Protein AF-A0A662FQF4-F1 (afdb_monomer_lite)

Secondary structure (DSSP, 8-state):
-HHHHHHHHHT--HHHHHHHHHHHHHHHHHHHHHHHHHHHHS-HHHHHHHHHHHHH---SHHHHHHHS--SS-TTSHHHHHHHHHHHHHHH-TTSTTTS-HHHHHHHHTTSTHHHHHHHHHHHHHHHIIIII--HHHHHHHHHHHHHHHTT-GGGHHHHHHHHHHHHHHHTTS--HHHHHHHHHHHHHHHHHHHHTT--HHHHHHHHHHHHHHHHHHHHTTSTTTTTHHHHHHHHHHHHHHHHHHHHHHHHHHGGG---SS--TTSTTHHHHHTHHHHHHHHHHHHHHHTSS---HHHHHHHHHHHHHHHHHHHHHHHIIIII------S--GGGGHHHHHHHHGGGGGS---TT-HHHHHHHHHHHHHHHHHHTHHHHHHHHHHHH-BSSSTT-B----HHHHHHHHHHHHS--SS-EEE-SS--HHHHHTTPEEPPHHHHHHHHH---HHHHHHHHHHS-EEEEEEETT----S-----SEE-SSEEEEEPPTTTSSPPS---S-S--EEESEEEEEEEEEEEE-SS-EEEEEEEEEEEEE-STTEEEEEEEETTEEEEEEEES-EEEEEEEEEEEEEEESS-SSSS--SEEEEEEEEEEEEEEEEEEETTEEEEEEEEEEEEEEESS--HHHHHHHHHHHH---HHHHHHSHHHHHHHHHHHHHHHHHHHHHHHHHHHHHHHHS--

Sequence (689 aa):
LYWLAIANACSIPLINMATLIATFNQVFSIISMYAFVKLLTGSRLAGTISVILWTTLSGFGWISSIESPPEESLTSPSAYLEYLSHIAGRFSYASPPVHPPTYIGGHTLVRFWGLCVYLVALVAIVQYYMNYRSPSYLFILSLSILHLTFGHPTELTLVALALASAQLLFGHRVNRDVLLPVSLSTLVGTIYHCLLGYPLSWCVLTLMPLLSLVISKLFRYGPLLRNLALNLKGLCVVYLFFCGLMYIAFALKYNTIYLKYPLYTLWYFPAIEWGFLGVISNLSICLLTLSDSVDLRRGFALLLMFLQLFLLFILNLINYHLSFIIIPFPFQPVLFYYILATIGSFVVLINRPRHSRLLRILSSMVIALLIIVGSMDYLLSVNFWRLSTGRYTGSRMVISEEDIQIINFLHRLDIDKPYIITPYSSLTVHLSGMATLPPLFQTAFLTTRDCNELNFILTLHPSKYILMRKPHEYTLFSTSPIFENKKYKLIPIPSWILAQSSIVPSTRDLIAISKVFFNNSRVILKTSNKFLEYNVCNGTIESIGGNYVLIYLESLNKKENITLYLPNIYIEGETILMNLITERRITELKSLVLPALSIEGVVSFKVVSTFENRIYIENFTYRGGLCPKEFSLKELMDEYVKNHDISILSVLLHPLGLLWSFTIVLIIVLMFSKRVRRLISITLKVYKL

Structure (mmCIF, N/CA/C/O backbone):
data_AF-A0A662FQF4-F1
#
_entry.id   AF-A0A662FQF4-F1
#
loop_
_atom_site.group_PDB
_atom_site.id
_atom_site.type_symbol
_atom_site.label_atom_id
_atom_site.label_alt_id
_atom_site.label_comp_id
_atom_site.label_asym_id
_atom_site.label_entity_id
_atom_site.label_seq_id
_atom_site.pdbx_PDB_ins_code
_atom_site.Cartn_x
_atom_site.Cartn_y
_atom_site.Cartn_z
_atom_site.occupancy
_atom_site.B_iso_or_equiv
_atom_site.auth_seq_id
_atom_site.auth_comp_id
_atom_site.auth_asym_id
_atom_site.auth_atom_id
_atom_site.pdbx_PDB_model_num
ATOM 1 N N . LEU A 1 1 ? 12.222 18.330 -2.848 1.00 37.09 1 LEU A N 1
ATOM 2 C CA . LEU A 1 1 ? 12.624 19.739 -3.054 1.00 37.09 1 LEU A CA 1
ATOM 3 C C . LEU A 1 1 ? 13.010 20.405 -1.734 1.00 37.09 1 LEU A C 1
ATOM 5 O O . LEU A 1 1 ? 14.198 20.590 -1.550 1.00 37.09 1 LEU A O 1
ATOM 9 N N . TYR A 1 2 ? 12.099 20.629 -0.775 1.00 39.34 2 TYR A N 1
ATOM 10 C CA . TYR A 1 2 ? 12.432 21.243 0.533 1.00 39.34 2 TYR A CA 1
ATOM 11 C C . TYR A 1 2 ? 13.593 20.557 1.289 1.00 39.34 2 TYR A C 1
ATOM 13 O O . TYR A 1 2 ? 14.586 21.186 1.631 1.00 39.34 2 TYR A O 1
ATOM 21 N N . TRP A 1 3 ? 13.537 19.234 1.458 1.00 46.69 3 TRP A N 1
ATOM 22 C CA . TRP A 1 3 ? 14.599 18.482 2.144 1.00 46.69 3 TRP A CA 1
ATOM 23 C C . TRP A 1 3 ? 15.888 18.323 1.337 1.00 46.69 3 TRP A C 1
ATOM 25 O O . TRP A 1 3 ? 16.957 18.175 1.917 1.00 46.69 3 TRP A O 1
ATOM 35 N N . LEU A 1 4 ? 15.786 18.387 0.007 1.00 42.62 4 LEU A N 1
ATOM 36 C CA . LEU A 1 4 ? 16.948 18.393 -0.880 1.00 42.62 4 LEU A CA 1
ATOM 37 C C . LEU A 1 4 ? 17.695 19.730 -0.751 1.00 42.62 4 LEU A C 1
ATOM 39 O O . LEU A 1 4 ? 18.914 19.746 -0.700 1.00 42.62 4 LEU A O 1
ATOM 43 N N . ALA A 1 5 ? 16.956 20.838 -0.616 1.00 47.47 5 ALA A N 1
ATOM 44 C CA . ALA A 1 5 ? 17.521 22.158 -0.361 1.00 47.47 5 ALA A CA 1
ATOM 45 C C . ALA A 1 5 ? 18.215 22.231 1.009 1.00 47.47 5 ALA A C 1
ATOM 47 O O . ALA A 1 5 ? 19.308 22.775 1.097 1.00 47.47 5 ALA A O 1
ATOM 48 N N . ILE A 1 6 ? 17.641 21.619 2.055 1.00 47.44 6 ILE A N 1
ATOM 49 C CA . ILE A 1 6 ? 18.291 21.528 3.376 1.00 47.44 6 ILE A CA 1
ATOM 50 C C . ILE A 1 6 ? 19.536 20.632 3.323 1.00 47.44 6 ILE A C 1
ATOM 52 O O . ILE A 1 6 ? 20.576 21.014 3.846 1.00 47.44 6 ILE A O 1
ATOM 56 N N . ALA A 1 7 ? 19.466 19.469 2.666 1.00 47.47 7 ALA A N 1
ATOM 57 C CA . ALA A 1 7 ? 20.630 18.595 2.498 1.00 47.47 7 ALA A CA 1
ATOM 58 C C . ALA A 1 7 ? 21.773 19.307 1.750 1.00 47.47 7 ALA A C 1
ATOM 60 O O . ALA A 1 7 ? 22.922 19.236 2.180 1.00 47.47 7 ALA A O 1
ATOM 61 N N . ASN A 1 8 ? 21.441 20.062 0.697 1.00 49.66 8 ASN A N 1
ATOM 62 C CA . ASN A 1 8 ? 22.400 20.872 -0.054 1.00 49.66 8 ASN A CA 1
ATOM 63 C C . ASN A 1 8 ? 22.961 22.045 0.769 1.00 49.66 8 ASN A C 1
ATOM 65 O O . ASN A 1 8 ? 24.119 22.404 0.591 1.00 49.66 8 ASN A O 1
ATOM 69 N N . ALA A 1 9 ? 22.171 22.630 1.675 1.00 53.56 9 ALA A N 1
ATOM 70 C CA . ALA A 1 9 ? 22.594 23.752 2.515 1.00 53.56 9 ALA A CA 1
ATOM 71 C C . ALA A 1 9 ? 23.433 23.331 3.735 1.00 53.56 9 ALA A C 1
ATOM 73 O O . ALA A 1 9 ? 24.256 24.110 4.206 1.00 53.56 9 ALA A O 1
ATOM 74 N N . CYS A 1 10 ? 23.230 22.120 4.263 1.00 51.19 10 CYS A N 1
ATOM 75 C CA . CYS A 1 10 ? 23.862 21.669 5.507 1.00 51.19 10 CYS A CA 1
ATOM 76 C C . CYS A 1 10 ? 25.100 20.779 5.311 1.00 51.19 10 CYS A C 1
ATOM 78 O O . CYS A 1 10 ? 25.626 20.306 6.313 1.00 51.19 10 CYS A O 1
ATOM 80 N N . SER A 1 11 ? 25.520 20.495 4.067 1.00 55.25 11 SER A N 1
ATOM 81 C CA . SER A 1 11 ? 26.638 19.582 3.733 1.00 55.25 11 SER A CA 1
ATOM 82 C C . SER A 1 11 ? 26.581 18.206 4.431 1.00 55.25 11 SER A C 1
ATOM 84 O O . SER A 1 11 ? 27.584 17.506 4.568 1.00 55.25 11 SER A O 1
ATOM 86 N N . ILE A 1 12 ? 25.381 17.775 4.835 1.00 51.97 12 ILE A N 1
ATOM 87 C CA . ILE A 1 12 ? 25.119 16.455 5.416 1.00 51.97 12 ILE A CA 1
ATOM 88 C C . ILE A 1 12 ? 24.843 15.478 4.264 1.00 51.97 12 ILE A C 1
ATOM 90 O O . ILE A 1 12 ? 24.002 15.780 3.412 1.00 51.97 12 ILE A O 1
ATOM 94 N N . PRO A 1 13 ? 25.462 14.281 4.244 1.00 54.91 13 PRO A N 1
ATOM 95 C CA . PRO A 1 13 ? 25.151 13.258 3.251 1.00 54.91 13 PRO A CA 1
ATOM 96 C C . PRO A 1 13 ? 23.641 12.992 3.165 1.00 54.91 13 PRO A C 1
ATOM 98 O O . PRO A 1 13 ? 22.984 12.777 4.187 1.00 54.91 13 PRO A O 1
ATOM 101 N N . LEU A 1 14 ? 23.091 12.957 1.946 1.00 52.38 14 LEU A N 1
ATOM 102 C CA . LEU A 1 14 ? 21.650 12.815 1.676 1.00 52.38 14 LEU A CA 1
ATOM 103 C C . LEU A 1 14 ? 21.003 11.648 2.448 1.00 52.38 14 LEU A C 1
ATOM 105 O O . LEU A 1 14 ? 19.865 11.750 2.907 1.00 52.38 14 LEU A O 1
ATOM 109 N N . ILE A 1 15 ? 21.750 10.557 2.639 1.00 53.91 15 ILE A N 1
ATOM 110 C CA . ILE A 1 15 ? 21.303 9.360 3.360 1.00 53.91 15 ILE A CA 1
ATOM 111 C C . ILE A 1 15 ? 21.109 9.602 4.867 1.00 53.91 15 ILE A C 1
ATOM 113 O O . ILE A 1 15 ? 20.137 9.120 5.454 1.00 53.91 15 ILE A O 1
ATOM 117 N N . ASN A 1 16 ? 21.970 10.414 5.485 1.00 55.41 16 ASN A N 1
ATOM 118 C CA . ASN A 1 16 ? 21.866 10.779 6.897 1.00 55.41 16 ASN A CA 1
ATOM 119 C C . ASN A 1 16 ? 20.662 11.701 7.111 1.00 55.41 16 ASN A C 1
ATOM 121 O O . ASN A 1 16 ? 19.893 11.506 8.052 1.00 55.41 16 ASN A O 1
ATOM 125 N N . MET A 1 17 ? 20.436 12.639 6.186 1.00 60.19 17 MET A N 1
ATOM 126 C CA . MET A 1 17 ? 19.274 13.525 6.231 1.00 60.19 17 MET A CA 1
ATOM 127 C C . MET A 1 17 ? 17.958 12.754 6.053 1.00 60.19 17 MET A C 1
ATOM 129 O O . MET A 1 17 ? 17.016 12.946 6.821 1.00 60.19 17 MET A O 1
ATOM 133 N N . ALA A 1 18 ? 17.894 11.826 5.093 1.00 57.50 18 ALA A N 1
ATOM 134 C CA . ALA A 1 18 ? 16.721 10.977 4.886 1.00 57.50 18 ALA A CA 1
ATOM 135 C C . ALA A 1 18 ? 16.393 10.120 6.124 1.00 57.50 18 ALA A C 1
ATOM 137 O O . ALA A 1 18 ? 15.228 10.015 6.515 1.00 57.50 18 ALA A O 1
ATOM 138 N N . THR A 1 19 ? 17.419 9.562 6.772 1.00 61.84 19 THR A N 1
ATOM 139 C CA . THR A 1 19 ? 17.272 8.758 7.997 1.00 61.84 19 THR A CA 1
ATOM 140 C C . THR A 1 19 ? 16.764 9.600 9.169 1.00 61.84 19 THR A C 1
ATOM 142 O O . THR A 1 19 ? 15.857 9.189 9.898 1.00 61.84 19 THR A O 1
ATOM 145 N N . LEU A 1 20 ? 17.295 10.813 9.325 1.00 64.06 20 LEU A N 1
ATOM 146 C CA . LEU A 1 20 ? 16.887 11.750 10.367 1.00 64.06 20 LEU A CA 1
ATOM 147 C C . LEU A 1 20 ? 15.424 12.187 10.184 1.00 64.06 20 LEU A C 1
ATOM 149 O O . LEU A 1 20 ? 14.641 12.123 11.130 1.00 64.06 20 LEU A O 1
ATOM 153 N N . ILE A 1 21 ? 15.017 12.518 8.956 1.00 66.81 21 ILE A N 1
ATOM 154 C CA . ILE A 1 21 ? 13.624 12.856 8.619 1.00 66.81 21 ILE A CA 1
ATOM 155 C C . ILE A 1 21 ? 12.679 11.693 8.940 1.00 66.81 21 ILE A C 1
ATOM 157 O O . ILE A 1 21 ? 11.636 11.898 9.562 1.00 66.81 21 ILE A O 1
ATOM 161 N N . ALA A 1 22 ? 13.031 10.469 8.535 1.00 66.56 22 ALA A N 1
ATOM 162 C CA . ALA A 1 22 ? 12.218 9.290 8.823 1.00 66.56 22 ALA A CA 1
ATOM 163 C C . ALA A 1 22 ? 12.038 9.086 10.337 1.00 66.56 22 ALA A C 1
ATOM 165 O O . ALA A 1 22 ? 10.921 8.855 10.803 1.00 66.56 22 ALA A O 1
ATOM 166 N N . THR A 1 23 ? 13.119 9.258 11.104 1.00 70.31 23 THR A N 1
ATOM 167 C CA . THR A 1 23 ? 13.113 9.146 12.569 1.00 70.31 23 THR A CA 1
ATOM 168 C C . THR A 1 23 ? 12.195 10.187 13.209 1.00 70.31 23 THR A C 1
ATOM 170 O O . THR A 1 23 ? 11.324 9.833 14.005 1.00 70.31 23 THR A O 1
ATOM 173 N N . PHE A 1 24 ? 12.325 11.463 12.832 1.00 74.62 24 PHE A N 1
ATOM 174 C CA . PHE A 1 24 ? 11.469 12.522 13.371 1.00 74.62 24 PHE A CA 1
ATOM 175 C C . PHE A 1 24 ? 9.998 12.290 13.044 1.00 74.62 24 PHE A C 1
ATOM 177 O O . PHE A 1 24 ? 9.149 12.397 13.929 1.00 74.62 24 PHE A O 1
ATOM 184 N N . ASN A 1 25 ? 9.681 11.906 11.809 1.00 74.88 25 ASN A N 1
ATOM 185 C CA . ASN A 1 25 ? 8.292 11.669 11.445 1.00 74.88 25 ASN A CA 1
ATOM 186 C C . ASN A 1 25 ? 7.673 10.487 12.209 1.00 74.88 25 ASN A C 1
ATOM 188 O O . ASN A 1 25 ? 6.499 10.553 12.581 1.00 74.88 25 ASN A O 1
ATOM 192 N N . GLN A 1 26 ? 8.446 9.428 12.473 1.00 75.81 26 GLN A N 1
ATOM 193 C CA . GLN A 1 26 ? 8.003 8.308 13.306 1.00 75.81 26 GLN A CA 1
ATOM 194 C C . GLN A 1 26 ? 7.685 8.784 14.730 1.00 75.81 26 GLN A C 1
ATOM 196 O O . GLN A 1 26 ? 6.608 8.494 15.254 1.00 75.81 26 GLN A O 1
ATOM 201 N N . VAL A 1 27 ? 8.584 9.563 15.342 1.00 80.94 27 VAL A N 1
ATOM 202 C CA . VAL A 1 27 ? 8.390 10.117 16.692 1.00 80.94 27 VAL A CA 1
ATOM 203 C C . VAL A 1 27 ? 7.150 11.011 16.747 1.00 80.94 27 VAL A C 1
ATOM 205 O O . VAL A 1 27 ? 6.301 10.830 17.621 1.00 80.94 27 VAL A O 1
ATOM 208 N N . PHE A 1 28 ? 6.984 11.928 15.790 1.00 82.38 28 PHE A N 1
ATOM 209 C CA . PHE A 1 28 ? 5.810 12.803 15.744 1.00 82.38 28 PHE A CA 1
ATOM 210 C C . PHE A 1 28 ? 4.504 12.035 15.531 1.00 82.38 28 PHE A C 1
ATOM 212 O O . PHE A 1 28 ? 3.491 12.373 16.150 1.00 82.38 28 PHE A O 1
ATOM 219 N N . SER A 1 29 ? 4.518 10.975 14.721 1.00 82.19 29 SER A N 1
ATOM 220 C CA . SER A 1 29 ? 3.343 10.122 14.515 1.00 82.19 29 SER A CA 1
ATOM 221 C C . SER A 1 29 ? 2.952 9.390 15.801 1.00 82.19 29 SER A C 1
ATOM 223 O O . SER A 1 29 ? 1.778 9.383 16.167 1.00 82.19 29 SER A O 1
ATOM 225 N N . ILE A 1 30 ? 3.930 8.853 16.543 1.00 86.50 30 ILE A N 1
ATOM 226 C CA . ILE A 1 30 ? 3.707 8.213 17.850 1.00 86.50 30 ILE A CA 1
ATOM 227 C C . ILE A 1 30 ? 3.100 9.205 18.849 1.00 86.50 30 ILE A C 1
ATOM 229 O O . ILE A 1 30 ? 2.104 8.891 19.506 1.00 86.50 30 ILE A O 1
ATOM 233 N N . ILE A 1 31 ? 3.666 10.412 18.946 1.00 89.69 31 ILE A N 1
ATOM 234 C CA . ILE A 1 31 ? 3.178 11.456 19.858 1.00 89.69 31 ILE A CA 1
ATOM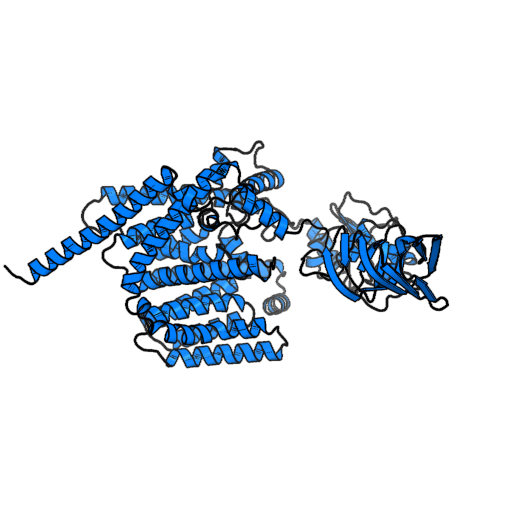 235 C C . ILE A 1 31 ? 1.749 11.869 19.490 1.00 89.69 31 ILE A C 1
ATOM 237 O O . ILE A 1 31 ? 0.888 11.963 20.368 1.00 89.69 31 ILE A O 1
ATOM 241 N N . SER A 1 32 ? 1.481 12.082 18.201 1.00 89.06 32 SER A N 1
ATOM 242 C CA . SER A 1 32 ? 0.168 12.509 17.706 1.00 89.06 32 SER A CA 1
ATOM 243 C C . SER A 1 32 ? -0.893 11.433 17.926 1.00 89.06 32 SER A C 1
ATOM 245 O O . SER A 1 32 ? -1.985 11.739 18.404 1.00 89.06 32 SER A O 1
ATOM 247 N N . MET A 1 33 ? -0.555 10.167 17.670 1.00 90.44 33 MET A N 1
ATOM 248 C CA . MET A 1 33 ? -1.425 9.019 17.930 1.00 90.44 33 MET A CA 1
ATOM 249 C C . MET A 1 33 ? -1.750 8.887 19.424 1.00 90.44 33 MET A C 1
ATOM 251 O O . MET A 1 33 ? -2.918 8.812 19.810 1.00 90.44 33 MET A O 1
ATOM 255 N N . TYR A 1 34 ? -0.732 8.950 20.288 1.00 93.19 34 TYR A N 1
ATOM 256 C CA . TYR A 1 34 ? -0.926 8.944 21.738 1.00 93.19 34 TYR A CA 1
ATOM 257 C C . TYR A 1 34 ? -1.844 10.087 22.195 1.00 93.19 34 TYR A C 1
ATOM 259 O O . TYR A 1 34 ? -2.777 9.865 22.973 1.00 93.19 34 TYR A O 1
ATOM 267 N N . ALA A 1 35 ? -1.602 11.309 21.707 1.00 91.81 35 ALA A N 1
ATOM 268 C CA . ALA A 1 35 ? -2.401 12.480 22.046 1.00 91.81 35 ALA 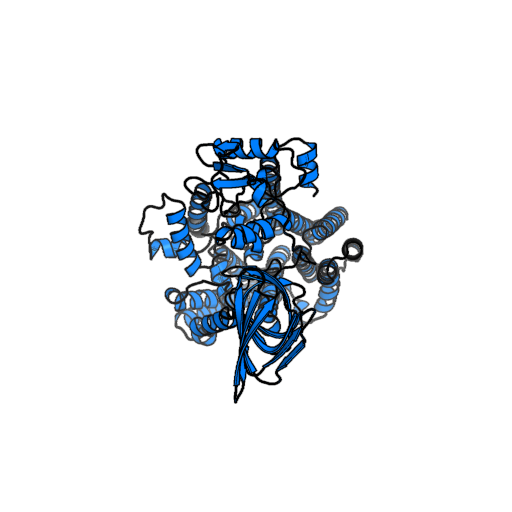A CA 1
ATOM 269 C C . ALA A 1 35 ? -3.858 12.315 21.595 1.00 91.81 35 ALA A C 1
ATOM 271 O O . ALA A 1 35 ? -4.769 12.545 22.392 1.00 91.81 35 ALA A O 1
ATOM 272 N N . PHE A 1 36 ? -4.081 11.858 20.362 1.00 92.69 36 PHE A N 1
ATOM 273 C CA . PHE A 1 36 ? -5.406 11.596 19.806 1.00 92.69 36 PHE A CA 1
ATOM 274 C C . PHE A 1 36 ? -6.209 10.620 20.676 1.00 92.69 36 PHE A C 1
ATOM 276 O O . PHE A 1 36 ? -7.297 10.957 21.151 1.00 92.69 36 PHE A O 1
ATOM 283 N N . VAL A 1 37 ? -5.652 9.446 20.982 1.00 92.50 37 VAL A N 1
ATOM 284 C CA . VAL A 1 37 ? -6.355 8.429 21.781 1.00 92.50 37 VAL A CA 1
ATOM 285 C C . VAL A 1 37 ? -6.556 8.883 23.225 1.00 92.50 37 VAL A C 1
ATOM 287 O O . VAL A 1 37 ? -7.633 8.683 23.798 1.00 92.50 37 VAL A O 1
ATOM 290 N N . LYS A 1 38 ? -5.568 9.555 23.826 1.00 92.19 38 LYS A N 1
ATOM 291 C CA . LYS A 1 38 ? -5.709 10.134 25.168 1.00 92.19 38 LYS A CA 1
ATOM 292 C C . LYS A 1 38 ? -6.858 11.145 25.225 1.00 92.19 38 LYS A C 1
ATOM 294 O O . LYS A 1 38 ? -7.582 11.163 26.217 1.00 92.19 38 LYS A O 1
ATOM 299 N N . LEU A 1 39 ? -7.059 11.956 24.186 1.00 89.44 39 LEU A N 1
ATOM 300 C CA . LEU A 1 39 ? -8.155 12.931 24.127 1.00 89.44 39 LEU A CA 1
ATOM 301 C C . LEU A 1 39 ? -9.530 12.268 24.006 1.00 89.44 39 LEU A C 1
ATOM 303 O O . LEU A 1 39 ? -10.478 12.691 24.675 1.00 89.44 39 LEU A O 1
ATOM 307 N N . LEU A 1 40 ? -9.632 11.213 23.195 1.00 88.38 40 LEU A N 1
ATOM 308 C CA . LEU A 1 40 ? -10.876 10.460 23.033 1.00 88.38 40 LEU A CA 1
ATOM 309 C C . LEU A 1 40 ? -11.273 9.699 24.302 1.00 88.38 40 LEU A C 1
ATOM 311 O O . LEU A 1 40 ? -12.457 9.577 24.606 1.00 88.38 40 LEU A O 1
ATOM 315 N N . THR A 1 41 ? -10.294 9.178 25.042 1.00 86.75 41 THR A N 1
ATOM 316 C CA . THR A 1 41 ? -10.533 8.240 26.153 1.00 86.75 41 THR A CA 1
ATOM 317 C C . THR A 1 41 ? -10.374 8.845 27.544 1.00 86.75 41 THR A C 1
ATOM 319 O O . THR A 1 41 ? -10.850 8.260 28.516 1.00 86.75 41 THR A O 1
ATOM 322 N N . GLY A 1 42 ? -9.662 9.967 27.666 1.00 86.62 42 GLY A N 1
ATOM 323 C CA . GLY A 1 42 ? -9.220 10.530 28.943 1.00 86.62 42 GLY A CA 1
ATOM 324 C C . GLY A 1 42 ? -8.130 9.711 29.653 1.00 86.62 42 GLY A C 1
ATOM 325 O O . GLY A 1 42 ? -7.760 10.040 30.778 1.00 86.62 42 GLY A O 1
ATOM 326 N N . SER A 1 43 ? -7.604 8.646 29.035 1.00 87.44 43 SER A N 1
ATOM 327 C CA . SER A 1 43 ? -6.701 7.686 29.679 1.00 87.44 43 SER A CA 1
ATOM 328 C C . SER A 1 43 ? -5.312 7.692 29.048 1.00 87.44 43 SER A C 1
ATOM 330 O O . SER A 1 43 ? -5.156 7.432 27.855 1.00 87.44 43 SER A O 1
ATOM 332 N N . ARG A 1 44 ? -4.278 7.916 29.875 1.00 90.25 44 ARG A N 1
ATOM 333 C CA . ARG A 1 44 ? -2.871 7.756 29.458 1.00 90.25 44 ARG A CA 1
ATOM 334 C C . ARG A 1 44 ? -2.584 6.311 29.046 1.00 90.25 44 ARG A C 1
ATOM 336 O O . ARG A 1 44 ? -1.939 6.087 28.032 1.00 90.25 44 ARG A O 1
ATOM 343 N N . LEU A 1 45 ? -3.131 5.349 29.793 1.00 88.06 45 LEU A N 1
ATOM 344 C CA . LEU A 1 45 ? -2.938 3.923 29.538 1.00 88.06 45 LEU A CA 1
ATOM 345 C C . LEU A 1 45 ? -3.534 3.494 28.191 1.00 88.06 45 LEU A C 1
ATOM 347 O O . LEU A 1 45 ? -2.896 2.743 27.464 1.00 88.06 45 LEU A O 1
ATOM 351 N N . ALA A 1 46 ? -4.721 3.998 27.831 1.00 88.38 46 ALA A N 1
ATOM 352 C CA . ALA A 1 46 ? -5.311 3.716 26.520 1.00 88.38 46 ALA A CA 1
ATOM 353 C C . ALA A 1 46 ? -4.466 4.321 25.388 1.00 88.38 46 ALA A C 1
ATOM 355 O O . ALA A 1 46 ? -4.227 3.656 24.385 1.00 88.38 46 ALA A O 1
ATOM 356 N N . GLY A 1 47 ? -3.936 5.535 25.584 1.00 91.94 47 GLY A N 1
ATOM 357 C CA . GLY A 1 47 ? -2.975 6.139 24.660 1.00 91.94 47 GLY A CA 1
ATOM 358 C C . GLY A 1 47 ? -1.743 5.257 24.442 1.00 91.94 47 GLY A C 1
ATOM 359 O O . GLY A 1 47 ? -1.420 4.932 23.303 1.00 91.94 47 GLY A O 1
ATOM 360 N N . THR A 1 48 ? -1.088 4.807 25.515 1.00 90.56 48 THR A N 1
ATOM 361 C CA . THR A 1 48 ? 0.090 3.928 25.422 1.00 90.56 48 THR A CA 1
ATOM 362 C C . THR A 1 48 ? -0.240 2.600 24.746 1.00 90.56 48 THR A C 1
ATOM 364 O O . THR A 1 48 ? 0.482 2.180 23.846 1.00 90.56 48 THR A O 1
ATOM 367 N N . ILE A 1 49 ? -1.353 1.964 25.126 1.00 89.81 49 ILE A N 1
ATOM 368 C CA . ILE A 1 49 ? -1.769 0.696 24.524 1.00 89.81 49 ILE A CA 1
ATOM 369 C C . ILE A 1 49 ? -2.065 0.875 23.038 1.00 89.81 49 ILE A C 1
ATOM 371 O O . ILE A 1 49 ? -1.619 0.056 22.252 1.00 89.81 49 ILE A O 1
ATOM 375 N N . SER A 1 50 ? -2.709 1.963 22.617 1.00 91.38 50 SER A N 1
ATOM 376 C CA . SER A 1 50 ? -2.950 2.203 21.189 1.00 91.38 50 SER A CA 1
ATOM 377 C C . SER A 1 50 ? -1.662 2.297 20.366 1.00 91.38 50 SER A C 1
ATOM 379 O O . SER A 1 50 ? -1.611 1.764 19.262 1.00 91.38 50 SER A O 1
ATOM 381 N N . VAL A 1 51 ? -0.602 2.903 20.915 1.00 89.19 51 VAL A N 1
ATOM 382 C CA . VAL A 1 51 ? 0.709 2.953 20.255 1.00 89.19 51 VAL A CA 1
ATOM 383 C C . VAL A 1 51 ? 1.301 1.552 20.159 1.00 89.19 51 VAL A C 1
ATOM 385 O O . VAL A 1 51 ? 1.720 1.171 19.075 1.00 89.19 51 VAL A O 1
ATOM 388 N N . ILE A 1 52 ? 1.278 0.771 21.247 1.00 87.19 52 ILE A N 1
ATOM 389 C CA . ILE A 1 52 ? 1.775 -0.615 21.250 1.00 87.19 52 ILE A CA 1
ATOM 390 C C . ILE A 1 52 ? 1.024 -1.452 20.212 1.00 87.19 52 ILE A C 1
ATOM 392 O O . ILE A 1 52 ? 1.655 -2.094 19.379 1.00 87.19 52 ILE A O 1
ATOM 396 N N . LEU A 1 53 ? -0.312 -1.416 20.221 1.00 88.00 53 LEU A N 1
ATOM 397 C CA . LEU A 1 53 ? -1.136 -2.157 19.264 1.00 88.00 53 LEU A CA 1
ATOM 398 C C . LEU A 1 53 ? -0.793 -1.753 17.823 1.00 88.00 53 LEU A C 1
ATOM 400 O O . LEU A 1 53 ? -0.621 -2.619 16.977 1.00 88.00 53 LEU A O 1
ATOM 404 N N . TRP A 1 54 ? -0.643 -0.455 17.548 1.00 85.38 54 TRP A N 1
ATOM 405 C CA . TRP A 1 54 ? -0.323 0.032 16.207 1.00 85.38 54 TRP A CA 1
ATOM 406 C C . TRP A 1 54 ? 1.081 -0.368 15.733 1.00 85.38 54 TRP A C 1
ATOM 408 O O . TRP A 1 54 ? 1.256 -0.672 14.556 1.00 85.38 54 TRP A O 1
ATOM 418 N N . THR A 1 55 ? 2.086 -0.360 16.614 1.00 79.19 55 THR A N 1
ATOM 419 C CA . THR A 1 55 ? 3.480 -0.595 16.212 1.00 79.19 55 THR A CA 1
ATOM 420 C C . THR A 1 55 ? 3.903 -2.057 16.250 1.00 79.19 55 THR A C 1
ATOM 422 O O . THR A 1 55 ? 4.860 -2.402 15.561 1.00 79.19 55 THR A O 1
ATOM 425 N N . THR A 1 56 ? 3.229 -2.900 17.040 1.00 76.25 56 THR A N 1
ATOM 426 C CA . THR A 1 56 ? 3.694 -4.271 17.322 1.00 76.25 56 THR A CA 1
ATOM 427 C C . THR A 1 56 ? 2.778 -5.373 16.807 1.00 76.25 56 THR A C 1
ATOM 429 O O . THR A 1 56 ? 3.278 -6.454 16.511 1.00 76.25 56 THR A O 1
ATOM 432 N N . LEU A 1 57 ? 1.465 -5.141 16.692 1.00 79.12 57 LEU A N 1
ATOM 433 C CA . LEU A 1 57 ? 0.548 -6.209 16.301 1.00 79.12 57 LEU A CA 1
ATOM 434 C C . LEU A 1 57 ? 0.517 -6.425 14.802 1.00 79.12 57 LEU A C 1
ATOM 436 O O . LEU A 1 57 ? 0.339 -5.496 14.020 1.00 79.12 57 LEU A O 1
ATOM 440 N N . SER A 1 58 ? 0.636 -7.690 14.436 1.00 70.88 58 SER A N 1
ATOM 441 C CA . SER A 1 58 ? 0.820 -8.145 13.069 1.00 70.88 58 SER A CA 1
ATOM 442 C C . SER A 1 58 ? -0.260 -9.153 12.642 1.00 70.88 58 SER A C 1
ATOM 444 O O . SER A 1 58 ? -1.320 -9.243 13.273 1.00 70.88 58 SER A O 1
ATOM 446 N N . GLY A 1 59 ? -0.038 -9.805 11.497 1.00 74.69 59 GLY A N 1
ATOM 447 C CA . GLY A 1 59 ? -0.984 -10.693 10.825 1.00 74.69 59 GLY A CA 1
ATOM 448 C C . GLY A 1 59 ? -1.143 -12.051 11.511 1.00 74.69 59 GLY A C 1
ATOM 449 O O . GLY A 1 59 ? -0.940 -12.199 12.713 1.00 74.69 59 GLY A O 1
ATOM 450 N N . PHE A 1 60 ? -1.542 -13.055 10.733 1.00 76.44 60 PHE A N 1
ATOM 451 C CA . PHE A 1 60 ? -1.663 -14.441 11.193 1.00 76.44 60 PHE A CA 1
ATOM 452 C C . PHE A 1 60 ? -0.530 -15.338 10.664 1.00 76.44 60 PHE A C 1
ATOM 454 O O . PHE A 1 60 ? -0.704 -16.547 10.542 1.00 76.44 60 PHE A O 1
ATOM 461 N N . GLY A 1 61 ? 0.639 -14.768 10.352 1.00 74.44 61 GLY A N 1
ATOM 462 C CA . GLY A 1 61 ? 1.767 -15.495 9.765 1.00 74.44 61 GLY A CA 1
ATOM 463 C C . GLY A 1 61 ? 2.286 -16.640 10.633 1.00 74.44 61 GLY A C 1
ATOM 464 O O . GLY A 1 61 ? 2.689 -17.676 10.112 1.00 74.44 61 GLY A O 1
ATOM 465 N N . TRP A 1 62 ? 2.187 -16.508 11.954 1.00 74.62 62 TRP A N 1
ATOM 466 C CA . TRP A 1 62 ? 2.468 -17.578 12.912 1.00 74.62 62 TRP A CA 1
ATOM 467 C C . TRP A 1 62 ? 1.675 -18.875 12.669 1.00 74.62 62 TRP A C 1
ATOM 469 O O . TRP A 1 62 ? 2.194 -19.937 12.995 1.00 74.62 62 TRP A O 1
ATOM 479 N N . ILE A 1 63 ? 0.464 -18.821 12.090 1.00 77.94 63 ILE A N 1
ATOM 480 C CA . ILE A 1 63 ? -0.316 -20.029 11.758 1.00 77.94 63 ILE A CA 1
ATOM 481 C C . ILE A 1 63 ? 0.462 -20.862 10.736 1.00 77.94 63 ILE A C 1
ATOM 483 O O . ILE A 1 63 ? 0.672 -22.054 10.943 1.00 77.94 63 ILE A O 1
ATOM 487 N N . SER A 1 64 ? 1.005 -20.210 9.703 1.00 76.25 64 SER A N 1
ATOM 488 C CA . SER A 1 64 ? 1.897 -20.864 8.741 1.00 76.25 64 SER A CA 1
ATOM 489 C C . SER A 1 64 ? 3.178 -21.369 9.408 1.00 76.25 64 SER A C 1
ATOM 491 O O . SER A 1 64 ? 3.653 -22.431 9.039 1.00 76.25 64 SER A O 1
ATOM 493 N N . SER A 1 65 ? 3.701 -20.698 10.437 1.00 76.50 65 SER A N 1
ATOM 494 C CA . SER A 1 65 ? 4.857 -21.212 11.191 1.00 76.50 65 SER A CA 1
ATOM 495 C C . SER A 1 65 ? 4.582 -22.486 11.987 1.00 76.50 65 SER A C 1
ATOM 497 O O . SER A 1 65 ? 5.523 -23.220 12.278 1.00 76.50 65 SER A O 1
ATOM 499 N N . ILE A 1 66 ? 3.325 -22.752 12.347 1.00 81.38 66 ILE A N 1
ATOM 500 C CA . ILE A 1 66 ? 2.923 -23.997 13.012 1.00 81.38 66 ILE A CA 1
ATOM 501 C C . ILE A 1 66 ? 2.641 -25.093 11.986 1.00 81.38 66 ILE A C 1
ATOM 503 O O . ILE A 1 66 ? 3.066 -26.228 12.173 1.00 81.38 66 ILE A O 1
ATOM 507 N N . GLU A 1 67 ? 1.912 -24.767 10.922 1.00 81.62 67 GLU A N 1
ATOM 508 C CA . GLU A 1 67 ? 1.474 -25.747 9.922 1.00 81.62 67 GLU A CA 1
ATOM 509 C C . GLU A 1 67 ? 2.581 -26.144 8.941 1.00 81.62 67 GLU A C 1
ATOM 511 O O . GLU A 1 67 ? 2.644 -27.290 8.503 1.00 81.62 67 GLU A O 1
ATOM 516 N N . SER A 1 68 ? 3.445 -25.193 8.592 1.00 80.69 68 SER A N 1
ATOM 517 C CA . SER A 1 68 ? 4.512 -25.321 7.601 1.00 80.69 68 SER A CA 1
ATOM 518 C C . SER A 1 68 ? 5.779 -24.629 8.127 1.00 80.69 68 SER A C 1
ATOM 520 O O . SER A 1 68 ? 6.101 -23.521 7.679 1.00 80.69 68 SER A O 1
ATOM 522 N N . PRO A 1 69 ? 6.475 -25.212 9.122 1.00 82.44 69 PRO A N 1
ATOM 523 C CA . PRO A 1 69 ? 7.710 -24.633 9.640 1.00 82.44 69 PRO A CA 1
ATOM 524 C C . PRO A 1 69 ? 8.762 -24.502 8.521 1.00 82.44 69 PRO A C 1
ATOM 526 O O . PRO A 1 69 ? 8.733 -25.280 7.566 1.00 82.44 69 PRO A O 1
ATOM 529 N N . PRO A 1 70 ? 9.694 -23.534 8.613 1.00 78.81 70 PRO A N 1
ATOM 530 C CA . PRO A 1 70 ? 10.704 -23.332 7.580 1.00 78.81 70 PRO A CA 1
ATOM 531 C C . PRO A 1 70 ? 11.591 -24.578 7.440 1.00 78.81 70 PRO A C 1
ATOM 533 O O . PRO A 1 70 ? 12.142 -25.061 8.430 1.00 78.81 70 PRO A O 1
ATOM 536 N N . GLU A 1 71 ? 11.729 -25.078 6.210 1.00 74.75 71 GLU A N 1
ATOM 537 C CA . GLU A 1 71 ? 12.524 -26.276 5.894 1.00 74.75 71 GLU A CA 1
ATOM 538 C C . GLU A 1 71 ? 14.025 -26.052 6.132 1.00 74.75 71 GLU A C 1
ATOM 540 O O . GLU A 1 71 ? 14.737 -26.952 6.575 1.00 74.75 71 GLU A O 1
ATOM 545 N N . GLU A 1 72 ? 14.497 -24.825 5.902 1.00 74.31 72 GLU A N 1
ATOM 546 C CA . GLU A 1 72 ? 15.873 -24.411 6.158 1.00 74.31 72 GLU A CA 1
ATOM 547 C C . GLU A 1 72 ? 15.964 -23.435 7.333 1.00 74.31 72 GLU A C 1
ATOM 549 O O . GLU A 1 72 ? 15.067 -22.630 7.601 1.00 74.31 72 GLU A O 1
ATOM 554 N N . SER A 1 73 ? 17.110 -23.445 8.020 1.00 79.00 73 SER A N 1
ATOM 555 C CA . SER A 1 73 ? 17.396 -22.432 9.035 1.00 79.00 73 SER A CA 1
ATOM 556 C C . SER A 1 73 ? 17.326 -21.028 8.420 1.00 79.00 73 SER A C 1
ATOM 558 O O . SER A 1 73 ? 18.043 -20.721 7.464 1.00 79.00 73 SER A O 1
ATOM 560 N N . LEU A 1 74 ? 16.490 -20.154 8.988 1.00 77.44 74 LEU A N 1
ATOM 561 C CA . LEU A 1 74 ? 16.327 -18.764 8.554 1.00 77.44 74 LEU A CA 1
ATOM 562 C C . LEU A 1 74 ? 17.575 -17.935 8.914 1.00 77.44 74 LEU A C 1
ATOM 564 O O . LEU A 1 74 ? 17.584 -17.149 9.864 1.00 77.44 74 LEU A O 1
ATOM 568 N N . THR A 1 75 ? 18.659 -18.150 8.173 1.00 74.75 75 THR A N 1
ATOM 569 C CA . THR A 1 75 ? 19.978 -17.526 8.374 1.00 74.75 75 THR A CA 1
ATOM 570 C C . THR A 1 75 ? 20.367 -16.606 7.219 1.00 74.75 75 THR A C 1
ATOM 572 O O . THR A 1 75 ? 21.156 -15.681 7.414 1.00 74.75 75 THR A O 1
ATOM 575 N N . SER A 1 76 ? 19.772 -16.793 6.036 1.00 69.81 76 SER A N 1
ATOM 576 C CA . SER A 1 76 ? 20.016 -15.983 4.840 1.00 69.81 76 SER A CA 1
ATOM 577 C C . SER A 1 76 ? 18.799 -15.114 4.470 1.00 69.81 76 SER A C 1
ATOM 579 O O . SER A 1 76 ? 17.654 -15.510 4.707 1.00 69.81 76 SER A O 1
ATOM 581 N N . PRO A 1 77 ? 18.995 -13.929 3.855 1.00 66.25 77 PRO A N 1
ATOM 582 C CA . PRO A 1 77 ? 17.888 -13.096 3.379 1.00 66.25 77 PRO A CA 1
ATOM 583 C C . PRO A 1 77 ? 16.986 -13.797 2.356 1.00 66.25 77 PRO A C 1
ATOM 585 O O . PRO A 1 77 ? 15.802 -13.484 2.292 1.00 66.25 77 PRO A O 1
ATOM 588 N N . SER A 1 78 ? 17.534 -14.717 1.554 1.00 67.75 78 SER A N 1
ATOM 589 C CA . SER A 1 78 ? 16.777 -15.499 0.572 1.00 67.75 78 SER A CA 1
ATOM 590 C C . SER A 1 78 ? 15.846 -16.500 1.246 1.00 67.75 78 SER A C 1
ATOM 592 O O . SER A 1 78 ? 14.669 -16.505 0.908 1.00 67.75 78 SER A O 1
ATOM 594 N N . ALA A 1 79 ? 16.326 -17.242 2.251 1.00 69.88 79 ALA A N 1
ATOM 595 C CA . ALA A 1 79 ? 15.494 -18.169 3.021 1.00 69.88 79 ALA A CA 1
ATOM 596 C C . ALA A 1 79 ? 14.361 -17.429 3.754 1.00 69.88 79 ALA A C 1
ATOM 598 O O . ALA A 1 79 ? 13.209 -17.855 3.726 1.00 69.88 79 ALA A O 1
ATOM 599 N N . TYR A 1 80 ? 14.651 -16.256 4.339 1.00 74.94 80 TYR A N 1
ATOM 600 C CA . TYR A 1 80 ? 13.596 -15.402 4.899 1.00 74.94 80 TYR A CA 1
ATOM 601 C C . TYR A 1 80 ? 12.610 -14.916 3.841 1.00 74.94 80 TYR A C 1
ATOM 603 O O . TYR A 1 80 ? 11.417 -14.883 4.113 1.00 74.94 80 TYR A O 1
ATOM 611 N N . LEU A 1 81 ? 13.081 -14.489 2.668 1.00 71.62 81 LEU A N 1
ATOM 612 C CA . LEU A 1 81 ? 12.205 -13.976 1.619 1.00 71.62 81 LEU A CA 1
ATOM 613 C C . LEU A 1 81 ? 11.277 -15.070 1.090 1.00 71.62 81 LEU A C 1
ATOM 615 O O . LEU A 1 81 ? 10.094 -14.811 0.910 1.00 71.62 81 LEU A O 1
ATOM 619 N N . GLU A 1 82 ? 11.797 -16.273 0.871 1.00 72.94 82 GLU A N 1
ATOM 620 C CA . GLU A 1 82 ? 11.014 -17.424 0.431 1.00 72.94 82 GLU A CA 1
ATOM 621 C C . GLU A 1 82 ? 9.947 -17.779 1.467 1.00 72.94 82 GLU A C 1
ATOM 623 O O . GLU A 1 82 ? 8.756 -17.806 1.148 1.00 72.94 82 GLU A O 1
ATOM 628 N N . TYR A 1 83 ? 10.344 -17.886 2.734 1.00 77.25 83 TYR A N 1
ATOM 629 C CA . TYR A 1 83 ? 9.424 -18.159 3.829 1.00 77.25 83 TYR A CA 1
ATOM 630 C C . TYR A 1 83 ? 8.369 -17.055 4.017 1.00 77.25 83 TYR A C 1
ATOM 632 O O . TYR A 1 83 ? 7.172 -17.326 4.104 1.00 77.25 83 TYR A O 1
ATOM 640 N N . LEU A 1 84 ? 8.772 -15.782 3.994 1.00 76.06 84 LEU A N 1
ATOM 641 C CA . LEU A 1 84 ? 7.841 -14.653 4.049 1.00 76.06 84 LEU A CA 1
ATOM 642 C C . LEU A 1 84 ? 6.929 -14.599 2.824 1.00 76.06 84 LEU A C 1
ATOM 644 O O . LEU A 1 84 ? 5.776 -14.209 2.966 1.00 76.06 84 LEU A O 1
ATOM 648 N N . SER A 1 85 ? 7.405 -14.992 1.641 1.00 73.06 85 SER A N 1
ATOM 649 C CA . SER A 1 85 ? 6.589 -15.050 0.425 1.00 73.06 85 SER A CA 1
ATOM 650 C C . SER A 1 85 ? 5.552 -16.170 0.480 1.00 73.06 85 SER A C 1
ATOM 652 O O . SER A 1 85 ? 4.424 -15.964 0.037 1.00 73.06 85 SER A O 1
ATOM 654 N N . HIS A 1 86 ? 5.884 -17.305 1.102 1.00 75.31 86 HIS A N 1
ATOM 655 C CA . HIS A 1 86 ? 4.926 -18.365 1.399 1.00 75.31 86 HIS A CA 1
ATOM 656 C C . HIS A 1 86 ? 3.815 -17.847 2.324 1.00 75.31 86 HIS A C 1
ATOM 658 O O . HIS A 1 86 ? 2.630 -17.982 2.013 1.00 75.31 86 HIS A O 1
ATOM 664 N N . ILE A 1 87 ? 4.188 -17.155 3.406 1.00 76.19 87 ILE A N 1
ATOM 665 C CA . ILE A 1 87 ? 3.223 -16.537 4.324 1.00 76.19 87 ILE A CA 1
ATOM 666 C C . ILE A 1 87 ? 2.391 -15.453 3.613 1.00 76.19 87 ILE A C 1
ATOM 668 O O . ILE A 1 87 ? 1.171 -15.394 3.783 1.00 76.19 87 ILE A O 1
ATOM 672 N N . ALA A 1 88 ? 3.020 -14.616 2.783 1.00 70.69 88 ALA A N 1
ATOM 673 C CA . ALA A 1 88 ? 2.353 -13.587 1.981 1.00 70.69 88 ALA A CA 1
ATOM 674 C C . ALA A 1 88 ? 1.296 -14.190 1.053 1.00 70.69 88 ALA A C 1
ATOM 676 O O . ALA A 1 88 ? 0.184 -13.673 0.949 1.00 70.69 88 ALA A O 1
ATOM 677 N N . GLY A 1 89 ? 1.638 -15.322 0.434 1.00 69.00 89 GLY A N 1
ATOM 678 C CA . GLY A 1 89 ? 0.739 -16.120 -0.383 1.00 69.00 89 GLY A CA 1
ATOM 679 C C . GLY A 1 89 ? -0.460 -16.662 0.397 1.00 69.00 89 GLY A C 1
ATOM 680 O O . GLY A 1 89 ? -1.469 -16.972 -0.209 1.00 69.00 89 GLY A O 1
ATOM 681 N N . ARG A 1 90 ? -0.435 -16.742 1.728 1.00 72.00 90 ARG A N 1
ATOM 682 C CA . ARG A 1 90 ? -1.596 -17.193 2.518 1.00 72.00 90 ARG A CA 1
ATOM 683 C C . ARG A 1 90 ? -2.413 -16.048 3.108 1.00 72.00 90 ARG A C 1
ATOM 685 O O . ARG A 1 90 ? -3.637 -16.138 3.156 1.00 72.00 90 ARG A O 1
ATOM 692 N N . PHE A 1 91 ? -1.758 -14.962 3.521 1.00 71.94 91 PHE A N 1
ATOM 693 C CA . PHE A 1 91 ? -2.393 -13.903 4.318 1.00 71.94 91 PHE A CA 1
ATOM 694 C C . PHE A 1 91 ? -2.397 -12.501 3.685 1.00 71.94 91 PHE A C 1
ATOM 696 O O . PHE A 1 91 ? -2.944 -11.595 4.308 1.00 71.94 91 PHE A O 1
ATOM 703 N N . SER A 1 92 ? -1.863 -12.336 2.463 1.00 66.56 92 SER A N 1
ATOM 704 C CA . SER A 1 92 ? -1.684 -11.106 1.657 1.00 66.56 92 SER A CA 1
ATOM 705 C C . SER A 1 92 ? -0.261 -10.551 1.747 1.00 66.56 92 SER A C 1
ATOM 707 O O . SER A 1 92 ? 0.375 -10.600 2.797 1.00 66.56 92 SER A O 1
ATOM 709 N N . TYR A 1 93 ? 0.239 -9.938 0.669 1.00 60.78 93 TYR A N 1
ATOM 710 C CA . TYR A 1 93 ? 1.473 -9.137 0.714 1.00 60.78 93 TYR A CA 1
ATOM 711 C C . TYR A 1 93 ? 1.319 -7.883 1.586 1.00 60.78 93 TYR A C 1
ATOM 713 O O . TYR A 1 93 ? 2.308 -7.363 2.092 1.00 60.78 93 TYR A O 1
ATOM 721 N N . ALA A 1 94 ? 0.084 -7.411 1.793 1.00 57.31 94 ALA A N 1
ATOM 722 C CA . ALA A 1 94 ? -0.229 -6.378 2.780 1.00 57.31 94 ALA A CA 1
ATOM 723 C C . ALA A 1 94 ? -0.330 -6.942 4.213 1.00 57.31 94 ALA A C 1
ATOM 725 O O . ALA A 1 94 ? -0.548 -6.187 5.163 1.00 57.31 94 ALA A O 1
ATOM 726 N N . SER A 1 95 ? -0.168 -8.258 4.387 1.00 57.97 95 SER A N 1
ATOM 727 C CA . SER A 1 95 ? -0.096 -8.874 5.704 1.00 57.97 95 SER A CA 1
ATOM 728 C C . SER A 1 95 ? 1.244 -8.559 6.368 1.00 57.97 95 SER A C 1
ATOM 730 O O . SER A 1 95 ? 2.297 -8.656 5.721 1.00 57.97 95 SER A O 1
ATOM 732 N N . PRO A 1 96 ? 1.260 -8.257 7.676 1.00 52.84 96 PRO A N 1
ATOM 733 C CA . PRO A 1 96 ? 2.478 -7.786 8.308 1.00 52.84 96 PRO A CA 1
ATOM 734 C C . PRO A 1 96 ? 3.681 -8.713 8.579 1.00 52.84 96 PRO A C 1
ATOM 736 O O . PRO A 1 96 ? 4.683 -8.166 9.043 1.00 52.84 96 PRO A O 1
ATOM 739 N N . PRO A 1 97 ? 3.720 -10.029 8.287 1.00 54.56 97 PRO A N 1
ATOM 740 C CA . PRO A 1 97 ? 5.011 -10.725 8.280 1.00 54.56 97 PRO A CA 1
ATOM 741 C C . PRO A 1 97 ? 5.953 -10.166 7.200 1.00 54.56 97 PRO A C 1
ATOM 743 O O . PRO A 1 97 ? 7.149 -10.001 7.442 1.00 54.56 97 PRO A O 1
ATOM 746 N N . VAL A 1 98 ? 5.425 -9.794 6.028 1.00 59.06 98 VAL A N 1
ATOM 747 C CA . VAL A 1 98 ? 6.226 -9.258 4.908 1.00 59.06 98 VAL A CA 1
ATOM 748 C C . VAL A 1 98 ? 6.651 -7.816 5.177 1.00 59.06 98 VAL A C 1
ATOM 750 O O . VAL A 1 98 ? 7.795 -7.417 4.949 1.00 59.06 98 VAL A O 1
ATOM 753 N N . HIS A 1 99 ? 5.722 -7.029 5.709 1.00 62.16 99 HIS A N 1
ATOM 754 C CA . HIS A 1 99 ? 5.886 -5.602 5.913 1.00 62.16 99 HIS A CA 1
ATOM 755 C C . HIS A 1 99 ? 5.284 -5.207 7.266 1.00 62.16 99 HIS A C 1
ATOM 757 O O . HIS A 1 99 ? 4.070 -5.277 7.413 1.00 62.16 99 HIS A O 1
ATOM 763 N N . PRO A 1 100 ? 6.048 -4.744 8.269 1.00 60.44 100 PRO A N 1
ATOM 764 C CA . PRO A 1 100 ? 5.448 -4.433 9.564 1.00 60.44 100 PRO A CA 1
ATOM 765 C C . PRO A 1 100 ? 4.398 -3.311 9.428 1.00 60.44 100 PRO A C 1
ATOM 767 O O . PRO A 1 100 ? 4.481 -2.502 8.499 1.00 60.44 100 PRO A O 1
ATOM 770 N N . PRO A 1 101 ? 3.432 -3.177 10.355 1.00 59.97 101 PRO A N 1
ATOM 771 C CA . PRO A 1 101 ? 2.379 -2.157 10.265 1.00 59.97 101 PRO A CA 1
ATOM 772 C C . PRO A 1 101 ? 2.921 -0.728 10.119 1.00 59.97 101 PRO A C 1
ATOM 774 O O . PRO A 1 101 ? 2.307 0.113 9.467 1.00 59.97 101 PRO A O 1
ATOM 777 N N . THR A 1 102 ? 4.098 -0.458 10.688 1.00 58.75 102 THR A N 1
ATOM 778 C CA . THR A 1 102 ? 4.842 0.801 10.544 1.00 58.75 102 THR A CA 1
ATOM 779 C C . THR A 1 102 ? 5.421 0.992 9.143 1.00 58.75 102 THR A C 1
ATOM 781 O O . THR A 1 102 ? 5.390 2.103 8.617 1.00 58.75 102 THR A O 1
ATOM 784 N N . TYR A 1 103 ? 5.902 -0.078 8.511 1.00 57.81 103 TYR A N 1
ATOM 785 C CA . TYR A 1 103 ? 6.369 -0.062 7.128 1.00 57.81 103 TYR A CA 1
ATOM 786 C C . TYR A 1 103 ? 5.210 0.128 6.160 1.00 57.81 103 TYR A C 1
ATOM 788 O O . TYR A 1 103 ? 5.278 1.017 5.322 1.00 57.81 103 TYR A O 1
ATOM 796 N N . ILE A 1 104 ? 4.136 -0.661 6.282 1.00 58.09 104 ILE A N 1
ATOM 797 C CA . ILE A 1 104 ? 2.970 -0.532 5.397 1.00 58.09 104 ILE A CA 1
ATOM 798 C C . ILE A 1 104 ? 2.322 0.832 5.638 1.00 58.09 104 ILE A C 1
ATOM 800 O O . ILE A 1 104 ? 2.062 1.572 4.701 1.00 58.09 104 ILE A O 1
ATOM 804 N N . GLY A 1 105 ? 2.159 1.247 6.896 1.00 52.59 105 GLY A N 1
ATOM 805 C CA . GLY A 1 105 ? 1.669 2.583 7.231 1.00 52.59 105 GLY A CA 1
ATOM 806 C C . GLY A 1 105 ? 2.522 3.697 6.613 1.00 52.59 105 GLY A C 1
ATOM 807 O O . GLY A 1 105 ? 1.972 4.641 6.058 1.00 52.59 105 GLY A O 1
ATOM 808 N N . GLY A 1 106 ? 3.853 3.578 6.645 1.00 50.72 106 GLY A N 1
ATOM 809 C CA . GLY A 1 106 ? 4.773 4.568 6.078 1.00 50.72 106 GLY A CA 1
ATOM 810 C C . GLY A 1 106 ? 4.888 4.545 4.548 1.00 50.72 106 GLY A C 1
ATOM 811 O O . GLY A 1 106 ? 5.074 5.600 3.934 1.00 50.72 106 GLY A O 1
ATOM 812 N N . HIS A 1 107 ? 4.777 3.365 3.933 1.00 53.72 107 HIS A N 1
ATOM 813 C CA . HIS A 1 107 ? 4.892 3.159 2.490 1.00 53.72 107 HIS A CA 1
ATOM 814 C C . HIS A 1 107 ? 3.581 3.462 1.772 1.00 53.72 107 HIS A C 1
ATOM 816 O O . HIS A 1 107 ? 3.606 4.013 0.677 1.00 53.72 107 HIS A O 1
ATOM 822 N N . THR A 1 108 ? 2.441 3.130 2.375 1.00 50.56 108 THR A N 1
ATOM 823 C CA . THR A 1 108 ? 1.151 3.257 1.708 1.00 50.56 108 THR A CA 1
ATOM 824 C C . THR A 1 108 ? 0.513 4.622 1.920 1.00 50.56 108 THR A C 1
ATOM 826 O O . THR A 1 108 ? 0.011 5.177 0.959 1.00 50.56 108 THR A O 1
ATOM 829 N N . LEU A 1 109 ? 0.637 5.263 3.089 1.00 48.53 109 LEU A N 1
ATOM 830 C CA . LEU A 1 109 ? 0.308 6.699 3.260 1.00 48.53 109 LEU A CA 1
ATOM 831 C C . LEU A 1 109 ? 1.445 7.605 2.756 1.00 48.53 109 LEU A C 1
ATOM 833 O O . LEU A 1 109 ? 1.821 8.572 3.414 1.00 48.53 109 LEU A O 1
ATOM 837 N N . VAL A 1 110 ? 2.067 7.161 1.658 1.00 42.75 110 VAL A N 1
ATOM 838 C CA . VAL A 1 110 ? 3.398 7.475 1.130 1.00 42.75 110 VAL A CA 1
ATOM 839 C C . VAL A 1 110 ? 4.053 8.662 1.837 1.00 42.75 110 VAL A C 1
ATOM 841 O O . VAL A 1 110 ? 3.826 9.809 1.477 1.00 42.75 110 VAL A O 1
ATOM 844 N N . ARG A 1 111 ? 4.961 8.340 2.771 1.00 52.69 111 ARG A N 1
ATOM 845 C CA . ARG A 1 111 ? 5.820 9.229 3.578 1.00 52.69 111 ARG A CA 1
ATOM 846 C C . ARG A 1 111 ? 5.101 9.795 4.791 1.00 52.69 111 ARG A C 1
ATOM 848 O O . ARG A 1 111 ? 4.665 10.934 4.756 1.00 52.69 111 ARG A O 1
ATOM 855 N N . PHE A 1 112 ? 5.107 9.014 5.875 1.00 60.88 112 PHE A N 1
ATOM 856 C CA . PHE A 1 112 ? 5.206 9.385 7.300 1.00 60.88 112 PHE A CA 1
ATOM 857 C C . PHE A 1 112 ? 4.748 10.795 7.740 1.00 60.88 112 PHE A C 1
ATOM 859 O O . PHE A 1 112 ? 3.943 10.925 8.656 1.00 60.88 112 PHE A O 1
ATOM 866 N N . TRP A 1 113 ? 5.250 11.845 7.096 1.00 73.06 113 TRP A N 1
ATOM 867 C CA . TRP A 1 113 ? 4.736 13.203 7.178 1.00 73.06 113 TRP A CA 1
ATOM 868 C C . TRP A 1 113 ? 3.235 13.337 6.860 1.00 73.06 113 TRP A C 1
ATOM 870 O O . TRP A 1 113 ? 2.531 13.955 7.649 1.00 73.06 113 TRP A O 1
ATOM 880 N N . GLY A 1 114 ? 2.715 12.740 5.780 1.00 77.38 114 GLY A N 1
ATOM 881 C CA . GLY A 1 114 ? 1.283 12.798 5.437 1.00 77.38 114 GLY A CA 1
ATOM 882 C C . GLY A 1 114 ? 0.397 12.222 6.547 1.00 77.38 114 GLY A C 1
ATOM 883 O O . GLY A 1 114 ? -0.522 12.887 7.030 1.00 77.38 114 GLY A O 1
ATOM 884 N N . LEU A 1 115 ? 0.753 11.033 7.049 1.00 78.50 115 LEU A N 1
ATOM 885 C CA . LEU A 1 115 ? 0.120 10.424 8.225 1.00 78.50 115 LEU A CA 1
ATOM 886 C C . LEU A 1 115 ? 0.248 11.313 9.471 1.00 78.50 115 LEU A C 1
ATOM 888 O O . LEU A 1 115 ? -0.732 11.500 10.188 1.00 78.50 115 LEU A O 1
ATOM 892 N N . CYS A 1 116 ? 1.430 11.878 9.728 1.00 81.56 116 CYS A N 1
ATOM 893 C CA . CYS A 1 116 ? 1.661 12.769 10.861 1.00 81.56 116 CYS A CA 1
ATOM 894 C C . CYS A 1 116 ? 0.738 13.994 10.810 1.00 81.56 116 CYS A C 1
ATOM 896 O O . CYS A 1 116 ? 0.037 14.277 11.780 1.00 81.56 116 CYS A O 1
ATOM 898 N N . VAL A 1 117 ? 0.689 14.695 9.675 1.00 88.00 117 VAL A N 1
ATOM 899 C CA . VAL A 1 117 ? -0.165 15.876 9.487 1.00 88.00 117 VAL A CA 1
ATOM 900 C C . VAL A 1 117 ? -1.644 15.501 9.609 1.00 88.00 117 VAL A C 1
ATOM 902 O O . VAL A 1 117 ? -2.411 16.225 10.242 1.00 88.00 117 VAL A O 1
ATOM 905 N N . TYR A 1 118 ? -2.050 14.342 9.088 1.00 89.31 118 TYR A N 1
ATOM 906 C CA . TYR A 1 118 ? -3.408 13.838 9.269 1.00 89.31 118 TYR A CA 1
ATOM 907 C C . TYR A 1 118 ? -3.745 13.538 10.744 1.00 89.31 118 TYR A C 1
ATOM 909 O O . TYR A 1 118 ? -4.799 13.955 11.225 1.00 89.31 118 TYR A O 1
ATOM 917 N N . LEU A 1 119 ? -2.858 12.883 11.503 1.00 89.00 119 LEU A N 1
ATOM 918 C CA . LEU A 1 119 ? -3.062 12.640 12.939 1.00 89.00 119 LEU A CA 1
ATOM 919 C C . LEU A 1 119 ? -3.133 13.956 13.731 1.00 89.00 119 LEU A C 1
ATOM 921 O O . LEU A 1 119 ? -3.958 14.085 14.637 1.00 89.00 119 LEU A O 1
ATOM 925 N N . VAL A 1 120 ? -2.327 14.959 13.367 1.00 91.62 120 VAL A N 1
ATOM 926 C CA . VAL A 1 120 ? -2.417 16.317 13.931 1.00 91.62 120 VAL A CA 1
ATOM 927 C C . VAL A 1 120 ? -3.770 16.958 13.605 1.00 91.62 120 VAL A C 1
ATOM 929 O O . VAL A 1 120 ? -4.400 17.537 14.495 1.00 91.62 120 VAL A O 1
ATOM 932 N N . ALA A 1 121 ? -4.273 16.796 12.378 1.00 93.38 121 ALA A N 1
ATOM 933 C CA . ALA A 1 121 ? -5.607 17.257 12.000 1.00 93.38 121 ALA A CA 1
ATOM 934 C C . ALA A 1 121 ? -6.705 16.574 12.836 1.00 93.38 121 ALA A C 1
ATOM 936 O O . ALA A 1 121 ? -7.612 17.254 13.317 1.00 93.38 121 ALA A O 1
ATOM 937 N N . LEU A 1 122 ? -6.607 15.262 13.094 1.00 92.69 122 LEU A N 1
ATOM 938 C CA . LEU A 1 122 ? -7.534 14.554 13.989 1.00 92.69 122 LEU A CA 1
ATOM 939 C C . LEU A 1 122 ? -7.515 15.130 15.408 1.00 92.69 122 LEU A C 1
ATOM 941 O O . LEU A 1 122 ? -8.576 15.371 15.986 1.00 92.69 122 LEU A O 1
ATOM 945 N N . VAL A 1 123 ? -6.327 15.388 15.965 1.00 92.62 123 VAL A N 1
ATOM 946 C CA . VAL A 1 123 ? -6.179 16.027 17.282 1.00 92.62 123 VAL A CA 1
ATOM 947 C C . VAL A 1 123 ? -6.851 17.401 17.294 1.00 92.62 123 VAL A C 1
ATOM 949 O O . VAL A 1 123 ? -7.602 17.698 18.225 1.00 92.62 123 VAL A O 1
ATOM 952 N N . ALA A 1 124 ? -6.639 18.218 16.260 1.00 92.94 124 ALA A N 1
ATOM 953 C CA . ALA A 1 124 ? -7.251 19.539 16.141 1.00 92.94 124 ALA A CA 1
ATOM 954 C C . ALA A 1 124 ? -8.787 19.464 16.061 1.00 92.94 124 ALA A C 1
ATOM 956 O O . ALA A 1 124 ? -9.475 20.184 16.787 1.00 92.94 124 ALA A O 1
ATOM 957 N N . ILE A 1 125 ? -9.329 18.546 15.253 1.00 91.88 125 ILE A N 1
ATOM 958 C CA . ILE A 1 125 ? -10.776 18.307 15.127 1.00 91.88 125 ILE A CA 1
ATOM 959 C C . ILE A 1 125 ? -11.370 17.894 16.478 1.00 91.88 125 ILE A C 1
ATOM 961 O O . ILE A 1 125 ? -12.360 18.479 16.919 1.00 91.88 125 ILE A O 1
ATOM 965 N N . VAL A 1 126 ? -10.755 16.925 17.162 1.00 89.44 126 VAL A N 1
ATOM 966 C CA . VAL A 1 126 ? -11.213 16.450 18.476 1.00 89.44 126 VAL A CA 1
ATOM 967 C C . VAL A 1 126 ? -11.167 17.574 19.509 1.00 89.44 126 VAL A C 1
ATOM 969 O O . VAL A 1 126 ? -12.152 17.799 20.208 1.00 89.44 126 VAL A O 1
ATOM 972 N N . GLN A 1 127 ? -10.065 18.320 19.598 1.00 89.75 127 GLN A N 1
ATOM 973 C CA . GLN A 1 127 ? -9.937 19.422 20.555 1.00 89.75 127 GLN A CA 1
ATOM 974 C C . GLN A 1 127 ? -10.966 20.524 20.315 1.00 89.75 127 GLN A C 1
ATOM 976 O O . GLN A 1 127 ? -11.562 21.043 21.264 1.00 89.75 127 GLN A O 1
ATOM 981 N N . TYR A 1 128 ? -11.203 20.858 19.049 1.00 89.88 128 TYR A N 1
ATOM 982 C CA . TYR A 1 128 ? -12.161 21.879 18.676 1.00 89.88 128 TYR A CA 1
ATOM 983 C C . TYR A 1 128 ? -13.600 21.453 18.988 1.00 89.88 128 TYR A C 1
ATOM 985 O O . TYR A 1 128 ? -14.297 22.144 19.729 1.00 89.88 128 TYR A O 1
ATOM 993 N N . TYR A 1 129 ? -14.042 20.302 18.471 1.00 84.62 129 TYR A N 1
ATOM 994 C CA . TYR A 1 129 ? -15.436 19.868 18.595 1.00 84.62 129 TYR A CA 1
ATOM 995 C C . TYR A 1 129 ? -15.783 19.289 19.972 1.00 84.62 129 TYR A C 1
ATOM 997 O O . TYR A 1 129 ? -16.939 19.395 20.383 1.00 84.62 129 TYR A O 1
ATOM 1005 N N . MET A 1 130 ? -14.821 18.687 20.686 1.00 80.25 130 MET A N 1
ATOM 1006 C CA . MET A 1 130 ? -15.097 17.912 21.905 1.00 80.25 130 MET A CA 1
ATOM 1007 C C . MET A 1 130 ? -14.626 18.558 23.214 1.00 80.25 130 MET A C 1
ATOM 1009 O O . MET A 1 130 ? -15.111 18.140 24.266 1.00 80.25 130 MET A O 1
ATOM 1013 N N . ASN A 1 131 ? -13.701 19.528 23.184 1.00 75.88 131 ASN A N 1
ATOM 1014 C CA . ASN A 1 131 ? -13.135 20.110 24.410 1.00 75.88 131 ASN A CA 1
ATOM 1015 C C . ASN A 1 131 ? -13.276 21.637 24.496 1.00 75.88 131 ASN A C 1
ATOM 1017 O O . ASN A 1 131 ? -13.952 22.119 25.398 1.00 75.88 131 ASN A O 1
ATOM 1021 N N . TYR A 1 132 ? -12.638 22.396 23.596 1.00 74.75 132 TYR A N 1
ATOM 1022 C CA . TYR A 1 132 ? -12.339 23.815 23.852 1.00 74.75 132 TYR A CA 1
ATOM 1023 C C . TYR A 1 132 ? -12.929 24.809 22.844 1.00 74.75 132 TYR A C 1
ATOM 1025 O O . TYR A 1 132 ? -12.958 25.997 23.147 1.00 74.75 132 TYR A O 1
ATOM 1033 N N . ARG A 1 133 ? -13.356 24.375 21.645 1.00 80.94 133 ARG A N 1
ATOM 1034 C CA . ARG A 1 133 ? -13.792 25.261 20.535 1.00 80.94 133 ARG A CA 1
ATOM 1035 C C . ARG A 1 133 ? -12.854 26.453 20.254 1.00 80.94 133 ARG A C 1
ATOM 1037 O O . ARG A 1 133 ? -13.287 27.476 19.734 1.00 80.94 133 ARG A O 1
ATOM 1044 N N . SER A 1 134 ? -11.567 26.326 20.582 1.00 85.25 134 SER A N 1
ATOM 1045 C CA . SER A 1 134 ? -10.603 27.420 20.436 1.00 85.25 134 SER A CA 1
ATOM 1046 C C . SER A 1 134 ? -10.238 27.657 18.961 1.00 85.25 134 SER A C 1
ATOM 1048 O O . SER A 1 134 ? -9.981 26.682 18.241 1.00 85.25 134 SER A O 1
ATOM 1050 N N . PRO A 1 135 ? -10.146 28.926 18.508 1.00 85.25 135 PRO A N 1
ATOM 1051 C CA . PRO A 1 135 ? -9.732 29.265 17.146 1.00 85.25 135 PRO A CA 1
ATOM 1052 C C . PRO A 1 135 ? -8.313 28.782 16.820 1.00 85.25 135 PRO A C 1
ATOM 1054 O O . PRO A 1 135 ? -8.024 28.483 15.664 1.00 85.25 135 PRO A O 1
ATOM 1057 N N . SER A 1 136 ? -7.443 28.601 17.821 1.00 89.38 136 SER A N 1
ATOM 1058 C CA . SER A 1 136 ? -6.099 28.045 17.621 1.00 89.38 136 SER A CA 1
ATOM 1059 C C . SER A 1 136 ? -6.140 26.648 16.991 1.00 89.38 136 SER A C 1
ATOM 1061 O O . SER A 1 136 ? -5.303 26.322 16.154 1.00 89.38 136 SER A O 1
ATOM 1063 N N . TYR A 1 137 ? -7.140 25.825 17.327 1.00 90.56 137 TYR A N 1
ATOM 1064 C CA . TYR A 1 137 ? -7.289 24.497 16.722 1.00 90.56 137 TYR A CA 1
ATOM 1065 C C . TYR A 1 137 ? -7.834 24.558 15.292 1.00 90.56 137 TYR A C 1
ATOM 1067 O O . TYR A 1 137 ? -7.490 23.702 14.480 1.00 90.56 137 TYR A O 1
ATOM 1075 N N . LEU A 1 138 ? -8.617 25.584 14.945 1.00 90.50 138 LEU A N 1
ATOM 1076 C CA . LEU A 1 138 ? -9.012 25.831 13.554 1.00 90.50 138 LEU A CA 1
ATOM 1077 C C . LEU A 1 138 ? -7.832 26.286 12.705 1.00 90.50 138 LEU A C 1
ATOM 1079 O O . LEU A 1 138 ? -7.706 25.860 11.559 1.00 90.50 138 LEU A O 1
ATOM 1083 N N . PHE A 1 139 ? -6.944 27.100 13.275 1.00 91.88 139 PHE A N 1
ATOM 1084 C CA . PHE A 1 139 ? -5.696 27.474 12.623 1.00 91.88 139 PHE A CA 1
ATOM 1085 C C . PHE A 1 139 ? -4.817 26.242 12.359 1.00 91.88 139 PHE A C 1
ATOM 1087 O O . PHE A 1 139 ? -4.387 26.033 11.228 1.00 91.88 139 PHE A O 1
ATOM 1094 N N . ILE A 1 140 ? -4.634 25.367 13.358 1.00 93.12 140 ILE A N 1
ATOM 1095 C CA . ILE A 1 140 ? -3.883 24.108 13.192 1.00 93.12 140 ILE A CA 1
ATOM 1096 C C . ILE A 1 140 ? -4.528 23.207 12.127 1.00 93.12 140 ILE A C 1
ATOM 1098 O O . ILE A 1 140 ? -3.822 22.637 11.294 1.00 93.12 140 ILE A O 1
ATOM 1102 N N . LEU A 1 141 ? -5.861 23.093 12.111 1.00 94.19 141 LEU A N 1
ATOM 1103 C CA . LEU A 1 141 ? -6.586 22.343 11.082 1.00 94.19 141 LEU A CA 1
ATOM 1104 C C . LEU A 1 141 ? -6.357 22.932 9.679 1.00 94.19 141 LEU A C 1
ATOM 1106 O O . LEU A 1 141 ? -6.075 22.186 8.746 1.00 94.19 141 LEU A O 1
ATOM 1110 N N . SER A 1 142 ? -6.426 24.256 9.541 1.00 93.44 142 SER A N 1
ATOM 1111 C CA . SER A 1 142 ? -6.194 24.976 8.277 1.00 93.44 142 SER A CA 1
ATOM 1112 C C . SER A 1 142 ? -4.774 24.754 7.758 1.00 93.44 142 SER A C 1
ATOM 1114 O O . SER A 1 142 ? -4.574 24.418 6.591 1.00 93.44 142 SER A O 1
ATOM 1116 N N . LEU A 1 143 ? -3.785 24.865 8.651 1.00 92.75 143 LEU A N 1
ATOM 1117 C CA . LEU A 1 143 ? -2.385 24.592 8.341 1.00 92.75 143 LEU A CA 1
ATOM 1118 C C . LEU A 1 143 ? -2.188 23.138 7.899 1.00 92.75 143 LEU A C 1
ATOM 1120 O O . LEU A 1 143 ? -1.473 22.882 6.936 1.00 92.75 143 LEU A O 1
ATOM 1124 N N . SER A 1 144 ? -2.868 22.195 8.559 1.00 93.56 144 SER A N 1
ATOM 1125 C CA . SER A 1 144 ? -2.816 20.775 8.202 1.00 93.56 144 SER A CA 1
ATOM 1126 C C . SER A 1 144 ? -3.409 20.517 6.811 1.00 93.56 144 SER A C 1
ATOM 1128 O O . SER A 1 144 ? -2.808 19.795 6.022 1.00 93.56 144 SER A O 1
ATOM 1130 N N . ILE A 1 145 ? -4.542 21.146 6.472 1.00 93.62 145 ILE A N 1
ATOM 1131 C CA . ILE A 1 145 ? -5.155 21.054 5.134 1.00 93.62 145 ILE A CA 1
ATOM 1132 C C . ILE A 1 145 ? -4.212 21.617 4.064 1.00 93.62 145 ILE A C 1
ATOM 1134 O O . ILE A 1 145 ? -3.990 20.962 3.047 1.00 93.62 145 ILE A O 1
ATOM 1138 N N . LEU A 1 146 ? -3.616 22.790 4.291 1.00 91.56 146 LEU A N 1
ATOM 1139 C CA . LEU A 1 146 ? -2.656 23.385 3.353 1.00 91.56 146 LEU A CA 1
ATOM 1140 C C . LEU A 1 146 ? -1.410 22.506 3.180 1.00 91.56 146 LEU A C 1
ATOM 1142 O O . LEU A 1 146 ? -1.005 22.228 2.055 1.00 91.56 146 LEU A O 1
ATOM 1146 N N . HIS A 1 147 ? -0.845 21.997 4.278 1.00 88.75 147 HIS A N 1
ATOM 1147 C CA . HIS A 1 147 ? 0.306 21.091 4.236 1.00 88.75 147 HIS A CA 1
ATOM 1148 C C . HIS A 1 147 ? 0.016 19.809 3.452 1.00 88.75 147 HIS A C 1
ATOM 1150 O O . HIS A 1 147 ? 0.844 19.392 2.643 1.00 88.75 147 HIS A O 1
ATOM 1156 N N . LEU A 1 148 ? -1.150 19.193 3.664 1.00 88.06 148 LEU A N 1
ATOM 1157 C CA . LEU A 1 148 ? -1.559 18.024 2.887 1.00 88.06 148 LEU A CA 1
ATOM 1158 C C . LEU A 1 148 ? -1.789 18.392 1.417 1.00 88.06 148 LEU A C 1
ATOM 1160 O O . LEU A 1 148 ? -1.383 17.651 0.533 1.00 88.06 148 LEU A O 1
ATOM 1164 N N . THR A 1 149 ? -2.333 19.571 1.124 1.00 86.44 149 THR A N 1
ATOM 1165 C CA . THR A 1 149 ? -2.535 20.027 -0.260 1.00 86.44 149 THR A CA 1
ATOM 1166 C C . THR A 1 149 ? -1.221 20.113 -1.051 1.00 86.44 149 THR A C 1
ATOM 1168 O O . THR A 1 149 ? -1.184 19.760 -2.229 1.00 86.44 149 THR A O 1
ATOM 1171 N N . PHE A 1 150 ? -0.116 20.511 -0.417 1.00 81.38 150 PHE A N 1
ATOM 1172 C CA . PHE A 1 150 ? 1.169 20.693 -1.103 1.00 81.38 150 PHE A CA 1
ATOM 1173 C C . PHE A 1 150 ? 1.946 19.404 -1.415 1.00 81.38 150 PHE A C 1
ATOM 1175 O O . PHE A 1 150 ? 2.947 19.466 -2.128 1.00 81.38 150 PHE A O 1
ATOM 1182 N N . GLY A 1 151 ? 1.518 18.236 -0.930 1.00 72.19 151 GLY A N 1
ATOM 1183 C CA . GLY A 1 151 ? 2.246 16.991 -1.226 1.00 72.19 151 GLY A CA 1
ATOM 1184 C C . GLY A 1 151 ? 1.516 15.675 -0.969 1.00 72.19 151 GLY A C 1
ATOM 1185 O O . GLY A 1 151 ? 2.015 14.633 -1.382 1.00 72.19 151 GLY A O 1
ATOM 1186 N N . HIS A 1 152 ? 0.355 15.718 -0.319 1.00 78.06 152 HIS A N 1
ATOM 1187 C CA . HIS A 1 152 ? -0.433 14.575 0.151 1.00 78.06 152 HIS A CA 1
ATOM 1188 C C . HIS A 1 152 ? -1.952 14.826 -0.032 1.00 78.06 152 HIS A C 1
ATOM 1190 O O . HIS A 1 152 ? -2.718 14.797 0.937 1.00 78.06 152 HIS A O 1
ATOM 1196 N N . PRO A 1 153 ? -2.426 15.152 -1.257 1.00 79.88 153 PRO A N 1
ATOM 1197 C CA . PRO A 1 153 ? -3.827 15.522 -1.484 1.00 79.88 153 PRO A CA 1
ATOM 1198 C C . PRO A 1 153 ? -4.795 14.353 -1.267 1.00 79.88 153 PRO A C 1
ATOM 1200 O O . PRO A 1 153 ? -5.968 14.567 -0.980 1.00 79.88 153 PRO A O 1
ATOM 1203 N N . THR A 1 154 ? -4.328 13.107 -1.356 1.00 79.25 154 THR A N 1
ATOM 1204 C CA . THR A 1 154 ? -5.144 11.911 -1.108 1.00 79.25 154 THR A CA 1
ATOM 1205 C C . THR A 1 154 ? -5.626 11.818 0.341 1.00 79.25 154 THR A C 1
ATOM 1207 O O . THR A 1 154 ? -6.779 11.465 0.599 1.00 79.25 154 THR A O 1
ATOM 1210 N N . GLU A 1 155 ? -4.783 12.218 1.290 1.00 82.56 155 GLU A N 1
ATOM 1211 C CA . GLU A 1 155 ? -5.024 12.208 2.730 1.00 82.56 155 GLU A CA 1
ATOM 1212 C C . GLU A 1 155 ? -6.069 13.254 3.144 1.00 82.56 155 GLU A C 1
ATOM 1214 O O . GLU A 1 155 ? -6.699 13.115 4.196 1.00 82.56 155 GLU A O 1
ATOM 1219 N N . LEU A 1 156 ? -6.346 14.252 2.295 1.00 88.50 156 LEU A N 1
ATOM 1220 C CA . LEU A 1 156 ? -7.463 15.182 2.496 1.00 88.50 156 LEU A CA 1
ATOM 1221 C C . LEU A 1 156 ? -8.811 14.463 2.513 1.00 88.50 156 LEU A C 1
ATOM 1223 O O . LEU A 1 156 ? -9.721 14.903 3.213 1.00 88.50 156 LEU A O 1
ATOM 1227 N N . THR A 1 157 ? -8.927 13.319 1.834 1.00 88.12 157 THR A N 1
ATOM 1228 C CA . THR A 1 157 ? -10.113 12.457 1.921 1.00 88.12 157 THR A CA 1
ATOM 1229 C C . THR A 1 157 ? -10.303 11.933 3.346 1.00 88.12 157 THR A C 1
ATOM 1231 O O . THR A 1 157 ? -11.415 11.941 3.869 1.00 88.12 157 THR A O 1
ATOM 1234 N N . LEU A 1 158 ? -9.221 11.546 4.031 1.00 88.00 158 LEU A N 1
ATOM 1235 C CA . LEU A 1 158 ? -9.284 11.090 5.424 1.00 88.00 158 LEU A CA 1
ATOM 1236 C C . LEU A 1 158 ? -9.673 12.233 6.368 1.00 88.00 158 LEU A C 1
ATOM 1238 O O . LEU A 1 158 ? -10.522 12.050 7.244 1.00 88.00 158 LEU A O 1
ATOM 1242 N N . VAL A 1 159 ? -9.111 13.431 6.159 1.00 91.81 159 VAL A N 1
ATOM 1243 C CA . VAL A 1 159 ? -9.506 14.643 6.900 1.00 91.81 159 VAL A CA 1
ATOM 1244 C C . VAL A 1 159 ? -10.990 14.948 6.681 1.00 91.81 159 VAL A C 1
ATOM 1246 O O . VAL A 1 159 ? -11.710 15.245 7.635 1.00 91.81 159 VAL A O 1
ATOM 1249 N N . ALA A 1 160 ? -11.470 14.823 5.445 1.00 92.19 160 ALA A N 1
ATOM 1250 C CA . ALA A 1 160 ? -12.861 15.049 5.085 1.00 92.19 160 ALA A CA 1
ATOM 1251 C C . ALA A 1 160 ? -13.811 14.092 5.828 1.00 92.19 160 ALA A C 1
ATOM 1253 O O . ALA A 1 160 ? -14.819 14.548 6.374 1.00 92.19 160 ALA A O 1
ATOM 1254 N N . LEU A 1 161 ? -13.467 12.801 5.926 1.00 92.19 161 LEU A N 1
ATOM 1255 C CA . LEU A 1 161 ? -14.232 11.810 6.696 1.00 92.19 161 LEU A CA 1
ATOM 1256 C C . LEU A 1 161 ? -14.215 12.092 8.206 1.00 92.19 161 LEU A C 1
ATOM 1258 O O . LEU A 1 161 ? -15.231 11.915 8.884 1.00 92.19 161 LEU A O 1
ATOM 1262 N N . ALA A 1 162 ? -13.090 12.566 8.744 1.00 92.38 162 ALA A N 1
ATOM 1263 C CA . ALA A 1 162 ? -12.993 12.971 10.144 1.00 92.38 162 ALA A CA 1
ATOM 1264 C C . ALA A 1 162 ? -13.869 14.194 10.450 1.00 92.38 162 ALA A C 1
ATOM 1266 O O . ALA A 1 162 ? -14.597 14.200 11.445 1.00 92.38 162 ALA A O 1
ATOM 1267 N N . LEU A 1 163 ? -13.866 15.200 9.571 1.00 91.88 163 LEU A N 1
ATOM 1268 C CA . LEU A 1 163 ? -14.754 16.360 9.675 1.00 91.88 163 LEU A CA 1
ATOM 1269 C C . LEU A 1 163 ? -16.225 15.954 9.585 1.00 91.88 163 LEU A C 1
ATOM 1271 O O . LEU A 1 163 ? -17.026 16.404 10.405 1.00 91.88 163 LEU A O 1
ATOM 1275 N N . ALA A 1 164 ? -16.571 15.057 8.658 1.00 90.31 164 ALA A N 1
ATOM 1276 C CA . ALA A 1 164 ? -17.924 14.523 8.543 1.00 90.31 164 ALA A CA 1
ATOM 1277 C C . ALA A 1 164 ? -18.363 13.798 9.823 1.00 90.31 164 ALA A C 1
ATOM 1279 O O . ALA A 1 164 ? -19.437 14.069 10.360 1.00 90.31 164 ALA A O 1
ATOM 1280 N N . SER A 1 165 ? -17.495 12.942 10.370 1.00 90.25 165 SER A N 1
ATOM 1281 C CA . SER A 1 165 ? -17.746 12.211 11.618 1.00 90.25 165 SER A CA 1
ATOM 1282 C C . SER A 1 165 ? -17.998 13.157 12.794 1.00 90.25 165 SER A C 1
ATOM 1284 O O . SER A 1 165 ? -18.962 12.990 13.545 1.00 90.25 165 SER A O 1
ATOM 1286 N N . ALA A 1 166 ? -17.148 14.178 12.947 1.00 89.25 166 ALA A N 1
ATOM 1287 C CA . ALA A 1 166 ? -17.287 15.177 14.001 1.00 89.25 166 ALA A CA 1
ATOM 1288 C C . ALA A 1 166 ? -18.579 15.989 13.836 1.00 89.25 166 ALA A C 1
ATOM 1290 O O . ALA A 1 166 ? -19.325 16.179 14.797 1.00 89.25 166 ALA A O 1
ATOM 1291 N N . GLN A 1 167 ? -18.886 16.420 12.614 1.00 85.31 167 GLN A N 1
ATOM 1292 C CA . GLN A 1 167 ? -20.065 17.230 12.333 1.00 85.31 167 GLN A CA 1
ATOM 1293 C C . GLN A 1 167 ? -21.372 16.455 12.550 1.00 85.31 167 GLN A C 1
ATOM 1295 O O . GLN A 1 167 ? -22.319 16.998 13.122 1.00 85.31 167 GLN A O 1
ATOM 1300 N N . LEU A 1 168 ? -21.431 15.183 12.149 1.00 85.06 168 LEU A N 1
ATOM 1301 C CA . LEU A 1 168 ? -22.614 14.341 12.342 1.00 85.06 168 LEU A CA 1
ATOM 1302 C C . LEU A 1 168 ? -22.894 14.064 13.828 1.00 85.06 168 LEU A C 1
ATOM 1304 O O . LEU A 1 168 ? -24.051 14.122 14.249 1.00 85.06 168 LEU A O 1
ATOM 1308 N N . LEU A 1 169 ? -21.855 13.821 14.635 1.00 83.31 169 LEU A N 1
ATOM 1309 C CA . LEU A 1 169 ? -22.007 13.503 16.061 1.00 83.31 169 LEU A CA 1
ATOM 1310 C C . LEU A 1 169 ? -22.169 14.737 16.958 1.00 83.31 169 LEU A C 1
ATOM 1312 O O . LEU A 1 169 ? -22.964 14.706 17.895 1.00 83.31 169 LEU A O 1
ATOM 1316 N N . PHE A 1 170 ? -21.440 15.823 16.689 1.00 79.44 170 PHE A N 1
ATOM 1317 C CA . PHE A 1 170 ? -21.339 16.980 17.593 1.00 79.44 170 PHE A CA 1
ATOM 1318 C C . PHE A 1 170 ? -21.955 18.268 17.031 1.00 79.44 170 PHE A C 1
ATOM 1320 O O . PHE A 1 170 ? -22.112 19.253 17.756 1.00 79.44 170 PHE A O 1
ATOM 1327 N N . GLY A 1 171 ? -22.348 18.293 15.756 1.00 65.19 171 GLY A N 1
ATOM 1328 C CA . GLY A 1 171 ? -22.669 19.520 15.023 1.00 65.19 171 GLY A CA 1
ATOM 1329 C C . GLY A 1 171 ? -23.988 20.207 15.382 1.00 65.19 171 GLY A C 1
ATOM 1330 O O . GLY A 1 171 ? -24.490 20.973 14.565 1.00 65.19 171 GLY A O 1
ATOM 1331 N N . HIS A 1 172 ? -24.630 19.952 16.541 1.00 61.38 172 HIS A N 1
ATOM 1332 C CA . HIS A 1 172 ? -25.930 20.571 16.925 1.00 61.38 172 HIS A CA 1
ATOM 1333 C C . HIS A 1 172 ? -25.907 22.103 16.870 1.00 61.38 172 HIS A C 1
ATOM 1335 O O . HIS A 1 172 ? -26.945 22.736 16.720 1.00 61.38 172 HIS A O 1
ATOM 1341 N N . ARG A 1 173 ? -24.706 22.677 16.896 1.00 52.69 173 ARG A N 1
ATOM 1342 C CA . ARG A 1 173 ? -24.414 24.042 16.489 1.00 52.69 173 ARG A CA 1
ATOM 1343 C C . ARG A 1 173 ? -23.509 23.928 15.269 1.00 52.69 173 ARG A C 1
ATOM 1345 O O . ARG A 1 173 ? -22.363 23.511 15.423 1.00 52.69 173 ARG A O 1
ATOM 1352 N N . VAL A 1 174 ? -24.017 24.221 14.072 1.00 51.78 174 VAL A N 1
ATOM 1353 C CA . VAL A 1 174 ? -23.153 24.380 12.895 1.00 51.78 174 VAL A CA 1
ATOM 1354 C C . VAL A 1 174 ? -22.219 25.535 13.225 1.00 51.78 174 VAL A C 1
ATOM 1356 O O . VAL A 1 174 ? -22.663 26.681 13.225 1.00 51.78 174 VAL A O 1
ATOM 1359 N N . ASN A 1 175 ? -20.957 25.253 13.550 1.00 61.97 175 ASN A N 1
ATOM 1360 C CA . ASN A 1 175 ? -20.000 26.335 13.710 1.00 61.97 175 ASN A CA 1
ATOM 1361 C C . ASN A 1 175 ? -19.661 26.834 12.309 1.00 61.97 175 ASN A C 1
ATOM 1363 O O . ASN A 1 175 ? -18.830 26.250 11.616 1.00 61.97 175 ASN A O 1
ATOM 1367 N N . ARG A 1 176 ? -20.340 27.914 11.889 1.00 66.81 176 ARG A N 1
ATOM 1368 C CA . ARG A 1 176 ? -19.934 28.741 10.737 1.00 66.81 176 ARG A CA 1
ATOM 1369 C C . ARG A 1 176 ? -18.431 29.040 10.802 1.00 66.81 176 ARG A C 1
ATOM 1371 O O . ARG A 1 176 ? -17.764 29.043 9.775 1.00 66.81 176 ARG A O 1
ATOM 1378 N N . ASP A 1 177 ? -17.915 29.145 12.021 1.00 78.25 177 ASP A N 1
ATOM 1379 C CA . ASP A 1 177 ? -16.511 29.292 12.383 1.00 78.25 177 ASP A CA 1
ATOM 1380 C C . ASP A 1 177 ? -15.576 28.234 11.773 1.00 78.25 177 ASP A C 1
ATOM 1382 O O . ASP A 1 177 ? -14.405 28.532 11.601 1.00 78.25 177 ASP A O 1
ATOM 1386 N N . VAL A 1 178 ? -16.039 27.017 11.438 1.00 85.94 178 VAL A N 1
ATOM 1387 C CA . VAL A 1 178 ? -15.204 25.994 10.763 1.00 85.94 178 VAL A CA 1
ATOM 1388 C C . VAL A 1 178 ? -15.255 26.127 9.245 1.00 85.94 178 VAL A C 1
ATOM 1390 O O . VAL A 1 178 ? -14.283 25.818 8.560 1.00 85.94 178 VAL A O 1
ATOM 1393 N N . LEU A 1 179 ? -16.381 26.596 8.705 1.00 86.12 179 LEU A N 1
ATOM 1394 C CA . LEU A 1 179 ? -16.589 26.677 7.262 1.00 86.12 179 LEU A CA 1
ATOM 1395 C C . LEU A 1 179 ? -15.620 27.672 6.623 1.00 86.12 179 LEU A C 1
ATOM 1397 O O . LEU A 1 179 ? -15.008 27.358 5.608 1.00 86.12 179 LEU A O 1
ATOM 1401 N N . LEU A 1 180 ? -15.453 28.847 7.236 1.00 86.38 180 LEU A N 1
ATOM 1402 C CA . LEU A 1 180 ? -14.549 29.887 6.747 1.00 86.38 180 LEU A CA 1
ATOM 1403 C C . LEU A 1 180 ? -13.082 29.406 6.653 1.00 86.38 180 LEU A C 1
ATOM 1405 O O . LEU A 1 180 ? -12.542 29.437 5.551 1.00 86.38 180 LEU A O 1
ATOM 1409 N N . PRO A 1 181 ? -12.431 28.914 7.727 1.00 89.62 181 PRO A N 1
ATOM 1410 C CA . PRO A 1 181 ? -11.040 28.469 7.654 1.00 89.62 181 PRO A CA 1
ATOM 1411 C C . PRO A 1 181 ? -10.845 27.302 6.683 1.00 89.62 181 PRO A C 1
ATOM 1413 O O . PRO A 1 181 ? -9.928 27.337 5.868 1.00 89.62 181 PRO A O 1
ATOM 1416 N N . VAL A 1 182 ? -11.737 26.302 6.705 1.00 92.06 182 VAL A N 1
ATOM 1417 C CA . VAL A 1 182 ? -11.643 25.160 5.782 1.00 92.06 182 VAL A CA 1
ATOM 1418 C C . VAL A 1 182 ? -11.817 25.620 4.335 1.00 92.06 182 VAL A C 1
ATOM 1420 O O . VAL A 1 182 ? -10.992 25.271 3.497 1.00 92.06 182 VAL A O 1
ATOM 1423 N N . SER A 1 183 ? -12.830 26.442 4.035 1.00 90.38 183 SER A N 1
ATOM 1424 C CA . SER A 1 183 ? -13.058 26.952 2.675 1.00 90.38 183 SER A CA 1
ATOM 1425 C C . SER A 1 183 ? -11.869 27.762 2.162 1.00 90.38 183 SER A C 1
ATOM 1427 O O . SER A 1 183 ? -11.400 27.490 1.058 1.00 90.38 183 SER A O 1
ATOM 1429 N N . LEU A 1 184 ? -11.316 28.666 2.977 1.00 91.94 184 LEU A N 1
ATOM 1430 C CA . LEU A 1 184 ? -10.145 29.460 2.615 1.00 91.94 184 LEU A CA 1
ATOM 1431 C C . LEU A 1 184 ? -8.932 28.570 2.316 1.00 91.94 184 LEU A C 1
ATOM 1433 O O . LEU A 1 184 ? -8.295 28.738 1.279 1.00 91.94 184 LEU A O 1
ATOM 1437 N N . SER A 1 185 ? -8.639 27.583 3.171 1.00 93.31 185 SER A N 1
ATOM 1438 C CA . SER A 1 185 ? -7.539 26.640 2.935 1.00 93.31 185 SER A CA 1
ATOM 1439 C C . SER A 1 185 ? -7.732 25.829 1.656 1.00 93.31 185 SER A C 1
ATOM 1441 O O . SER A 1 185 ? -6.798 25.709 0.865 1.00 93.31 185 SER A O 1
ATOM 1443 N N . THR A 1 186 ? -8.940 25.307 1.417 1.00 92.62 186 THR A N 1
ATOM 1444 C CA . THR A 1 186 ? -9.235 24.545 0.193 1.00 92.62 186 THR A CA 1
ATOM 1445 C C . THR A 1 186 ? -9.185 25.420 -1.060 1.00 92.62 186 THR A C 1
ATOM 1447 O O . THR A 1 186 ? -8.718 24.958 -2.098 1.00 92.62 186 THR A O 1
ATOM 1450 N N . LEU A 1 187 ? -9.589 26.692 -0.973 1.00 92.88 187 LEU A N 1
ATOM 1451 C CA . LEU A 1 187 ? -9.529 27.647 -2.079 1.00 92.88 187 LEU A CA 1
ATOM 1452 C C . LEU A 1 187 ? -8.080 27.965 -2.453 1.00 92.88 187 LEU A C 1
ATOM 1454 O O . LEU A 1 187 ? -7.708 27.822 -3.614 1.00 92.88 187 LEU A O 1
ATOM 1458 N N . VAL A 1 188 ? -7.253 28.328 -1.467 1.00 92.81 188 VAL A N 1
ATOM 1459 C CA . VAL A 1 188 ? -5.815 28.579 -1.666 1.00 92.81 188 VAL A CA 1
ATOM 1460 C C . VAL A 1 188 ? -5.136 27.349 -2.268 1.00 92.81 188 VAL A C 1
ATOM 1462 O O . VAL A 1 188 ? -4.391 27.465 -3.238 1.00 92.81 188 VAL A O 1
ATOM 1465 N N . GLY A 1 189 ? -5.443 26.164 -1.737 1.00 89.56 189 GLY A N 1
ATOM 1466 C CA . GLY A 1 189 ? -4.925 24.899 -2.242 1.00 89.56 189 GLY A CA 1
ATOM 1467 C C . GLY A 1 189 ? -5.324 24.602 -3.691 1.00 89.56 189 GLY A C 1
ATOM 1468 O O . GLY A 1 189 ? -4.489 24.204 -4.500 1.00 89.56 189 GLY A O 1
ATOM 1469 N N . THR A 1 190 ? -6.583 24.862 -4.041 1.00 90.19 190 THR A N 1
ATOM 1470 C CA . THR A 1 190 ? -7.101 24.641 -5.398 1.00 90.19 190 THR A CA 1
ATOM 1471 C C . THR A 1 190 ? -6.483 25.623 -6.394 1.00 90.19 190 THR A C 1
ATOM 1473 O O . THR A 1 190 ? -6.047 25.202 -7.460 1.00 90.19 190 THR A O 1
ATOM 1476 N N . ILE A 1 191 ? -6.363 26.909 -6.034 1.00 90.94 191 ILE A N 1
ATOM 1477 C CA . ILE A 1 191 ? -5.670 27.919 -6.854 1.00 90.94 191 ILE A CA 1
ATOM 1478 C C . ILE A 1 191 ? -4.221 27.492 -7.098 1.00 90.94 191 ILE A C 1
ATOM 1480 O O . ILE A 1 191 ? -3.756 27.528 -8.234 1.00 90.94 191 ILE A O 1
ATOM 1484 N N . TYR A 1 192 ? -3.524 27.037 -6.055 1.00 89.75 192 TYR A N 1
ATOM 1485 C CA . TYR A 1 192 ? -2.153 26.547 -6.167 1.00 89.75 192 TYR A CA 1
ATOM 1486 C C . TYR A 1 192 ? -2.028 25.374 -7.152 1.00 89.75 192 TYR A C 1
ATOM 1488 O O . TYR A 1 192 ? -1.150 25.389 -8.015 1.00 89.75 192 TYR A O 1
ATOM 1496 N N . HIS A 1 193 ? -2.917 24.377 -7.073 1.00 87.62 193 HIS A N 1
ATOM 1497 C CA . HIS A 1 193 ? -2.904 23.251 -8.014 1.00 87.62 193 HIS A CA 1
ATOM 1498 C C . HIS A 1 193 ? -3.232 23.672 -9.448 1.00 87.62 193 HIS A C 1
ATOM 1500 O O . HIS A 1 193 ? -2.551 23.220 -10.369 1.00 87.62 193 HIS A O 1
ATOM 1506 N N . CYS A 1 194 ? -4.200 24.573 -9.640 1.00 86.56 194 CYS A N 1
ATOM 1507 C CA . CYS A 1 194 ? -4.532 25.113 -10.959 1.00 86.56 194 CYS A CA 1
ATOM 1508 C C . CYS A 1 194 ? -3.351 25.872 -11.584 1.00 86.56 194 CYS A C 1
ATOM 1510 O O . CYS A 1 194 ? -3.030 25.645 -12.748 1.00 86.56 194 CYS A O 1
ATOM 1512 N N . LEU A 1 195 ? -2.677 26.737 -10.817 1.00 88.50 195 LEU A N 1
ATOM 1513 C CA . LEU A 1 195 ? -1.537 27.531 -11.298 1.00 88.50 195 LEU A CA 1
ATOM 1514 C C . LEU A 1 195 ? -0.346 26.668 -11.730 1.00 88.50 195 LEU A C 1
ATOM 1516 O O . LEU A 1 195 ? 0.400 27.053 -12.624 1.00 88.50 195 LEU A O 1
ATOM 1520 N N . LEU A 1 196 ? -0.168 25.504 -11.105 1.00 86.56 196 LEU A N 1
ATOM 1521 C CA . LEU A 1 196 ? 0.908 24.566 -11.428 1.00 86.56 196 LEU A CA 1
ATOM 1522 C C . LEU A 1 196 ? 0.519 23.527 -12.490 1.00 86.56 196 LEU A C 1
ATOM 1524 O O . LEU A 1 196 ? 1.309 22.627 -12.770 1.00 86.56 196 LEU A O 1
ATOM 1528 N N . GLY A 1 197 ? -0.677 23.634 -13.078 1.00 80.25 197 GLY A N 1
ATOM 1529 C CA . GLY A 1 197 ? -1.139 22.721 -14.122 1.00 80.25 197 GLY A CA 1
ATOM 1530 C C . GLY A 1 197 ? -1.336 21.282 -13.637 1.00 80.25 197 GLY A C 1
ATOM 1531 O O . GLY A 1 197 ? -1.162 20.347 -14.419 1.00 80.25 197 GLY A O 1
ATOM 1532 N N . TYR A 1 198 ? -1.668 21.080 -12.355 1.00 78.31 198 TYR A N 1
ATOM 1533 C CA . TYR A 1 198 ? -1.981 19.741 -11.850 1.00 78.31 198 TYR A CA 1
ATOM 1534 C C . TYR A 1 198 ? -3.276 19.192 -12.478 1.00 78.31 198 TYR A C 1
ATOM 1536 O O . TYR A 1 198 ? -4.152 19.963 -12.879 1.00 78.31 198 TYR A O 1
ATOM 1544 N N . PRO A 1 199 ? -3.443 17.857 -12.537 1.00 79.56 199 PRO A N 1
ATOM 1545 C CA . PRO A 1 199 ? -4.663 17.240 -13.048 1.00 79.56 199 PRO A CA 1
ATOM 1546 C C . PRO A 1 199 ? -5.911 17.685 -12.278 1.00 79.56 199 PRO A C 1
ATOM 1548 O O . PRO A 1 199 ? -5.867 17.847 -11.058 1.00 79.56 199 PRO A O 1
ATOM 1551 N N . LEU A 1 200 ? -7.060 17.750 -12.961 1.00 79.06 200 LEU A N 1
ATOM 1552 C CA . LEU A 1 200 ? -8.350 18.104 -12.348 1.00 79.06 200 LEU A CA 1
ATOM 1553 C C . LEU A 1 200 ? -8.684 17.237 -11.119 1.00 79.06 200 LEU A C 1
ATOM 1555 O O . LEU A 1 200 ? -9.291 17.721 -10.166 1.00 79.06 200 LEU A O 1
ATOM 1559 N N . SER A 1 201 ? -8.256 15.970 -11.103 1.00 79.44 201 SER A N 1
ATOM 1560 C CA . SER A 1 201 ? -8.467 15.077 -9.959 1.00 79.44 201 SER A CA 1
ATOM 1561 C C . SER A 1 201 ? -7.823 15.596 -8.668 1.00 79.44 201 SER A C 1
ATOM 1563 O O . SER A 1 201 ? -8.393 15.412 -7.595 1.00 79.44 201 SER A O 1
ATOM 1565 N N . TRP A 1 202 ? -6.688 16.296 -8.750 1.00 80.75 202 TRP A N 1
ATOM 1566 C CA . TRP A 1 202 ? -6.028 16.900 -7.591 1.00 80.75 202 TRP A CA 1
ATOM 1567 C C . TRP A 1 202 ? -6.841 18.075 -7.045 1.00 80.75 202 TRP A C 1
ATOM 1569 O O . TRP A 1 202 ? -7.087 18.129 -5.842 1.00 80.75 202 TRP A O 1
ATOM 1579 N N . CYS A 1 203 ? -7.363 18.931 -7.927 1.00 84.94 203 CYS A N 1
ATOM 1580 C CA . CYS A 1 203 ? -8.274 20.019 -7.562 1.00 84.94 203 CYS A CA 1
ATOM 1581 C C . CYS A 1 203 ? -9.575 19.503 -6.920 1.00 84.94 203 CYS A C 1
ATOM 1583 O O . CYS A 1 203 ? -10.131 20.122 -6.017 1.00 84.94 203 CYS A O 1
ATOM 1585 N N . VAL A 1 204 ? -10.085 18.351 -7.363 1.00 85.19 204 VAL A N 1
ATOM 1586 C CA . VAL A 1 204 ? -11.262 17.725 -6.741 1.00 85.19 204 VAL A CA 1
ATOM 1587 C C . VAL A 1 204 ? -10.928 17.206 -5.339 1.00 85.19 204 VAL A C 1
ATOM 1589 O O . VAL A 1 204 ? -11.705 17.416 -4.406 1.00 85.19 204 VAL A O 1
ATOM 1592 N N . LEU A 1 205 ? -9.760 16.578 -5.157 1.00 86.25 205 LEU A N 1
ATOM 1593 C CA . LEU A 1 205 ? -9.303 16.103 -3.847 1.00 86.25 205 LEU A CA 1
ATOM 1594 C C . LEU A 1 205 ? -9.111 17.250 -2.845 1.00 86.25 205 LEU A C 1
ATOM 1596 O O . LEU A 1 205 ? -9.479 17.101 -1.678 1.00 86.25 205 LEU A O 1
ATOM 1600 N N . THR A 1 206 ? -8.616 18.414 -3.281 1.00 89.38 206 THR A N 1
ATOM 1601 C CA . THR A 1 206 ? -8.456 19.585 -2.399 1.00 89.38 206 THR A CA 1
ATOM 1602 C C . THR A 1 206 ? -9.774 20.140 -1.886 1.00 89.38 206 THR A C 1
ATOM 1604 O O . THR A 1 206 ? -9.812 20.695 -0.791 1.00 89.38 206 THR A O 1
ATOM 1607 N N . LEU A 1 207 ? -10.869 19.954 -2.622 1.00 90.88 207 LEU A N 1
ATOM 1608 C CA . LEU A 1 207 ? -12.203 20.403 -2.220 1.00 90.88 207 LEU A CA 1
ATOM 1609 C C . LEU A 1 207 ? -12.913 19.430 -1.262 1.00 90.88 207 LEU A C 1
ATOM 1611 O O . LEU A 1 207 ? -13.920 19.803 -0.654 1.00 90.88 207 LEU A O 1
ATOM 1615 N N . MET A 1 208 ? -12.399 18.209 -1.067 1.00 91.06 208 MET A N 1
ATOM 1616 C CA . MET A 1 208 ? -13.048 17.173 -0.247 1.00 91.06 208 MET A CA 1
ATOM 1617 C C . MET A 1 208 ? -13.380 17.606 1.193 1.00 91.06 208 MET A C 1
ATOM 1619 O O . MET A 1 208 ? -14.506 17.344 1.629 1.00 91.06 208 MET A O 1
ATOM 1623 N N . PRO A 1 209 ? -12.494 18.296 1.944 1.00 93.50 209 PRO A N 1
ATOM 1624 C CA . PRO A 1 209 ? -12.817 18.756 3.298 1.00 93.50 209 PRO A CA 1
ATOM 1625 C C . PRO A 1 209 ? -13.999 19.733 3.345 1.00 93.50 209 PRO A C 1
ATOM 1627 O O . PRO A 1 209 ? -14.789 19.704 4.287 1.00 93.50 209 PRO A O 1
ATOM 1630 N N . LEU A 1 210 ? -14.143 20.589 2.329 1.00 91.75 210 LEU A N 1
ATOM 1631 C CA . LEU A 1 210 ? -15.267 21.518 2.222 1.00 91.75 210 LEU A CA 1
ATOM 1632 C C . LEU A 1 210 ? -16.556 20.773 1.858 1.00 91.75 210 LEU A C 1
ATOM 1634 O O . LEU A 1 210 ? -17.591 20.964 2.503 1.00 91.75 210 LEU A O 1
ATOM 1638 N N . LEU A 1 211 ? -16.484 19.893 0.855 1.00 89.56 211 LEU A N 1
ATOM 1639 C CA . LEU A 1 211 ? -17.616 19.080 0.411 1.00 89.56 211 LEU A CA 1
ATOM 1640 C C . LEU A 1 211 ? -18.171 18.226 1.552 1.00 89.56 211 LEU A C 1
ATOM 1642 O O . LEU A 1 211 ? -19.387 18.151 1.719 1.00 89.56 211 LEU A O 1
ATOM 1646 N N . SER A 1 212 ? -17.312 17.641 2.391 1.00 90.44 212 SER A N 1
ATOM 1647 C CA . SER A 1 212 ? -17.772 16.800 3.496 1.00 90.44 212 SER A CA 1
ATOM 1648 C C . SER A 1 212 ? -18.572 17.571 4.544 1.00 90.44 212 SER A C 1
ATOM 1650 O O . SER A 1 212 ? -19.547 17.032 5.071 1.00 90.44 212 SER A O 1
ATOM 1652 N N . LEU A 1 213 ? -18.243 18.840 4.808 1.00 88.25 213 LEU A N 1
ATOM 1653 C CA . LEU A 1 213 ? -19.026 19.701 5.699 1.00 88.25 213 LEU A CA 1
ATOM 1654 C C . LEU A 1 213 ? -20.421 19.990 5.126 1.00 88.25 213 LEU A C 1
ATOM 1656 O O . LEU A 1 213 ? -21.412 19.932 5.862 1.00 88.25 213 LEU A O 1
ATOM 1660 N N . VAL A 1 214 ? -20.509 20.262 3.820 1.00 86.00 214 VAL A N 1
ATOM 1661 C CA . VAL A 1 214 ? -21.782 20.504 3.117 1.00 86.00 214 VAL A CA 1
ATOM 1662 C C . VAL A 1 214 ? -22.641 19.238 3.110 1.00 86.00 214 VAL A C 1
ATOM 1664 O O . VAL A 1 214 ? -23.795 19.263 3.537 1.00 86.00 214 VAL A O 1
ATOM 1667 N N . ILE A 1 215 ? -22.056 18.113 2.702 1.00 85.19 215 ILE A N 1
ATOM 1668 C CA . ILE A 1 215 ? -22.718 16.809 2.617 1.00 85.19 215 ILE A CA 1
ATOM 1669 C C . ILE A 1 215 ? -23.211 16.353 3.997 1.00 85.19 215 ILE A C 1
ATOM 1671 O O . ILE A 1 215 ? -24.366 15.955 4.149 1.00 85.19 215 ILE A O 1
ATOM 1675 N N . SER A 1 216 ? -22.386 16.486 5.039 1.00 83.69 216 SER A N 1
ATOM 1676 C CA . SER A 1 216 ? -22.767 16.109 6.409 1.00 83.69 216 SER A CA 1
ATOM 1677 C C . SER A 1 216 ? -23.937 16.933 6.940 1.00 83.69 216 SER A C 1
ATOM 1679 O O . SER A 1 216 ? -24.750 16.430 7.717 1.00 83.69 216 SER A O 1
ATOM 1681 N N . LYS A 1 217 ? -24.053 18.198 6.515 1.00 78.00 217 LYS A N 1
ATOM 1682 C CA . LYS A 1 217 ? -25.202 19.044 6.848 1.00 78.00 217 LYS A CA 1
ATOM 1683 C C . LYS A 1 217 ? -26.481 18.511 6.205 1.00 78.00 217 LYS A C 1
ATOM 1685 O O . LYS A 1 217 ? -27.487 18.415 6.901 1.00 78.00 217 LYS A O 1
ATOM 1690 N N . LEU A 1 218 ? -26.436 18.145 4.923 1.00 78.94 218 LEU A N 1
ATOM 1691 C CA . LEU A 1 218 ? -27.582 17.578 4.203 1.00 78.94 218 LEU A CA 1
ATOM 1692 C C . LEU A 1 218 ? -28.034 16.253 4.827 1.00 78.94 218 LEU A C 1
ATOM 1694 O O . LEU A 1 218 ? -29.211 16.082 5.139 1.00 78.94 218 LEU A O 1
ATOM 1698 N N . PHE A 1 219 ? -27.087 15.357 5.106 1.00 77.25 219 PHE A N 1
ATOM 1699 C CA . PHE A 1 219 ? -27.371 14.042 5.682 1.00 77.25 219 PHE A CA 1
ATOM 1700 C C . PHE A 1 219 ? -28.044 14.100 7.053 1.00 77.25 219 PHE A C 1
ATOM 1702 O O . PHE A 1 219 ? -28.833 13.224 7.404 1.00 77.25 219 PHE A O 1
ATOM 1709 N N . ARG A 1 220 ? -27.794 15.151 7.830 1.00 68.38 220 ARG A N 1
ATOM 1710 C CA . ARG A 1 220 ? -28.361 15.283 9.170 1.00 68.38 220 ARG A CA 1
ATOM 1711 C C . ARG A 1 220 ? -29.876 15.488 9.200 1.00 68.38 220 ARG A C 1
ATOM 1713 O O . ARG A 1 220 ? -30.501 15.190 10.215 1.00 68.38 220 ARG A O 1
ATOM 1720 N N . TYR A 1 221 ? -30.460 15.982 8.113 1.00 66.31 221 TYR A N 1
ATOM 1721 C CA . TYR A 1 221 ? -31.913 16.108 7.985 1.00 66.31 221 TYR A CA 1
ATOM 1722 C C . TYR A 1 221 ? -32.596 14.757 7.710 1.00 66.31 221 TYR A C 1
ATOM 1724 O O . TYR A 1 221 ? -33.818 14.663 7.790 1.00 66.31 221 TYR A O 1
ATOM 1732 N N . GLY A 1 222 ? -31.822 13.698 7.443 1.00 64.94 222 GLY A N 1
ATOM 1733 C CA . GLY A 1 222 ? -32.336 12.346 7.269 1.00 64.94 222 GLY A CA 1
ATOM 1734 C C . GLY A 1 222 ? -32.804 11.713 8.593 1.00 64.94 222 GLY A C 1
ATOM 1735 O O . GLY A 1 222 ? -32.079 11.762 9.594 1.00 64.94 222 GLY A O 1
ATOM 1736 N N . PRO A 1 223 ? -33.972 11.040 8.623 1.00 56.84 223 PRO A N 1
ATOM 1737 C CA . PRO A 1 223 ? -34.528 10.433 9.838 1.00 56.84 223 PRO A CA 1
ATOM 1738 C C . PRO A 1 223 ? -33.619 9.350 10.451 1.00 56.84 223 PRO A C 1
ATOM 1740 O O . PRO A 1 223 ? -33.587 9.195 11.671 1.00 56.84 223 PRO A O 1
ATOM 1743 N N . LEU A 1 224 ? -32.814 8.664 9.628 1.00 57.31 224 LEU A N 1
ATOM 1744 C CA . LEU A 1 224 ? -31.870 7.618 10.049 1.00 57.31 224 LEU A CA 1
ATOM 1745 C C . LEU A 1 224 ? -30.695 8.153 10.900 1.00 57.31 224 LEU A C 1
ATOM 1747 O O . LEU A 1 224 ? -30.113 7.417 11.696 1.00 57.31 224 LEU A O 1
ATOM 1751 N N . LEU A 1 225 ? -30.337 9.433 10.749 1.00 60.62 225 LEU A N 1
ATOM 1752 C CA . LEU A 1 225 ? -29.136 10.043 11.343 1.00 60.62 225 LEU A CA 1
ATOM 1753 C C . LEU A 1 225 ? -29.438 10.944 12.549 1.00 60.62 225 LEU A C 1
ATOM 1755 O O . LEU A 1 225 ? -28.523 11.331 13.276 1.00 60.62 225 LEU A O 1
ATOM 1759 N N . ARG A 1 226 ? -30.718 11.227 12.822 1.00 58.44 226 ARG A N 1
ATOM 1760 C CA . ARG A 1 226 ? -31.154 12.070 13.949 1.00 58.44 226 ARG A CA 1
ATOM 1761 C C . ARG A 1 226 ? -30.780 11.485 15.321 1.00 58.44 226 ARG A C 1
ATOM 1763 O O . ARG A 1 226 ? -30.500 12.243 16.241 1.00 58.44 226 ARG A O 1
ATOM 1770 N N . ASN A 1 227 ? -30.707 10.153 15.431 1.00 66.56 227 ASN A N 1
ATOM 1771 C CA . ASN A 1 227 ? -30.333 9.404 16.641 1.00 66.56 227 ASN A CA 1
ATOM 1772 C C . ASN A 1 227 ? -29.056 8.564 16.438 1.00 66.56 227 ASN A C 1
ATOM 1774 O O . ASN A 1 227 ? -28.967 7.418 16.885 1.00 66.56 227 ASN A O 1
ATOM 1778 N N . LEU A 1 228 ? -28.050 9.124 15.758 1.00 69.12 228 LEU A N 1
ATOM 1779 C CA . LEU A 1 228 ? -26.845 8.398 15.339 1.00 69.12 228 LEU A CA 1
ATOM 1780 C C . LEU A 1 228 ? -26.140 7.643 16.477 1.00 69.12 228 LEU A C 1
ATOM 1782 O O . LEU A 1 228 ? -25.750 6.498 16.289 1.00 69.12 228 LEU A O 1
ATOM 1786 N N . ALA A 1 229 ? -26.043 8.218 17.680 1.00 63.91 229 ALA A N 1
ATOM 1787 C CA . ALA A 1 229 ? -25.418 7.549 18.827 1.00 63.91 229 ALA A CA 1
ATOM 1788 C C . ALA A 1 229 ? -26.162 6.271 19.280 1.00 63.91 229 ALA A C 1
ATOM 1790 O O . ALA A 1 229 ? -25.531 5.316 19.734 1.00 63.91 229 ALA A O 1
ATOM 1791 N N . LEU A 1 230 ? -27.494 6.228 19.139 1.00 63.75 230 LEU A N 1
ATOM 1792 C CA . LEU A 1 230 ? -28.302 5.035 19.425 1.00 63.75 230 LEU A CA 1
ATOM 1793 C C . LEU A 1 230 ? -28.174 3.998 18.303 1.00 63.75 230 LEU A C 1
ATOM 1795 O O . LEU A 1 230 ? -28.059 2.805 18.588 1.00 63.75 230 LEU A O 1
ATOM 1799 N N . ASN A 1 231 ? -28.126 4.459 17.051 1.00 74.44 231 ASN A N 1
ATOM 1800 C CA . ASN A 1 231 ? -28.004 3.603 15.869 1.00 74.44 231 ASN A CA 1
ATOM 1801 C C . ASN A 1 231 ? -26.598 3.002 15.721 1.00 74.44 231 ASN A C 1
ATOM 1803 O O . ASN A 1 231 ? -26.451 1.901 15.198 1.00 74.44 231 ASN A O 1
ATOM 1807 N N . LEU A 1 232 ? -25.573 3.664 16.264 1.00 81.94 232 LEU A N 1
ATOM 1808 C CA . LEU A 1 232 ? -24.184 3.214 16.201 1.00 81.94 232 LEU A CA 1
ATOM 1809 C C . LEU A 1 232 ? -23.964 1.876 16.924 1.00 81.94 232 LEU A C 1
ATOM 1811 O O . LEU A 1 232 ? -23.198 1.049 16.446 1.00 81.94 232 LEU A O 1
ATOM 1815 N N . LYS A 1 233 ? -24.685 1.605 18.023 1.00 81.25 233 LYS A N 1
ATOM 1816 C CA . LYS A 1 233 ? -24.655 0.278 18.667 1.00 81.25 233 LYS A CA 1
ATOM 1817 C C . LYS A 1 233 ? -25.221 -0.816 17.764 1.00 81.25 233 LYS A C 1
ATOM 1819 O O . LYS A 1 233 ? -24.635 -1.889 17.697 1.00 81.25 233 LYS A O 1
ATOM 1824 N N . GLY A 1 234 ? -26.339 -0.547 17.087 1.00 81.56 234 GLY A N 1
ATOM 1825 C CA . GLY A 1 234 ? -26.922 -1.488 16.127 1.00 81.56 234 GLY A CA 1
ATOM 1826 C C . GLY A 1 234 ? -25.961 -1.762 14.974 1.00 81.56 234 GLY A C 1
ATOM 1827 O O . GLY A 1 234 ? -25.716 -2.913 14.631 1.00 81.56 234 GLY A O 1
ATOM 1828 N N . LEU A 1 235 ? -25.326 -0.710 14.459 1.00 85.69 235 LEU A N 1
ATOM 1829 C CA . LEU A 1 235 ? -24.344 -0.819 13.387 1.00 85.69 235 LEU A CA 1
ATOM 1830 C C . LEU A 1 235 ? -23.090 -1.603 13.819 1.00 85.69 235 LEU A C 1
ATOM 1832 O O . LEU A 1 235 ? -22.602 -2.427 13.055 1.00 85.69 235 LEU A O 1
ATOM 1836 N N . CYS A 1 236 ? -22.634 -1.452 15.068 1.00 89.19 236 CYS A N 1
ATOM 1837 C CA . CYS A 1 236 ? -21.585 -2.300 15.642 1.00 89.19 236 CYS A CA 1
ATOM 1838 C C . CYS A 1 236 ? -21.983 -3.783 15.720 1.00 89.19 236 CYS A C 1
ATOM 1840 O O . CYS A 1 236 ? -21.145 -4.637 15.456 1.00 89.19 236 CYS A O 1
ATOM 1842 N N . VAL A 1 237 ? -23.233 -4.107 16.077 1.00 88.25 237 VAL A N 1
ATOM 1843 C CA . VAL A 1 237 ? -23.712 -5.504 16.115 1.00 88.25 237 VAL A CA 1
ATOM 1844 C C . VAL A 1 237 ? -23.743 -6.105 14.711 1.00 88.25 237 VAL A C 1
ATOM 1846 O O . VAL A 1 237 ? -23.244 -7.209 14.513 1.00 88.25 237 VAL A O 1
ATOM 1849 N N . VAL A 1 238 ? -24.267 -5.360 13.734 1.00 89.62 238 VAL A N 1
ATOM 1850 C CA . VAL A 1 238 ? -24.267 -5.768 12.320 1.00 89.62 238 VAL A CA 1
ATOM 1851 C C . VAL A 1 238 ? -22.837 -5.997 11.831 1.00 89.62 238 VAL A C 1
ATOM 1853 O O . VAL A 1 238 ? -22.543 -7.025 11.231 1.00 89.62 238 VAL A O 1
ATOM 1856 N N . TYR A 1 239 ? -21.922 -5.084 12.151 1.00 90.81 239 TYR A N 1
ATOM 1857 C CA . TYR A 1 239 ? -20.508 -5.224 11.820 1.00 90.81 239 TYR A CA 1
ATOM 1858 C C . TYR A 1 239 ? -19.873 -6.472 12.455 1.00 90.81 239 TYR A C 1
ATOM 1860 O O . TYR A 1 239 ? -19.219 -7.237 11.754 1.00 90.81 239 TYR A O 1
ATOM 1868 N N . LEU A 1 240 ? -20.101 -6.730 13.750 1.00 91.38 240 LEU A N 1
ATOM 1869 C CA . LEU A 1 240 ? -19.581 -7.927 14.425 1.00 91.38 240 LEU A CA 1
ATOM 1870 C C . LEU A 1 240 ? -20.094 -9.215 13.778 1.00 91.38 240 LEU A C 1
ATOM 1872 O O . LEU A 1 240 ? -19.323 -10.159 13.606 1.00 91.38 240 LEU A O 1
ATOM 1876 N N . PHE A 1 241 ? -21.373 -9.241 13.397 1.00 92.00 241 PHE A N 1
ATOM 1877 C CA . PHE A 1 241 ? -21.958 -10.364 12.678 1.00 92.00 241 PHE A CA 1
ATOM 1878 C C . PHE A 1 241 ? -21.189 -10.645 11.385 1.00 92.00 241 PHE A C 1
ATOM 1880 O O . PHE A 1 241 ? -20.664 -11.748 11.234 1.00 92.00 241 PHE A O 1
ATOM 1887 N N . PHE A 1 242 ? -21.030 -9.636 10.521 1.00 90.94 242 PHE A N 1
ATOM 1888 C CA . PHE A 1 242 ? -20.282 -9.780 9.272 1.00 90.94 242 PHE A CA 1
ATOM 1889 C C . PHE A 1 242 ? -18.822 -10.165 9.505 1.00 90.94 242 PHE A C 1
ATOM 1891 O O . PHE A 1 242 ? -18.347 -11.093 8.862 1.00 90.94 242 PHE A O 1
ATOM 1898 N N . CYS A 1 243 ? -18.125 -9.546 10.462 1.00 90.56 243 CYS A N 1
ATOM 1899 C CA . CYS A 1 243 ? -16.739 -9.903 10.761 1.00 90.56 243 CYS A CA 1
ATOM 1900 C C . CYS A 1 243 ? -16.569 -11.380 11.118 1.00 90.56 243 CYS A C 1
ATOM 1902 O O . CYS A 1 243 ? -15.642 -12.012 10.620 1.00 90.56 243 CYS A O 1
ATOM 1904 N N . GLY A 1 244 ? -17.444 -11.950 11.951 1.00 90.62 244 GLY A N 1
ATOM 1905 C CA . GLY A 1 244 ? -17.347 -13.375 12.271 1.00 90.62 244 GLY A CA 1
ATOM 1906 C C . GLY A 1 244 ? -17.597 -14.268 11.057 1.00 90.62 244 GLY A C 1
ATOM 1907 O O . GLY A 1 244 ? -16.862 -15.231 10.863 1.00 90.62 244 GLY A O 1
ATOM 1908 N N . LEU A 1 245 ? -18.543 -13.908 10.180 1.00 93.12 245 LEU A N 1
ATOM 1909 C CA . LEU A 1 245 ? -18.734 -14.621 8.911 1.00 93.12 245 LEU A CA 1
ATOM 1910 C C . LEU A 1 245 ? -17.497 -14.528 8.011 1.00 93.12 245 LEU A C 1
ATOM 1912 O O . LEU A 1 245 ? -17.140 -15.525 7.396 1.00 93.12 245 LEU A O 1
ATOM 1916 N N . MET A 1 246 ? -16.814 -13.381 7.964 1.00 91.25 246 MET A N 1
ATOM 1917 C CA . MET A 1 246 ? -15.576 -13.218 7.190 1.00 91.25 246 MET A CA 1
ATOM 1918 C C . MET A 1 246 ? -14.464 -14.146 7.705 1.00 91.25 246 MET A C 1
ATOM 1920 O O . MET A 1 246 ? -13.804 -14.809 6.910 1.00 91.25 246 MET A O 1
ATOM 1924 N N . TYR A 1 247 ? -14.287 -14.252 9.029 1.00 89.38 247 TYR A N 1
ATOM 1925 C CA . TYR A 1 247 ? -13.318 -15.189 9.615 1.00 89.38 247 TYR A CA 1
ATOM 1926 C C . TYR A 1 247 ? -13.675 -16.654 9.327 1.00 89.38 247 TYR A C 1
ATOM 1928 O O . TYR A 1 247 ? -12.786 -17.447 9.023 1.00 89.38 247 TYR A O 1
ATOM 1936 N N . ILE A 1 248 ? -14.961 -17.020 9.380 1.00 91.62 248 ILE A N 1
ATOM 1937 C CA . ILE A 1 248 ? -15.413 -18.382 9.052 1.00 91.62 248 ILE A CA 1
ATOM 1938 C C . ILE A 1 248 ? -15.195 -18.676 7.563 1.00 91.62 248 ILE A C 1
ATOM 1940 O O . ILE A 1 248 ? -14.683 -19.739 7.227 1.00 91.62 248 ILE A O 1
ATOM 1944 N N . ALA A 1 249 ? -15.535 -17.739 6.675 1.00 90.69 249 ALA A N 1
ATOM 1945 C CA . ALA A 1 249 ? -15.311 -17.861 5.235 1.00 90.69 249 ALA A CA 1
ATOM 1946 C C . ALA A 1 249 ? -13.834 -18.135 4.923 1.00 90.69 249 ALA A C 1
ATOM 1948 O O . ALA A 1 249 ? -13.513 -19.064 4.183 1.00 90.69 249 ALA A O 1
ATOM 1949 N N . PHE A 1 250 ? -12.940 -17.371 5.557 1.00 86.62 250 PHE A N 1
ATOM 1950 C CA . PHE A 1 250 ? -11.506 -17.584 5.445 1.00 86.62 250 PHE A CA 1
ATOM 1951 C C . PHE A 1 250 ? -11.087 -18.967 5.951 1.00 86.62 250 PHE A C 1
ATOM 1953 O O . PHE A 1 250 ? -10.396 -19.680 5.231 1.00 86.62 250 PHE A O 1
ATOM 1960 N N . ALA A 1 251 ? -11.549 -19.381 7.135 1.00 86.62 251 ALA A N 1
ATOM 1961 C CA . ALA A 1 251 ? -11.220 -20.691 7.698 1.00 86.62 251 ALA A CA 1
ATOM 1962 C C . ALA A 1 251 ? -11.645 -21.853 6.779 1.00 86.62 251 ALA A C 1
ATOM 1964 O O . ALA A 1 251 ? -10.897 -22.811 6.611 1.00 86.62 251 ALA A O 1
ATOM 1965 N N . LEU A 1 252 ? -12.811 -21.752 6.131 1.00 88.00 252 LEU A N 1
ATOM 1966 C CA . LEU A 1 252 ? -13.307 -22.773 5.199 1.00 88.00 252 LEU A CA 1
ATOM 1967 C C . LEU A 1 252 ? -12.500 -22.851 3.896 1.00 88.00 252 LEU A C 1
ATOM 1969 O O . LEU A 1 252 ? -12.409 -23.918 3.293 1.00 88.00 252 LEU A O 1
ATOM 1973 N N . LYS A 1 253 ? -11.929 -21.731 3.446 1.00 85.88 253 LYS A N 1
ATOM 1974 C CA . LYS A 1 253 ? -11.172 -21.635 2.187 1.00 85.88 253 LYS A CA 1
ATOM 1975 C C . LYS A 1 253 ? -9.655 -21.625 2.377 1.00 85.88 253 LYS A C 1
ATOM 1977 O O . LYS A 1 253 ? -8.924 -21.607 1.387 1.00 85.88 253 LYS A O 1
ATOM 1982 N N . TYR A 1 254 ? -9.188 -21.685 3.620 1.00 81.19 254 TYR A N 1
ATOM 1983 C CA . TYR A 1 254 ? -7.794 -21.506 4.014 1.00 81.19 254 TYR A CA 1
ATOM 1984 C C . TYR A 1 254 ? -6.804 -22.321 3.165 1.00 81.19 254 TYR A C 1
ATOM 1986 O O . TYR A 1 254 ? -5.880 -21.763 2.574 1.00 81.19 254 TYR A O 1
ATOM 1994 N N . ASN A 1 255 ? -7.062 -23.621 2.996 1.00 75.31 255 ASN A N 1
ATOM 1995 C CA . ASN A 1 255 ? -6.169 -24.522 2.260 1.00 75.31 255 ASN A CA 1
ATOM 1996 C C . ASN A 1 255 ? -6.089 -24.219 0.758 1.00 75.31 255 ASN A C 1
ATOM 1998 O O . ASN A 1 255 ? -5.059 -24.482 0.139 1.00 75.31 255 ASN A O 1
ATOM 2002 N N . THR A 1 256 ? -7.146 -23.646 0.182 1.00 72.31 256 THR A N 1
ATOM 2003 C CA . THR A 1 256 ? -7.248 -23.371 -1.260 1.00 72.31 256 THR A CA 1
ATOM 2004 C C . THR A 1 256 ? -6.727 -21.996 -1.657 1.00 72.31 256 THR A C 1
ATOM 2006 O O . THR A 1 256 ? -6.396 -21.791 -2.814 1.00 72.31 256 THR A O 1
ATOM 2009 N N . ILE A 1 257 ? -6.634 -21.055 -0.715 1.00 69.81 257 ILE A N 1
ATOM 2010 C CA . ILE A 1 257 ? -6.245 -19.674 -1.004 1.00 69.81 257 ILE A CA 1
ATOM 2011 C C . ILE A 1 257 ? -4.723 -19.569 -1.185 1.00 69.81 257 ILE A C 1
ATOM 2013 O O . ILE A 1 257 ? -3.962 -19.891 -0.269 1.00 69.81 257 ILE A O 1
ATOM 2017 N N . TYR A 1 258 ? -4.301 -19.069 -2.354 1.00 64.88 258 TYR A N 1
ATOM 2018 C CA . TYR A 1 258 ? -2.930 -18.630 -2.630 1.00 64.88 258 TYR A CA 1
ATOM 2019 C C . TYR A 1 258 ? -2.920 -17.246 -3.309 1.00 64.88 258 TYR A C 1
ATOM 2021 O O . TYR A 1 258 ? -3.458 -17.046 -4.396 1.00 64.88 258 TYR A O 1
ATOM 2029 N N . LEU A 1 259 ? -2.311 -16.265 -2.655 1.00 60.12 259 LEU A N 1
ATOM 2030 C CA . LEU A 1 259 ? -2.475 -14.834 -2.876 1.00 60.12 259 LEU A CA 1
ATOM 2031 C C . LEU A 1 259 ? -1.346 -14.277 -3.721 1.00 60.12 259 LEU A C 1
ATOM 2033 O O . LEU A 1 259 ? -0.349 -13.775 -3.210 1.00 60.12 259 LEU A O 1
ATOM 2037 N N . LYS A 1 260 ? -1.524 -14.347 -5.040 1.00 49.28 260 LYS A N 1
ATOM 2038 C CA . LYS A 1 260 ? -0.571 -13.778 -6.002 1.00 49.28 260 LYS A CA 1
ATOM 2039 C C . LYS A 1 260 ? -0.893 -12.327 -6.400 1.00 49.28 260 LYS A C 1
ATOM 2041 O O . LYS A 1 260 ? -0.006 -11.626 -6.876 1.00 49.28 260 LYS A O 1
ATOM 2046 N N . TYR A 1 261 ? -2.125 -11.857 -6.167 1.00 52.97 261 TYR A N 1
ATOM 2047 C CA . TYR A 1 261 ? -2.620 -10.530 -6.569 1.00 52.97 261 TYR A CA 1
ATOM 2048 C C . TYR A 1 261 ? -3.490 -9.880 -5.474 1.00 52.97 261 TYR A C 1
ATOM 2050 O O . TYR A 1 261 ? -4.070 -10.599 -4.659 1.00 52.97 261 TYR A O 1
ATOM 2058 N N . PRO A 1 262 ? -3.572 -8.534 -5.403 1.00 53.34 262 PRO A N 1
ATOM 2059 C CA . PRO A 1 262 ? -4.266 -7.850 -4.314 1.00 53.34 262 PRO A CA 1
ATOM 2060 C C . PRO A 1 262 ? -5.776 -8.153 -4.298 1.00 53.34 262 PRO A C 1
ATOM 2062 O O . PRO A 1 262 ? -6.484 -7.978 -5.285 1.00 53.34 262 PRO A O 1
ATOM 2065 N N . LEU A 1 263 ? -6.236 -8.591 -3.124 1.00 52.44 263 LEU A N 1
ATOM 2066 C CA . LEU A 1 263 ? -7.486 -9.303 -2.827 1.00 52.44 263 LEU A CA 1
ATOM 2067 C C . LEU A 1 263 ? -8.755 -8.465 -2.680 1.00 52.44 263 LEU A C 1
ATOM 2069 O O . LEU A 1 263 ? -9.765 -8.975 -2.191 1.00 52.44 263 LEU A O 1
ATOM 2073 N N . TYR A 1 264 ? -8.733 -7.186 -3.034 1.00 59.56 264 TYR A N 1
ATOM 2074 C CA . TYR A 1 264 ? -9.801 -6.260 -2.645 1.00 59.56 264 TYR A CA 1
ATOM 2075 C C . TYR A 1 264 ? -11.205 -6.605 -3.198 1.00 59.56 264 TYR A C 1
ATOM 2077 O O . TYR A 1 264 ? -12.174 -5.922 -2.871 1.00 59.56 264 TYR A O 1
ATOM 2085 N N . THR A 1 265 ? -11.325 -7.669 -3.997 1.00 61.38 265 THR A N 1
ATOM 2086 C CA . THR A 1 265 ? -12.565 -8.238 -4.533 1.00 61.38 265 THR A CA 1
ATOM 2087 C C . THR A 1 265 ? -13.248 -9.283 -3.640 1.00 61.38 265 THR A C 1
ATOM 2089 O O . THR A 1 265 ? -14.460 -9.438 -3.752 1.00 61.38 265 THR A O 1
ATOM 2092 N N . LEU A 1 266 ? -12.547 -9.981 -2.732 1.00 76.56 266 LEU A N 1
ATOM 2093 C CA . LEU A 1 266 ? -13.179 -10.989 -1.860 1.00 76.56 266 LEU A CA 1
ATOM 2094 C C . LEU A 1 266 ? -13.817 -10.343 -0.627 1.00 76.56 266 LEU A C 1
ATOM 2096 O O . LEU A 1 266 ? -13.130 -9.736 0.186 1.00 76.56 266 LEU A O 1
ATOM 2100 N N . TRP A 1 267 ? -15.112 -10.540 -0.389 1.00 81.56 267 TRP A N 1
ATOM 2101 C CA . TRP A 1 267 ? -15.815 -9.845 0.702 1.00 81.56 267 TRP A CA 1
ATOM 2102 C C . TRP A 1 267 ? -15.248 -10.110 2.111 1.00 81.56 267 TRP A C 1
ATOM 2104 O O . TRP A 1 267 ? -15.514 -9.330 3.021 1.00 81.56 267 TRP A O 1
ATOM 2114 N N . TYR A 1 268 ? -14.452 -11.167 2.305 1.00 83.06 268 TYR A N 1
ATOM 2115 C CA . TYR A 1 268 ? -13.830 -11.530 3.579 1.00 83.06 268 TYR A CA 1
ATOM 2116 C C . TYR A 1 268 ? -12.347 -11.131 3.726 1.00 83.06 268 TYR A C 1
ATOM 2118 O O . TYR A 1 268 ? -11.772 -11.362 4.792 1.00 83.06 268 TYR A O 1
ATOM 2126 N N . PHE A 1 269 ? -11.732 -10.468 2.732 1.00 78.38 269 PHE A N 1
ATOM 2127 C CA . PHE A 1 269 ? -10.317 -10.061 2.802 1.00 78.38 269 PHE A CA 1
ATOM 2128 C C . PHE A 1 269 ? -9.968 -9.147 4.001 1.00 78.38 269 PHE A C 1
ATOM 2130 O O . PHE A 1 269 ? -8.899 -9.349 4.581 1.00 78.38 269 PHE A O 1
ATOM 2137 N N . PRO A 1 270 ? -10.808 -8.174 4.442 1.00 79.12 270 PRO A N 1
ATOM 2138 C CA . PRO A 1 270 ? -10.403 -7.251 5.508 1.00 79.12 270 PRO A CA 1
ATOM 2139 C C . PRO A 1 270 ? -10.104 -7.948 6.837 1.00 79.12 270 PRO A C 1
ATOM 2141 O O . PRO A 1 270 ? -9.200 -7.537 7.558 1.00 79.12 270 PRO A O 1
ATOM 2144 N N . ALA A 1 271 ? -10.831 -9.024 7.157 1.00 77.56 271 ALA A N 1
ATOM 2145 C CA . ALA A 1 271 ? -10.607 -9.798 8.377 1.00 77.56 271 ALA A CA 1
ATOM 2146 C C . ALA A 1 271 ? -9.230 -10.486 8.380 1.00 77.56 271 ALA A C 1
ATOM 2148 O O . ALA A 1 271 ? -8.612 -10.628 9.433 1.00 77.56 271 ALA A O 1
ATOM 2149 N N . ILE A 1 272 ? -8.740 -10.867 7.198 1.00 76.75 272 ILE A N 1
ATOM 2150 C CA . ILE A 1 272 ? -7.428 -11.489 7.003 1.00 76.75 272 ILE A CA 1
ATOM 2151 C C . ILE A 1 272 ? -6.333 -10.427 7.112 1.00 76.75 272 ILE A C 1
ATOM 2153 O O . ILE A 1 272 ? -5.389 -10.584 7.884 1.00 76.75 272 ILE A O 1
ATOM 2157 N N . GLU A 1 273 ? -6.478 -9.321 6.376 1.00 77.69 273 GLU A N 1
ATOM 2158 C CA . GLU A 1 273 ? -5.441 -8.287 6.312 1.00 77.69 273 GLU A CA 1
ATOM 2159 C C . GLU A 1 273 ? -5.271 -7.537 7.637 1.00 77.69 273 GLU A C 1
ATOM 2161 O O . GLU A 1 273 ? -4.157 -7.174 7.999 1.00 77.69 273 GLU A O 1
ATOM 2166 N N . TRP A 1 274 ? -6.342 -7.339 8.411 1.00 80.62 274 TRP A N 1
ATOM 2167 C CA . TRP A 1 274 ? -6.256 -6.658 9.706 1.00 80.62 274 TRP A CA 1
ATOM 2168 C C . TRP A 1 274 ? -5.644 -7.496 10.834 1.00 80.62 274 TRP A C 1
ATOM 2170 O O . TRP A 1 274 ? -5.297 -6.929 11.875 1.00 80.62 274 TRP A O 1
ATOM 2180 N N . GLY A 1 275 ? -5.507 -8.814 10.661 1.00 82.19 275 GLY A N 1
ATOM 2181 C CA . GLY A 1 275 ? -4.818 -9.692 11.608 1.00 82.19 275 GLY A CA 1
ATOM 2182 C C . GLY A 1 275 ? -5.298 -9.571 13.062 1.00 82.19 275 GLY A C 1
ATOM 2183 O O . GLY A 1 275 ? -6.474 -9.319 13.351 1.00 82.19 275 GLY A O 1
ATOM 2184 N N . PHE A 1 276 ? -4.362 -9.684 14.011 1.00 83.19 276 PHE A N 1
ATOM 2185 C CA . PHE A 1 276 ? -4.661 -9.542 15.444 1.00 83.19 276 PHE A CA 1
ATOM 2186 C C . PHE A 1 276 ? -5.183 -8.161 15.826 1.00 83.19 276 PHE A C 1
ATOM 2188 O O . PHE A 1 276 ? -5.964 -8.032 16.773 1.00 83.19 276 PHE A O 1
ATOM 2195 N N . LEU A 1 277 ? -4.778 -7.121 15.097 1.00 86.00 277 LEU A N 1
ATOM 2196 C CA . LEU A 1 277 ? -5.253 -5.768 15.346 1.00 86.00 277 LEU A CA 1
ATOM 2197 C C . LEU A 1 277 ? -6.767 -5.668 15.100 1.00 86.00 277 LEU A C 1
ATOM 2199 O O . LEU A 1 277 ? -7.492 -5.081 15.909 1.00 86.00 277 LEU A O 1
ATOM 2203 N N . GLY A 1 278 ? -7.252 -6.318 14.038 1.00 88.19 278 GLY A N 1
ATOM 2204 C CA . GLY A 1 278 ? -8.676 -6.498 13.762 1.00 88.19 278 GLY A CA 1
ATOM 2205 C C . GLY A 1 278 ? -9.393 -7.278 14.867 1.00 88.19 278 GLY A C 1
ATOM 2206 O O . GLY A 1 278 ? -10.445 -6.845 15.337 1.00 88.19 278 GLY A O 1
ATOM 2207 N N . VAL A 1 279 ? -8.809 -8.381 15.349 1.00 87.69 279 VAL A N 1
ATOM 2208 C CA . VAL A 1 279 ? -9.381 -9.198 16.439 1.00 87.69 279 VAL A CA 1
ATOM 2209 C C . VAL A 1 279 ? -9.556 -8.387 17.728 1.00 87.69 279 VAL A C 1
ATOM 2211 O O . VAL A 1 279 ? -10.643 -8.378 18.310 1.00 87.69 279 VAL A O 1
ATOM 2214 N N . ILE A 1 280 ? -8.526 -7.659 18.166 1.00 88.75 280 ILE A N 1
ATOM 2215 C CA . ILE A 1 280 ? -8.584 -6.853 19.399 1.00 88.75 280 ILE A CA 1
ATOM 2216 C C . ILE A 1 280 ? -9.546 -5.667 19.250 1.00 88.75 280 ILE A C 1
ATOM 2218 O O . ILE A 1 280 ? -10.269 -5.323 20.195 1.00 88.75 280 ILE A O 1
ATOM 2222 N N . SER A 1 281 ? -9.606 -5.060 18.062 1.00 90.75 281 SER A N 1
ATOM 2223 C CA . SER A 1 281 ? -10.607 -4.039 17.740 1.00 90.75 281 SER A CA 1
ATOM 2224 C C . SER A 1 281 ? -12.029 -4.603 17.846 1.00 90.75 281 SER A C 1
ATOM 2226 O O . SER A 1 281 ? -12.864 -4.045 18.559 1.00 90.75 281 SER A O 1
ATOM 2228 N N . ASN A 1 282 ? -12.294 -5.767 17.245 1.00 90.25 282 ASN A N 1
ATOM 2229 C CA . ASN A 1 282 ? -13.599 -6.430 17.293 1.00 90.25 282 ASN A CA 1
ATOM 2230 C C . ASN A 1 282 ? -13.996 -6.825 18.721 1.00 90.25 282 ASN A C 1
ATOM 2232 O O . ASN A 1 282 ? -15.143 -6.618 19.119 1.00 90.25 282 ASN A O 1
ATOM 2236 N N . LEU A 1 283 ? -13.050 -7.311 19.531 1.00 87.31 283 LEU A N 1
ATOM 2237 C CA . LEU A 1 283 ? -13.276 -7.567 20.954 1.00 87.31 283 LEU A CA 1
ATOM 2238 C C . LEU A 1 283 ? -13.689 -6.283 21.686 1.00 87.31 283 LEU A C 1
ATOM 2240 O O . LEU A 1 283 ? -14.655 -6.281 22.450 1.00 87.31 283 LEU A O 1
ATOM 2244 N N . SER A 1 284 ? -13.002 -5.173 21.418 1.00 88.69 284 SER A N 1
ATOM 2245 C CA . SER A 1 284 ? -13.327 -3.870 22.005 1.00 88.69 284 SER A CA 1
ATOM 2246 C C . SER A 1 284 ? -14.712 -3.379 21.582 1.00 88.69 284 SER A C 1
ATOM 2248 O O . SER A 1 284 ? -15.465 -2.884 22.420 1.00 88.69 284 SER A O 1
ATOM 2250 N N . ILE A 1 285 ? -15.088 -3.563 20.313 1.00 89.44 285 ILE A N 1
ATOM 2251 C CA . ILE A 1 285 ? -16.427 -3.242 19.798 1.00 89.44 285 ILE A CA 1
ATOM 2252 C C . ILE A 1 285 ? -17.486 -4.103 20.491 1.00 89.44 285 ILE A C 1
ATOM 2254 O O . ILE A 1 285 ? -18.467 -3.555 20.991 1.00 89.44 285 ILE A O 1
ATOM 2258 N N . CYS A 1 286 ? -17.276 -5.416 20.599 1.00 85.38 286 CYS A N 1
ATOM 2259 C CA . CYS A 1 286 ? -18.177 -6.329 21.308 1.00 85.38 286 CYS A CA 1
ATOM 2260 C C . CYS A 1 286 ? -18.400 -5.873 22.755 1.00 85.38 286 CYS A C 1
ATOM 2262 O O . CYS A 1 286 ? -19.531 -5.632 23.186 1.00 85.38 286 CYS A O 1
ATOM 2264 N N . LEU A 1 287 ? -17.321 -5.604 23.484 1.00 80.38 287 LEU A N 1
ATOM 2265 C CA . LEU A 1 287 ? -17.400 -5.108 24.854 1.00 80.38 287 LEU A CA 1
ATOM 2266 C C . LEU A 1 287 ? -18.111 -3.743 24.953 1.00 80.38 287 LEU A C 1
ATOM 2268 O O . LEU A 1 287 ? -18.878 -3.512 25.891 1.00 80.38 287 LEU A O 1
ATOM 2272 N N . LEU A 1 288 ? -17.916 -2.845 23.981 1.00 80.56 288 LEU A N 1
ATOM 2273 C CA . LEU A 1 288 ? -18.631 -1.567 23.917 1.00 80.56 288 LEU A CA 1
ATOM 2274 C C . LEU A 1 288 ? -20.123 -1.741 23.621 1.00 80.56 288 LEU A C 1
ATOM 2276 O O . LEU A 1 288 ? -20.933 -1.022 24.212 1.00 80.56 288 LEU A O 1
ATOM 2280 N N . THR A 1 289 ? -20.516 -2.689 22.768 1.00 78.69 289 THR A N 1
ATOM 2281 C CA . THR A 1 289 ? -21.940 -2.973 22.505 1.00 78.69 289 THR A CA 1
ATOM 2282 C C . THR A 1 289 ? -22.662 -3.466 23.758 1.00 78.69 289 THR A C 1
ATOM 2284 O O . THR A 1 289 ? -23.779 -3.023 24.034 1.00 78.69 289 THR A O 1
ATOM 2287 N N . LEU A 1 290 ? -21.980 -4.271 24.579 1.00 74.62 290 LEU A N 1
ATOM 2288 C CA . LEU A 1 290 ? -22.473 -4.770 25.866 1.00 74.62 290 LEU A CA 1
ATOM 2289 C C . LEU A 1 290 ? -22.474 -3.713 26.984 1.00 74.62 290 LEU A C 1
ATOM 2291 O O . LEU A 1 290 ? -23.057 -3.953 28.049 1.00 74.62 290 LEU A O 1
ATOM 2295 N N . SER A 1 291 ? -21.810 -2.572 26.785 1.00 73.19 291 SER A N 1
ATOM 2296 C CA . SER A 1 291 ? -21.754 -1.480 27.760 1.00 73.19 291 SER A CA 1
ATOM 2297 C C . SER A 1 291 ? -23.037 -0.644 27.765 1.00 73.19 291 SER A C 1
ATOM 2299 O O . SER A 1 291 ? -23.793 -0.610 26.795 1.00 73.19 291 SER A O 1
ATOM 2301 N N . ASP A 1 292 ? -23.289 0.072 28.858 1.00 63.19 292 ASP A N 1
ATOM 2302 C CA . ASP A 1 292 ? -24.530 0.822 29.073 1.00 63.19 292 ASP A CA 1
ATOM 2303 C C . ASP A 1 292 ? -24.727 1.990 28.089 1.00 63.19 292 ASP A C 1
ATOM 2305 O O . ASP A 1 292 ? -25.837 2.217 27.601 1.00 63.19 292 ASP A O 1
ATOM 2309 N N . SER A 1 293 ? -23.655 2.685 27.711 1.00 61.69 293 SER A N 1
ATOM 2310 C CA . SER A 1 293 ? -23.681 3.780 26.737 1.00 61.69 293 SER A CA 1
ATOM 2311 C C . SER A 1 293 ? -22.359 3.873 25.978 1.00 61.69 293 SER A C 1
ATOM 2313 O O . SER A 1 293 ? -21.285 3.639 26.530 1.00 61.69 293 SER A O 1
ATOM 2315 N N . VAL A 1 294 ? -22.445 4.230 24.695 1.00 71.44 294 VAL A N 1
ATOM 2316 C CA . VAL A 1 294 ? -21.275 4.635 23.911 1.00 71.44 294 VAL A CA 1
ATOM 2317 C C . VAL A 1 294 ? -21.161 6.146 24.059 1.00 71.44 294 VAL A C 1
ATOM 2319 O O . VAL A 1 294 ? -22.047 6.876 23.621 1.00 71.44 294 VAL A O 1
ATOM 2322 N N . ASP A 1 295 ? -20.103 6.603 24.725 1.00 78.62 295 ASP A N 1
ATOM 2323 C CA . ASP A 1 295 ? -19.768 8.027 24.796 1.00 78.62 295 ASP A CA 1
ATOM 2324 C C . ASP A 1 295 ? -19.557 8.581 23.376 1.00 78.62 295 ASP A C 1
ATOM 2326 O O . ASP A 1 295 ? -18.964 7.903 22.532 1.00 78.62 295 ASP A O 1
ATOM 2330 N N . LEU A 1 296 ? -20.008 9.810 23.113 1.00 79.75 296 LEU A N 1
ATOM 2331 C CA . LEU A 1 296 ? -19.884 10.487 21.819 1.00 79.75 296 LEU A CA 1
ATOM 2332 C C . LEU A 1 296 ? -18.433 10.497 21.321 1.00 79.75 296 LEU A C 1
ATOM 2334 O O . LEU A 1 296 ? -18.190 10.320 20.128 1.00 79.75 296 LEU A O 1
ATOM 2338 N N . ARG A 1 297 ? -17.459 10.629 22.232 1.00 84.50 297 ARG A N 1
ATOM 2339 C CA . ARG A 1 297 ? -16.024 10.580 21.898 1.00 84.50 297 ARG A CA 1
ATOM 2340 C C . ARG A 1 297 ? -15.603 9.227 21.324 1.00 84.50 297 ARG A C 1
ATOM 2342 O O . ARG A 1 297 ? -14.868 9.167 20.347 1.00 84.50 297 ARG A O 1
ATOM 2349 N N . ARG A 1 298 ? -16.100 8.123 21.887 1.00 85.19 298 ARG A N 1
ATOM 2350 C CA . ARG A 1 298 ? -15.852 6.769 21.353 1.00 85.19 298 ARG A CA 1
ATOM 2351 C C . ARG A 1 298 ? -16.656 6.530 20.077 1.00 85.19 298 ARG A C 1
ATOM 2353 O O . ARG A 1 298 ? -16.155 5.910 19.145 1.00 85.19 298 ARG A O 1
ATOM 2360 N N . GLY A 1 299 ? -17.870 7.081 20.024 1.00 87.38 299 GLY A N 1
ATOM 2361 C CA . GLY A 1 299 ? -18.714 7.104 18.833 1.00 87.38 299 GLY A CA 1
ATOM 2362 C C . GLY A 1 299 ? -18.028 7.758 17.634 1.00 87.38 299 GLY A C 1
ATOM 2363 O O . GLY A 1 299 ? -18.219 7.287 16.521 1.00 87.38 299 GLY A O 1
ATOM 2364 N N . PHE A 1 300 ? -17.172 8.764 17.850 1.00 89.56 300 PHE A N 1
ATOM 2365 C CA . PHE A 1 300 ? -16.373 9.386 16.790 1.00 89.56 300 PHE A CA 1
ATOM 2366 C C . PHE A 1 300 ? -15.422 8.404 16.108 1.00 89.56 300 PHE A C 1
ATOM 2368 O O . PHE A 1 300 ? -15.454 8.295 14.887 1.00 89.56 300 PHE A O 1
ATOM 2375 N N . ALA A 1 301 ? -14.615 7.663 16.875 1.00 91.00 301 ALA A N 1
ATOM 2376 C CA . ALA A 1 301 ? -13.683 6.689 16.304 1.00 91.00 301 ALA A CA 1
ATOM 2377 C C . ALA A 1 301 ? -14.419 5.564 15.556 1.00 91.00 301 ALA A C 1
ATOM 2379 O O . ALA A 1 301 ? -13.999 5.162 14.475 1.00 91.00 301 ALA A O 1
ATOM 2380 N N . LEU A 1 302 ? -15.546 5.101 16.107 1.00 91.31 302 LEU A N 1
ATOM 2381 C CA . LEU A 1 302 ? -16.386 4.078 15.480 1.00 91.31 302 LEU A CA 1
ATOM 2382 C C . LEU A 1 302 ? -17.029 4.588 14.183 1.00 91.31 302 LEU A C 1
ATOM 2384 O O . LEU A 1 302 ? -16.956 3.917 13.161 1.00 91.31 302 LEU A O 1
ATOM 2388 N N . LEU A 1 303 ? -17.617 5.786 14.192 1.00 90.38 303 LEU A N 1
ATOM 2389 C CA . LEU A 1 303 ? -18.217 6.379 12.997 1.00 90.38 303 LEU A CA 1
ATOM 2390 C C . LEU A 1 303 ? -17.173 6.632 11.906 1.00 90.38 303 LEU A C 1
ATOM 2392 O O . LEU A 1 303 ? -17.436 6.345 10.741 1.00 90.38 303 LEU A O 1
ATOM 2396 N N . LEU A 1 304 ? -15.987 7.112 12.288 1.00 91.50 304 LEU A N 1
ATOM 2397 C CA . LEU A 1 304 ? -14.873 7.299 11.366 1.00 91.50 304 LEU A CA 1
ATOM 2398 C C . LEU A 1 304 ? -14.475 5.972 10.709 1.00 91.50 304 LEU A C 1
ATOM 2400 O O . LEU A 1 304 ? -14.342 5.926 9.490 1.00 91.50 304 LEU A O 1
ATOM 2404 N N . MET A 1 305 ? -14.364 4.888 11.486 1.00 91.38 305 MET A N 1
ATOM 2405 C CA . MET A 1 305 ? -14.111 3.544 10.954 1.00 91.38 305 MET A CA 1
ATOM 2406 C C . MET A 1 305 ? -15.179 3.124 9.936 1.00 91.38 305 MET A C 1
ATOM 2408 O O . MET A 1 305 ? -14.841 2.654 8.854 1.00 91.38 305 MET A O 1
ATOM 2412 N N . PHE A 1 306 ? -16.464 3.313 10.249 1.00 90.12 306 PHE A N 1
ATOM 2413 C CA . PHE A 1 306 ? -17.553 2.915 9.353 1.00 90.12 306 PHE A CA 1
ATOM 2414 C C . PHE A 1 306 ? -17.595 3.729 8.061 1.00 90.12 306 PHE A C 1
ATOM 2416 O O . PHE A 1 306 ? -17.801 3.159 6.993 1.00 90.12 306 PHE A O 1
ATOM 2423 N N . LEU A 1 307 ? -17.356 5.039 8.131 1.00 89.12 307 LEU A N 1
ATOM 2424 C CA . LEU A 1 307 ? -17.277 5.884 6.939 1.00 89.12 307 LEU A CA 1
ATOM 2425 C C . LEU A 1 307 ? -16.078 5.517 6.058 1.00 89.12 307 LEU A C 1
ATOM 2427 O O . LEU A 1 307 ? -16.197 5.495 4.836 1.00 89.12 307 LEU A O 1
ATOM 2431 N N . GLN A 1 308 ? -14.941 5.183 6.671 1.00 88.12 308 GLN A N 1
ATOM 2432 C CA . GLN A 1 308 ? -13.776 4.679 5.949 1.00 88.12 308 GLN A CA 1
ATOM 2433 C C . GLN A 1 308 ? -14.057 3.328 5.285 1.00 88.12 308 GLN A C 1
ATOM 2435 O O . GLN A 1 308 ? -13.710 3.145 4.121 1.00 88.12 308 GLN A O 1
ATOM 2440 N N . LEU A 1 309 ? -14.718 2.401 5.989 1.00 85.88 309 LEU A N 1
ATOM 2441 C CA . LEU A 1 309 ? -15.112 1.098 5.443 1.00 85.88 309 LEU A CA 1
ATOM 2442 C C . LEU A 1 309 ? -16.063 1.243 4.259 1.00 85.88 309 LEU A C 1
ATOM 2444 O O . LEU A 1 309 ? -15.891 0.579 3.240 1.00 85.88 309 LEU A O 1
ATOM 2448 N N . PHE A 1 310 ? -17.045 2.134 4.388 1.00 85.50 310 PHE A N 1
ATOM 2449 C CA . PHE A 1 310 ? -17.980 2.437 3.316 1.00 85.50 310 PHE A CA 1
ATOM 2450 C C . PHE A 1 310 ? -17.250 2.976 2.081 1.00 85.50 310 PHE A C 1
ATOM 2452 O O . PHE A 1 310 ? -17.472 2.485 0.977 1.00 85.50 310 PHE A O 1
ATOM 2459 N N . LEU A 1 311 ? -16.325 3.925 2.263 1.00 83.69 311 LEU A N 1
ATOM 2460 C CA . LEU A 1 311 ? -15.535 4.466 1.159 1.00 83.69 311 LEU A CA 1
ATOM 2461 C C . LEU A 1 311 ? -14.657 3.393 0.496 1.00 83.69 311 LEU A C 1
ATOM 2463 O O . LEU A 1 311 ? -14.623 3.325 -0.730 1.00 83.69 311 LEU A O 1
ATOM 2467 N N . LEU A 1 312 ? -13.993 2.540 1.286 1.00 80.44 312 LEU A N 1
ATOM 2468 C CA . LEU A 1 312 ? -13.203 1.413 0.779 1.00 80.44 312 LEU A CA 1
ATOM 2469 C C . LEU A 1 312 ? -14.051 0.506 -0.122 1.00 80.44 312 LEU A C 1
ATOM 2471 O O . LEU A 1 312 ? -13.649 0.197 -1.240 1.00 80.44 312 LEU A O 1
ATOM 2475 N N . PHE A 1 313 ? -15.233 0.111 0.354 1.00 78.75 313 PHE A N 1
ATOM 2476 C CA . PHE A 1 313 ? -16.127 -0.775 -0.386 1.00 78.75 313 PHE A CA 1
ATOM 2477 C C . PHE A 1 313 ? -16.597 -0.147 -1.704 1.00 78.75 313 PHE A C 1
ATOM 2479 O O . PHE A 1 313 ? -16.530 -0.792 -2.747 1.00 78.75 313 PHE A O 1
ATOM 2486 N N . ILE A 1 314 ? -17.013 1.124 -1.680 1.00 79.75 314 ILE A N 1
ATOM 2487 C CA . ILE A 1 314 ? -17.458 1.842 -2.883 1.00 79.75 314 ILE A CA 1
ATOM 2488 C C . ILE A 1 314 ? -16.326 1.973 -3.904 1.00 79.75 314 ILE A C 1
ATOM 2490 O O . ILE A 1 314 ? -16.540 1.727 -5.089 1.00 79.75 314 ILE A O 1
ATOM 2494 N N . LEU A 1 315 ? -15.117 2.324 -3.460 1.00 76.25 315 LEU A N 1
ATOM 2495 C CA . LEU A 1 315 ? -13.968 2.447 -4.354 1.00 76.25 315 LEU A CA 1
ATOM 2496 C C . LEU A 1 315 ? -13.579 1.101 -4.967 1.00 76.25 315 LEU A C 1
ATOM 2498 O O . LEU A 1 315 ? -13.303 1.049 -6.161 1.00 76.25 315 LEU A O 1
ATOM 2502 N N . ASN A 1 316 ? -13.616 0.016 -4.192 1.00 72.88 316 ASN A N 1
ATOM 2503 C CA . ASN A 1 316 ? -13.353 -1.325 -4.713 1.00 72.88 316 ASN A CA 1
ATOM 2504 C C . ASN A 1 316 ? -14.418 -1.765 -5.724 1.00 72.88 316 ASN A C 1
ATOM 2506 O O . ASN A 1 316 ? -14.071 -2.348 -6.747 1.00 72.88 316 ASN A O 1
ATOM 2510 N N . LEU A 1 317 ? -15.691 -1.443 -5.478 1.00 74.12 317 LEU A N 1
ATOM 2511 C CA . LEU A 1 317 ? -16.796 -1.754 -6.386 1.00 74.12 317 LEU A CA 1
ATOM 2512 C C . LEU A 1 317 ? -16.660 -1.005 -7.719 1.00 74.12 317 LEU A C 1
ATOM 2514 O O . LEU A 1 317 ? -16.771 -1.614 -8.782 1.00 74.12 317 LEU A O 1
ATOM 2518 N N . ILE A 1 318 ? -16.360 0.298 -7.667 1.00 72.44 318 ILE A N 1
ATOM 2519 C CA . ILE A 1 318 ? -16.070 1.110 -8.859 1.00 72.44 318 ILE A CA 1
ATOM 2520 C C . ILE A 1 318 ? -14.856 0.542 -9.594 1.00 72.44 318 ILE A C 1
ATOM 2522 O O . ILE A 1 318 ? -14.901 0.366 -10.810 1.00 72.44 318 ILE A O 1
ATOM 2526 N N . ASN A 1 319 ? -13.789 0.218 -8.862 1.00 67.25 319 ASN A N 1
ATOM 2527 C CA . ASN A 1 319 ? -12.569 -0.280 -9.472 1.00 67.25 319 ASN A CA 1
ATOM 2528 C C . ASN A 1 319 ? -12.793 -1.621 -10.181 1.00 67.25 319 ASN A C 1
ATOM 2530 O O . ASN A 1 319 ? -12.379 -1.781 -11.322 1.00 67.25 319 ASN A O 1
ATOM 2534 N N . TYR A 1 320 ? -13.483 -2.565 -9.542 1.00 66.62 320 TYR A N 1
ATOM 2535 C CA . TYR A 1 320 ? -13.706 -3.893 -10.108 1.00 66.62 320 TYR A CA 1
ATOM 2536 C C . TYR A 1 320 ? -14.647 -3.872 -11.325 1.00 66.62 320 TYR A C 1
ATOM 2538 O O . TYR A 1 320 ? -14.371 -4.540 -12.320 1.00 66.62 320 TYR A O 1
ATOM 2546 N N . HIS A 1 321 ? -15.726 -3.081 -11.285 1.00 67.50 321 HIS A N 1
ATOM 2547 C CA . HIS A 1 321 ? -16.758 -3.127 -12.328 1.00 67.50 321 HIS A CA 1
ATOM 2548 C C . HIS A 1 321 ? -16.634 -2.073 -13.431 1.00 67.50 321 HIS A C 1
ATOM 2550 O O . HIS A 1 321 ? -17.071 -2.347 -14.547 1.00 67.50 321 HIS A O 1
ATOM 2556 N N . LEU A 1 322 ? -16.093 -0.882 -13.152 1.00 61.66 322 LEU A N 1
ATOM 2557 C CA . LEU A 1 322 ? -16.141 0.240 -14.101 1.00 61.66 322 LEU A CA 1
ATOM 2558 C C . LEU A 1 322 ? -14.808 0.508 -14.789 1.00 61.66 322 LEU A C 1
ATOM 2560 O O . LEU A 1 322 ? -14.786 0.693 -16.000 1.00 61.66 322 LEU A O 1
ATOM 2564 N N . SER A 1 323 ? -13.713 0.570 -14.032 1.00 57.38 323 SER A N 1
ATOM 2565 C CA . SER A 1 323 ? -12.466 1.140 -14.549 1.00 57.38 323 SER A CA 1
ATOM 2566 C C . SER A 1 323 ? -11.284 0.167 -14.576 1.00 57.38 323 SER A C 1
ATOM 2568 O O . SER A 1 323 ? -10.343 0.416 -15.313 1.00 57.38 323 SER A O 1
ATOM 2570 N N . PHE A 1 324 ? -11.312 -0.923 -13.795 1.00 54.31 324 PHE A N 1
ATOM 2571 C CA . PHE A 1 324 ? -10.213 -1.890 -13.614 1.00 54.31 324 PHE A CA 1
ATOM 2572 C C . PHE A 1 324 ? -8.821 -1.242 -13.608 1.00 54.31 324 PHE A C 1
ATOM 2574 O O . PHE A 1 324 ? -7.863 -1.676 -14.247 1.00 54.31 324 PHE A O 1
ATOM 2581 N N . ILE A 1 325 ? -8.708 -0.146 -12.867 1.00 53.34 325 ILE A N 1
ATOM 2582 C CA . ILE A 1 325 ? -7.478 0.612 -12.795 1.00 53.34 325 ILE A CA 1
ATOM 2583 C C . ILE A 1 325 ? -6.645 -0.084 -11.721 1.00 53.34 325 ILE A C 1
ATOM 2585 O O . ILE A 1 325 ? -6.938 -0.002 -10.528 1.00 53.34 325 ILE A O 1
ATOM 2589 N N . ILE A 1 326 ? -5.570 -0.766 -12.124 1.00 48.53 326 ILE A N 1
ATOM 2590 C CA . ILE A 1 326 ? -4.557 -1.352 -11.225 1.00 48.53 326 ILE A CA 1
ATOM 2591 C C . ILE A 1 326 ? -3.740 -0.214 -10.576 1.00 48.53 326 ILE A C 1
ATOM 2593 O O . ILE A 1 326 ? -2.506 -0.149 -10.633 1.00 48.53 326 ILE A O 1
ATOM 2597 N N . ILE A 1 327 ? -4.409 0.770 -9.984 1.00 41.06 327 ILE A N 1
ATOM 2598 C CA . ILE A 1 327 ? -3.809 1.796 -9.148 1.00 41.06 327 ILE A CA 1
ATOM 2599 C C . ILE A 1 327 ? -4.180 1.431 -7.716 1.00 41.06 327 ILE A C 1
ATOM 2601 O O . ILE A 1 327 ? -5.315 1.631 -7.290 1.00 41.06 327 ILE A O 1
ATOM 2605 N N . PRO A 1 328 ? -3.224 0.890 -6.946 1.00 40.62 328 PRO A N 1
ATOM 2606 C CA . PRO A 1 328 ? -3.436 0.576 -5.551 1.00 40.62 328 PRO A CA 1
ATOM 2607 C C . PRO A 1 328 ? -3.320 1.874 -4.744 1.00 40.62 328 PRO A C 1
ATOM 2609 O O . PRO A 1 328 ? -2.405 1.995 -3.945 1.00 40.62 328 PRO A O 1
ATOM 2612 N N . PHE A 1 329 ? -4.162 2.880 -4.989 1.00 44.09 329 PHE A N 1
ATOM 2613 C CA . PHE A 1 329 ? -4.355 4.033 -4.100 1.00 44.09 329 PHE A CA 1
ATOM 2614 C C . PHE A 1 329 ? -5.581 4.849 -4.559 1.00 44.09 329 PHE A C 1
ATOM 2616 O O . PHE A 1 329 ? -5.698 5.093 -5.759 1.00 44.09 329 PHE A O 1
ATOM 2623 N N . PRO A 1 330 ? -6.496 5.249 -3.645 1.00 48.09 330 PRO A N 1
ATOM 2624 C CA . PRO A 1 330 ? -6.120 5.831 -2.357 1.00 48.09 330 PRO A CA 1
ATOM 2625 C C . PRO A 1 330 ? -6.656 5.155 -1.091 1.00 48.09 330 PRO A C 1
ATOM 2627 O O . PRO A 1 330 ? -6.398 5.674 -0.013 1.00 48.09 330 PRO A O 1
ATOM 2630 N N . PHE A 1 331 ? -7.373 4.030 -1.162 1.00 54.16 331 PHE A N 1
ATOM 2631 C CA . PHE A 1 331 ? -7.945 3.411 0.039 1.00 54.16 331 PHE A CA 1
ATOM 2632 C C . PHE A 1 331 ? -7.556 1.945 0.161 1.00 54.16 331 PHE A C 1
ATOM 2634 O O . PHE A 1 331 ? -8.135 1.077 -0.477 1.00 54.16 331 PHE A O 1
ATOM 2641 N N . GLN A 1 332 ? -6.534 1.685 0.972 1.00 61.22 332 GLN A N 1
ATOM 2642 C CA . GLN A 1 332 ? -6.076 0.336 1.282 1.00 61.22 332 GLN A CA 1
ATOM 2643 C C . GLN A 1 332 ? -6.437 -0.042 2.726 1.00 61.22 332 GLN A C 1
ATOM 2645 O O . GLN A 1 332 ? -6.549 0.841 3.580 1.00 61.22 332 GLN A O 1
ATOM 2650 N N . PRO A 1 333 ? -6.545 -1.337 3.051 1.00 62.03 333 PRO A N 1
ATOM 2651 C CA . PRO A 1 333 ? -6.892 -1.804 4.398 1.00 62.03 333 PRO A CA 1
ATOM 2652 C C . PRO A 1 333 ? -5.893 -1.385 5.485 1.00 62.03 333 PRO A C 1
ATOM 2654 O O . PRO A 1 333 ? -6.281 -1.213 6.639 1.00 62.03 333 PRO A O 1
ATOM 2657 N N . VAL A 1 334 ? -4.640 -1.094 5.119 1.00 62.38 334 VAL A N 1
ATOM 2658 C CA . VAL A 1 334 ? -3.643 -0.495 6.027 1.00 62.38 334 VAL A CA 1
ATOM 2659 C C . VAL A 1 334 ? -4.075 0.862 6.596 1.00 62.38 334 VAL A C 1
ATOM 2661 O O . VAL A 1 334 ? -3.714 1.209 7.722 1.00 62.38 334 VAL A O 1
ATOM 2664 N N . LEU A 1 335 ? -4.904 1.626 5.876 1.00 71.50 335 LEU A N 1
ATOM 2665 C CA . LEU A 1 335 ? -5.411 2.916 6.355 1.00 71.50 335 LEU A CA 1
ATOM 2666 C C . LEU A 1 335 ? -6.302 2.781 7.590 1.00 71.50 335 LEU A C 1
ATOM 2668 O O . LEU A 1 335 ? -6.620 3.780 8.223 1.00 71.50 335 LEU A O 1
ATOM 2672 N N . PHE A 1 336 ? -6.687 1.563 7.958 1.00 78.06 336 PHE A N 1
ATOM 2673 C CA . PHE A 1 336 ? -7.484 1.304 9.143 1.00 78.06 336 PHE A CA 1
ATOM 2674 C C . PHE A 1 336 ? -6.621 1.057 10.377 1.00 78.06 336 PHE A C 1
ATOM 2676 O O . PHE A 1 336 ? -7.133 1.192 11.481 1.00 78.06 336 PHE A O 1
ATOM 2683 N N . TYR A 1 337 ? -5.325 0.749 10.247 1.00 81.69 337 TYR A N 1
ATOM 2684 C CA . TYR A 1 337 ? -4.512 0.277 11.376 1.00 81.69 337 TYR A CA 1
ATOM 2685 C C . TYR A 1 337 ? -4.471 1.263 12.551 1.00 81.69 337 TYR A C 1
ATOM 2687 O O . TYR A 1 337 ? -4.656 0.858 13.695 1.00 81.69 337 TYR A O 1
ATOM 2695 N N . TYR A 1 338 ? -4.328 2.568 12.309 1.00 84.31 338 TYR A N 1
ATOM 2696 C CA . TYR A 1 338 ? -4.338 3.549 13.403 1.00 84.31 338 TYR A CA 1
ATOM 2697 C C . TYR A 1 338 ? -5.726 3.671 14.073 1.00 84.31 338 TYR A C 1
ATOM 2699 O O . TYR A 1 338 ? -5.821 3.855 15.289 1.00 84.31 338 TYR A O 1
ATOM 2707 N N . ILE A 1 339 ? -6.826 3.512 13.328 1.00 88.69 339 ILE A N 1
ATOM 2708 C CA . ILE A 1 339 ? -8.189 3.511 13.891 1.00 88.69 339 ILE A CA 1
ATOM 2709 C C . ILE A 1 339 ? -8.496 2.203 14.615 1.00 88.69 339 ILE A C 1
ATOM 2711 O O . ILE A 1 339 ? -9.036 2.245 15.717 1.00 88.69 339 ILE A O 1
ATOM 2715 N N . LEU A 1 340 ? -8.109 1.056 14.062 1.00 89.94 340 LEU A N 1
ATOM 2716 C CA . LEU A 1 340 ? -8.250 -0.244 14.713 1.00 89.94 340 LEU A CA 1
ATOM 2717 C C . LEU A 1 340 ? -7.435 -0.293 16.007 1.00 89.94 340 LEU A C 1
ATOM 2719 O O . LEU A 1 340 ? -7.940 -0.769 17.016 1.00 89.94 340 LEU A O 1
ATOM 2723 N N . ALA A 1 341 ? -6.230 0.283 16.029 1.00 89.81 341 ALA A N 1
ATOM 2724 C CA . ALA A 1 341 ? -5.441 0.438 17.249 1.00 89.81 341 ALA A CA 1
ATOM 2725 C C . ALA A 1 341 ? -6.106 1.380 18.267 1.00 89.81 341 ALA A C 1
ATOM 2727 O O . ALA A 1 341 ? -6.114 1.100 19.469 1.00 89.81 341 ALA A O 1
ATOM 2728 N N . THR A 1 342 ? -6.715 2.475 17.794 1.00 92.06 342 THR A N 1
ATOM 2729 C CA . THR A 1 342 ? -7.519 3.377 18.636 1.00 92.06 342 THR A CA 1
ATOM 2730 C C . THR A 1 342 ? -8.674 2.618 19.287 1.00 92.06 342 THR A C 1
ATOM 2732 O O . THR A 1 342 ? -8.809 2.646 20.510 1.00 92.06 342 THR A O 1
ATOM 2735 N N . ILE A 1 343 ? -9.477 1.907 18.493 1.00 91.88 343 ILE A N 1
ATOM 2736 C CA . ILE A 1 343 ? -10.646 1.156 18.963 1.00 91.88 343 ILE A CA 1
ATOM 2737 C C . ILE A 1 343 ? -10.216 -0.005 19.862 1.00 91.88 343 ILE A C 1
ATOM 2739 O O . ILE A 1 343 ? -10.777 -0.177 20.940 1.00 91.88 343 ILE A O 1
ATOM 2743 N N . GLY A 1 344 ? -9.178 -0.745 19.472 1.00 89.69 344 GLY A N 1
ATOM 2744 C CA . GLY A 1 344 ? -8.591 -1.841 20.239 1.00 89.69 344 GLY A CA 1
ATOM 2745 C C . GLY A 1 344 ? -8.117 -1.418 21.630 1.00 89.69 344 GLY A C 1
ATOM 2746 O O . GLY A 1 344 ? -8.261 -2.166 22.594 1.00 89.69 344 GLY A O 1
ATOM 2747 N N . SER A 1 345 ? -7.629 -0.183 21.787 1.00 90.88 345 SER A N 1
ATOM 2748 C CA . SER A 1 345 ? -7.237 0.343 23.100 1.00 90.88 345 SER A CA 1
ATOM 2749 C C . SER A 1 345 ? -8.414 0.529 24.068 1.00 90.88 345 SER A C 1
ATOM 2751 O O . SER A 1 345 ? -8.217 0.599 25.286 1.00 90.88 345 SER A O 1
ATOM 2753 N N . PHE A 1 346 ? -9.655 0.581 23.566 1.00 88.50 346 PHE A N 1
ATOM 2754 C CA . PHE A 1 346 ? -10.838 0.776 24.403 1.00 88.50 346 PHE A CA 1
ATOM 2755 C C . PHE A 1 346 ? -11.116 -0.415 25.321 1.00 88.50 346 PHE A C 1
ATOM 2757 O O . PHE A 1 346 ? -11.763 -0.221 26.352 1.00 88.50 346 PHE A O 1
ATOM 2764 N N . VAL A 1 347 ? -10.567 -1.602 25.031 1.00 82.81 347 VAL A N 1
ATOM 2765 C CA . VAL A 1 347 ? -10.631 -2.779 25.916 1.00 82.81 347 VAL A CA 1
ATOM 2766 C C . VAL A 1 347 ? -10.199 -2.452 27.353 1.00 82.81 347 VAL A C 1
ATOM 2768 O O . VAL A 1 347 ? -10.804 -2.903 28.325 1.00 82.81 347 VAL A O 1
ATOM 2771 N N . VAL A 1 348 ? -9.217 -1.560 27.501 1.00 78.25 348 VAL A N 1
ATOM 2772 C CA . VAL A 1 348 ? -8.638 -1.130 28.782 1.00 78.25 348 VAL A CA 1
ATOM 2773 C C . VAL A 1 348 ? -9.637 -0.337 29.630 1.00 78.25 348 VAL A C 1
ATOM 2775 O O . VAL A 1 348 ? -9.568 -0.324 30.859 1.00 78.25 348 VAL A O 1
ATOM 2778 N N . LEU A 1 349 ? -10.585 0.339 28.981 1.00 73.75 349 LEU A N 1
ATOM 2779 C CA . LEU A 1 349 ? -11.538 1.240 29.628 1.00 73.75 349 LEU A CA 1
ATOM 2780 C C . LEU A 1 349 ? -12.759 0.507 30.184 1.00 73.75 349 LEU A C 1
ATOM 2782 O O . LEU A 1 349 ? -13.482 1.066 31.008 1.00 73.75 349 LEU A O 1
ATOM 2786 N N . ILE A 1 350 ? -13.012 -0.721 29.726 1.00 63.81 350 ILE A N 1
ATOM 2787 C CA . ILE A 1 350 ? -14.256 -1.450 30.001 1.00 63.81 350 ILE A CA 1
ATOM 2788 C C . ILE A 1 350 ? -14.171 -2.236 31.328 1.00 63.81 350 ILE A C 1
ATOM 2790 O O . ILE A 1 350 ? -15.187 -2.603 31.914 1.00 63.81 350 ILE A O 1
ATOM 2794 N N . ASN A 1 351 ? -12.977 -2.350 31.915 1.00 53.19 351 ASN A N 1
ATOM 2795 C CA . ASN A 1 351 ? -12.706 -3.081 33.159 1.00 53.19 351 ASN A CA 1
ATOM 2796 C C . ASN A 1 351 ? -12.978 -2.310 34.476 1.00 53.19 351 ASN A C 1
ATOM 2798 O O . ASN A 1 351 ? -12.292 -2.519 35.483 1.00 53.19 351 ASN A O 1
ATOM 2802 N N . ARG A 1 352 ? -14.008 -1.451 34.528 1.00 51.81 352 ARG A N 1
ATOM 2803 C CA . ARG A 1 352 ? -14.448 -0.793 35.781 1.00 51.81 352 ARG A CA 1
ATOM 2804 C C . ARG A 1 352 ? -15.830 -1.222 36.324 1.00 51.81 352 ARG A C 1
ATOM 2806 O O . ARG A 1 352 ? -16.614 -0.347 36.682 1.00 51.81 352 ARG A O 1
ATOM 2813 N N . PRO A 1 353 ? -16.132 -2.519 36.532 1.00 47.66 353 PRO A N 1
ATOM 2814 C CA . PRO A 1 353 ? -17.053 -2.913 37.592 1.00 47.66 353 PRO A CA 1
ATOM 2815 C C . PRO A 1 353 ? -16.272 -3.314 38.857 1.00 47.66 353 PRO A C 1
ATOM 2817 O O . PRO A 1 353 ? -15.243 -3.988 38.799 1.00 47.66 353 PRO A O 1
ATOM 2820 N N . ARG A 1 354 ? -16.770 -2.902 40.029 1.00 48.84 354 ARG A N 1
ATOM 2821 C CA . ARG A 1 354 ? -16.167 -3.153 41.354 1.00 48.84 354 ARG A CA 1
ATOM 2822 C C . ARG A 1 354 ? -16.080 -4.641 41.757 1.00 48.84 354 ARG A C 1
ATOM 2824 O O . ARG A 1 354 ? -15.421 -4.929 42.748 1.00 48.84 354 ARG A O 1
ATOM 2831 N N . HIS A 1 355 ? -16.672 -5.583 41.012 1.00 46.78 355 HIS A N 1
ATOM 2832 C CA . HIS A 1 355 ? -17.121 -6.855 41.605 1.00 46.78 355 HIS A CA 1
ATOM 2833 C C . HIS A 1 355 ? -16.403 -8.169 41.236 1.00 46.78 355 HIS A C 1
ATOM 2835 O O . HIS A 1 355 ? -16.783 -9.197 41.777 1.00 46.78 355 HIS A O 1
ATOM 2841 N N . SER A 1 356 ? -15.307 -8.195 40.464 1.00 58.66 356 SER A N 1
ATOM 2842 C CA . SER A 1 356 ? -14.423 -9.387 40.489 1.00 58.66 356 SER A CA 1
ATOM 2843 C C . SER A 1 356 ? -12.987 -9.079 40.058 1.00 58.66 356 SER A C 1
ATOM 2845 O O . SER A 1 356 ? -12.712 -8.795 38.890 1.00 58.66 356 SER A O 1
ATOM 2847 N N . ARG A 1 357 ? -12.043 -9.132 41.006 1.00 67.44 357 ARG A N 1
ATOM 2848 C CA . ARG A 1 357 ? -10.596 -8.980 40.750 1.00 67.44 357 ARG A CA 1
ATOM 2849 C C . ARG A 1 357 ? -10.070 -10.068 39.799 1.00 67.44 357 ARG A C 1
ATOM 2851 O O . ARG A 1 357 ? -9.299 -9.744 38.905 1.00 67.44 357 ARG A O 1
ATOM 2858 N N . LEU A 1 358 ? -10.563 -11.302 39.937 1.00 71.94 358 LEU A N 1
ATOM 2859 C CA . LEU A 1 358 ? -10.142 -12.464 39.146 1.00 71.94 358 LEU A CA 1
ATOM 2860 C C . LEU A 1 358 ? -10.453 -12.322 37.648 1.00 71.94 358 LEU A C 1
ATOM 2862 O O . LEU A 1 358 ? -9.551 -12.449 36.830 1.00 71.94 358 LEU A O 1
ATOM 2866 N N . LEU A 1 359 ? -11.695 -11.978 37.282 1.00 65.19 359 LEU A N 1
ATOM 2867 C CA . LEU A 1 359 ? -12.088 -11.800 35.876 1.00 65.19 359 LEU A CA 1
ATOM 2868 C C . LEU A 1 359 ? -11.264 -10.706 35.182 1.00 65.19 359 LEU A C 1
ATOM 2870 O O . LEU A 1 359 ? -10.903 -10.838 34.017 1.00 65.19 359 LEU A O 1
ATOM 2874 N N . ARG A 1 360 ? -10.924 -9.636 35.915 1.00 66.75 360 ARG A N 1
ATOM 2875 C CA . ARG A 1 360 ? -10.059 -8.569 35.396 1.00 66.75 360 ARG A CA 1
ATOM 2876 C C . ARG A 1 360 ? -8.654 -9.084 35.110 1.00 66.75 360 ARG A C 1
ATOM 2878 O O . ARG A 1 360 ? -8.157 -8.835 34.017 1.00 66.75 360 ARG A O 1
ATOM 2885 N N . ILE A 1 361 ? -8.063 -9.834 36.041 1.00 75.06 361 ILE A N 1
ATOM 2886 C CA . ILE A 1 361 ? -6.742 -10.451 35.856 1.00 75.06 361 ILE A CA 1
ATOM 2887 C C . ILE A 1 361 ? -6.768 -11.402 34.653 1.00 75.06 361 ILE A C 1
ATOM 2889 O O . ILE A 1 361 ? -5.966 -11.232 33.739 1.00 75.06 361 ILE A O 1
ATOM 2893 N N . LEU A 1 362 ? -7.745 -12.310 34.584 1.00 73.12 362 LEU A N 1
ATOM 2894 C CA . LEU A 1 362 ? -7.901 -13.243 33.464 1.00 73.12 362 LEU A CA 1
ATOM 2895 C C . LEU A 1 362 ? -8.040 -12.511 32.124 1.00 73.12 362 LEU A C 1
ATOM 2897 O O . LEU A 1 362 ? -7.299 -12.801 31.190 1.00 73.12 362 LEU A O 1
ATOM 2901 N N . SER A 1 363 ? -8.912 -11.500 32.041 1.00 68.88 363 SER A N 1
ATOM 2902 C CA . SER A 1 363 ? -9.072 -10.707 30.815 1.00 68.88 363 SER A CA 1
ATOM 2903 C C . SER A 1 363 ? -7.774 -10.004 30.403 1.00 68.88 363 SER A C 1
ATOM 2905 O O . SER A 1 363 ? -7.432 -9.988 29.224 1.00 68.88 363 SER A O 1
ATOM 2907 N N . SER A 1 364 ? -7.010 -9.474 31.366 1.00 75.00 364 SER A N 1
ATOM 2908 C CA . SER A 1 364 ? -5.726 -8.832 31.082 1.00 75.00 364 SER A CA 1
ATOM 2909 C C . SER A 1 364 ? -4.657 -9.824 30.629 1.00 75.00 364 SER A C 1
ATOM 2911 O O . SER A 1 364 ? -3.885 -9.487 29.737 1.00 75.00 364 SER A O 1
ATOM 2913 N N . MET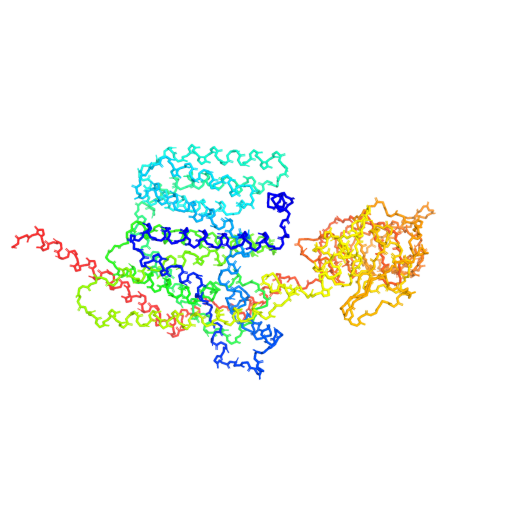 A 1 365 ? -4.643 -11.047 31.172 1.00 80.81 365 MET A N 1
ATOM 2914 C CA . MET A 1 365 ? -3.726 -12.103 30.734 1.00 80.81 365 MET A CA 1
ATOM 2915 C C . MET A 1 365 ? -4.047 -12.562 29.312 1.00 80.81 365 MET A C 1
ATOM 2917 O O . MET A 1 365 ? -3.131 -12.699 28.512 1.00 80.81 365 MET A O 1
ATOM 2921 N N . VAL A 1 366 ? -5.329 -12.721 28.965 1.00 80.50 366 VAL A N 1
ATOM 2922 C CA . VAL A 1 366 ? -5.744 -13.065 27.593 1.00 80.50 366 VAL A CA 1
ATOM 2923 C C . VAL A 1 366 ? -5.326 -11.974 26.607 1.00 80.50 366 VAL A C 1
ATOM 2925 O O . VAL A 1 366 ? -4.752 -12.277 25.567 1.00 80.50 366 VAL A O 1
ATOM 2928 N N . ILE A 1 367 ? -5.553 -10.698 26.937 1.00 79.50 367 ILE A N 1
ATOM 2929 C CA . ILE A 1 367 ? -5.132 -9.579 26.080 1.00 79.50 367 ILE A CA 1
ATOM 2930 C C . ILE A 1 367 ? -3.606 -9.541 25.943 1.00 79.50 367 ILE A C 1
ATOM 2932 O O . ILE A 1 367 ? -3.102 -9.362 24.839 1.00 79.50 367 ILE A O 1
ATOM 2936 N N . ALA A 1 368 ? -2.866 -9.730 27.039 1.00 82.50 368 ALA A N 1
ATOM 2937 C CA . ALA A 1 368 ? -1.407 -9.770 27.006 1.00 82.50 368 ALA A CA 1
ATOM 2938 C C . ALA A 1 368 ? -0.895 -10.924 26.133 1.00 82.50 368 ALA A C 1
ATOM 2940 O O . ALA A 1 368 ? -0.007 -10.711 25.313 1.00 82.50 368 ALA A O 1
ATOM 2941 N N . LEU A 1 369 ? -1.493 -12.112 26.249 1.00 84.44 369 LEU A N 1
ATOM 2942 C CA . LEU A 1 369 ? -1.155 -13.267 25.422 1.00 84.44 369 LEU A CA 1
ATOM 2943 C C . LEU A 1 369 ? -1.408 -12.984 23.937 1.00 84.44 369 LEU A C 1
ATOM 2945 O O . LEU A 1 369 ? -0.534 -13.243 23.117 1.00 84.44 369 LEU A O 1
ATOM 2949 N N . LEU A 1 370 ? -2.557 -12.391 23.595 1.00 80.88 370 LEU A N 1
ATOM 2950 C CA . LEU A 1 370 ? -2.867 -11.990 22.218 1.00 80.88 370 LEU A CA 1
ATOM 2951 C C . LEU A 1 370 ? -1.851 -10.981 21.670 1.00 80.88 370 LEU A C 1
ATOM 2953 O O . LEU A 1 370 ? -1.469 -11.081 20.509 1.00 80.88 370 LEU A O 1
ATOM 2957 N N . ILE A 1 371 ? -1.389 -10.036 22.495 1.00 83.38 371 ILE A N 1
ATOM 2958 C CA . ILE A 1 371 ? -0.349 -9.076 22.101 1.00 83.38 371 ILE A CA 1
ATOM 2959 C C . ILE A 1 371 ? 0.991 -9.779 21.867 1.00 8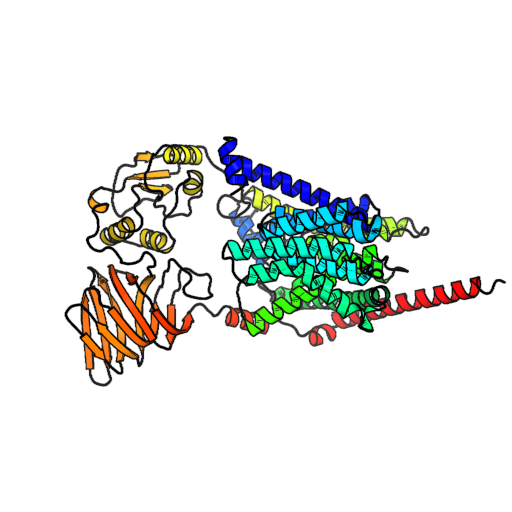3.38 371 ILE A C 1
ATOM 2961 O O . ILE A 1 371 ? 1.649 -9.501 20.870 1.00 83.38 371 ILE A O 1
ATOM 2965 N N . ILE A 1 372 ? 1.385 -10.702 22.749 1.00 83.88 372 ILE A N 1
ATOM 2966 C CA . ILE A 1 372 ? 2.648 -11.442 22.626 1.00 83.88 372 ILE A CA 1
ATOM 2967 C C . ILE A 1 372 ? 2.638 -12.298 21.357 1.00 83.88 372 ILE A C 1
ATOM 2969 O O . ILE A 1 372 ? 3.536 -12.164 20.527 1.00 83.88 372 ILE A O 1
ATOM 2973 N N . VAL A 1 373 ? 1.606 -13.122 21.164 1.00 81.88 373 VAL A N 1
ATOM 2974 C CA . VAL A 1 373 ? 1.473 -13.975 19.971 1.00 81.88 373 VAL A CA 1
ATOM 2975 C C . VAL A 1 373 ? 1.390 -13.114 18.713 1.00 81.88 373 VAL A C 1
ATOM 2977 O O . VAL A 1 373 ? 2.137 -13.330 17.763 1.00 81.88 373 VAL A O 1
ATOM 2980 N N . GLY A 1 374 ? 0.571 -12.062 18.736 1.00 78.00 374 GLY A N 1
ATOM 2981 C CA . GLY A 1 374 ? 0.434 -11.140 17.614 1.00 78.00 374 GLY A CA 1
ATOM 2982 C C . GLY A 1 374 ? 1.668 -10.279 17.330 1.00 78.00 374 GLY A C 1
ATOM 2983 O O . GLY A 1 374 ? 1.689 -9.605 16.303 1.00 78.00 374 GLY A O 1
ATOM 2984 N N . SER A 1 375 ? 2.694 -10.295 18.186 1.00 81.62 375 SER A N 1
ATOM 2985 C CA . SER A 1 375 ? 3.982 -9.630 17.940 1.00 81.62 375 SER A CA 1
ATOM 2986 C C . SER A 1 375 ? 5.013 -10.528 17.245 1.00 81.62 375 SER A C 1
ATOM 2988 O O . SER A 1 375 ? 6.070 -10.045 16.835 1.00 81.62 375 SER A O 1
ATOM 2990 N N . MET A 1 376 ? 4.725 -11.824 17.074 1.00 78.50 376 MET A N 1
ATOM 2991 C CA . MET A 1 376 ? 5.672 -12.759 16.463 1.00 78.50 376 MET A CA 1
ATOM 2992 C C . MET A 1 376 ? 5.952 -12.447 14.992 1.00 78.50 376 MET A C 1
ATOM 2994 O O . MET A 1 376 ? 7.122 -12.435 14.607 1.00 78.50 376 MET A O 1
ATOM 2998 N N . ASP A 1 377 ? 4.940 -12.112 14.181 1.00 75.75 377 ASP A N 1
ATOM 2999 C CA . ASP A 1 377 ? 5.218 -11.769 12.779 1.00 75.75 377 ASP A CA 1
ATOM 3000 C C . ASP A 1 377 ? 5.990 -10.450 12.668 1.00 75.75 377 ASP A C 1
ATOM 3002 O O . ASP A 1 377 ? 6.817 -10.293 11.772 1.00 75.75 377 ASP A O 1
ATOM 3006 N N . TYR A 1 378 ? 5.794 -9.520 13.610 1.00 76.56 378 TYR A N 1
ATOM 3007 C CA . TYR A 1 378 ? 6.616 -8.315 13.695 1.00 76.56 378 TYR A CA 1
ATOM 3008 C C . TYR A 1 378 ? 8.093 -8.661 13.938 1.00 76.56 378 TYR A C 1
ATOM 3010 O O . TYR A 1 378 ? 8.963 -8.108 13.267 1.00 76.56 378 TYR A O 1
ATOM 3018 N N . LEU A 1 379 ? 8.395 -9.606 14.836 1.00 76.62 379 LEU A N 1
ATOM 3019 C CA . LEU A 1 379 ? 9.768 -10.075 15.069 1.00 76.62 379 LEU A CA 1
ATOM 3020 C C . LEU A 1 379 ? 10.366 -10.757 13.831 1.00 76.62 379 LEU A C 1
ATOM 3022 O O . LEU A 1 379 ? 11.512 -10.471 13.478 1.00 76.62 379 LEU A O 1
ATOM 3026 N N . LEU A 1 380 ? 9.596 -11.613 13.149 1.00 74.31 380 LEU A N 1
ATOM 3027 C CA . LEU A 1 380 ? 10.005 -12.234 11.882 1.00 74.31 380 LEU A CA 1
ATOM 3028 C C . LEU A 1 380 ? 10.337 -11.170 10.831 1.00 74.31 380 LEU A C 1
ATOM 3030 O O . LEU A 1 380 ? 11.399 -11.218 10.208 1.00 74.31 380 LEU A O 1
ATOM 3034 N N . SER A 1 381 ? 9.472 -10.165 10.699 1.00 73.69 381 SER A N 1
ATOM 3035 C CA . SER A 1 381 ? 9.655 -9.074 9.749 1.00 73.69 381 SER A CA 1
ATOM 3036 C C . SER A 1 381 ? 10.884 -8.224 10.076 1.00 73.69 381 SER A C 1
ATOM 3038 O O . SER A 1 381 ? 11.722 -7.978 9.210 1.00 73.69 381 SER A O 1
ATOM 3040 N N . VAL A 1 382 ? 11.060 -7.815 11.338 1.00 72.62 382 VAL A N 1
ATOM 3041 C CA . VAL A 1 382 ? 12.241 -7.053 11.782 1.00 72.62 382 VAL A CA 1
ATOM 3042 C C . VAL A 1 382 ? 13.531 -7.831 11.517 1.00 72.62 382 VAL A C 1
ATOM 3044 O O . VAL A 1 382 ? 14.506 -7.252 11.035 1.00 72.62 382 VAL A O 1
ATOM 3047 N N . ASN A 1 383 ? 13.542 -9.140 11.780 1.00 74.19 383 ASN A N 1
ATOM 3048 C CA . ASN A 1 383 ? 14.701 -9.989 11.508 1.00 74.19 383 ASN A CA 1
ATOM 3049 C C . ASN A 1 383 ? 15.014 -10.084 10.011 1.00 74.19 383 ASN A C 1
ATOM 3051 O O . ASN A 1 383 ? 16.185 -9.981 9.638 1.00 74.19 383 ASN A O 1
ATOM 3055 N N . PHE A 1 384 ? 13.997 -10.195 9.154 1.00 73.44 384 PHE A N 1
ATOM 3056 C CA . PHE A 1 384 ? 14.176 -10.122 7.706 1.00 73.44 384 PHE A CA 1
ATOM 3057 C C . PHE A 1 384 ? 14.754 -8.771 7.268 1.00 73.44 384 PHE A C 1
ATOM 3059 O O . PHE A 1 384 ? 15.775 -8.737 6.581 1.00 73.44 384 PHE A O 1
ATOM 3066 N N . TRP A 1 385 ? 14.164 -7.650 7.694 1.00 65.75 385 TRP A N 1
ATOM 3067 C CA . TRP A 1 385 ? 14.618 -6.309 7.302 1.00 65.75 385 TRP A CA 1
ATOM 3068 C C . TRP A 1 385 ? 16.022 -5.976 7.820 1.00 65.75 385 TRP A C 1
ATOM 3070 O O . TRP A 1 385 ? 16.759 -5.241 7.163 1.00 65.75 385 TRP A O 1
ATOM 3080 N N . ARG A 1 386 ? 16.436 -6.568 8.948 1.00 68.19 386 ARG A N 1
ATOM 3081 C CA . ARG A 1 386 ? 17.816 -6.495 9.450 1.00 68.19 386 ARG A CA 1
ATOM 3082 C C . ARG A 1 386 ? 18.824 -7.135 8.487 1.00 68.19 386 ARG A C 1
ATOM 3084 O O . ARG A 1 386 ? 19.959 -6.663 8.407 1.00 68.19 386 ARG A O 1
ATOM 3091 N N . LEU A 1 387 ? 18.428 -8.209 7.805 1.00 66.75 387 LEU A N 1
ATOM 3092 C CA . LEU A 1 387 ? 19.286 -9.006 6.921 1.00 66.75 387 LEU A CA 1
ATOM 3093 C C . LEU A 1 387 ? 19.174 -8.592 5.440 1.00 66.75 387 LEU A C 1
ATOM 3095 O O . LEU A 1 387 ? 20.141 -8.710 4.691 1.00 66.75 387 LEU A O 1
ATOM 3099 N N . SER A 1 388 ? 18.014 -8.091 5.012 1.00 62.97 388 SER A N 1
ATOM 3100 C CA . SER A 1 388 ? 17.732 -7.636 3.645 1.00 62.97 388 SER A CA 1
ATOM 3101 C C . SER A 1 388 ? 18.604 -6.439 3.251 1.00 62.97 388 SER A C 1
ATOM 3103 O O . SER A 1 388 ? 18.715 -5.463 3.997 1.00 62.97 388 SER A O 1
ATOM 3105 N N . THR A 1 389 ? 19.205 -6.495 2.054 1.00 58.53 389 THR A N 1
ATOM 3106 C CA . THR A 1 389 ? 20.069 -5.432 1.518 1.00 58.53 389 THR A CA 1
ATOM 3107 C C . THR A 1 389 ? 19.663 -4.987 0.111 1.00 58.53 389 THR A C 1
ATOM 3109 O O . THR A 1 389 ? 19.329 -5.803 -0.747 1.00 58.53 389 THR A O 1
ATOM 3112 N N . GLY A 1 390 ? 19.708 -3.672 -0.129 1.00 53.03 390 GLY A N 1
ATOM 3113 C CA . GLY A 1 390 ? 19.839 -3.018 -1.442 1.00 53.03 390 GLY A CA 1
ATOM 3114 C C . GLY A 1 390 ? 18.710 -3.144 -2.480 1.00 53.03 390 GLY A C 1
ATOM 3115 O O . GLY A 1 390 ? 18.681 -2.327 -3.396 1.00 53.03 390 GLY A O 1
ATOM 3116 N N . ARG A 1 391 ? 17.796 -4.120 -2.389 1.00 48.78 391 ARG A N 1
ATOM 3117 C CA . ARG A 1 391 ? 16.786 -4.383 -3.440 1.00 48.78 391 ARG A CA 1
ATOM 3118 C C . ARG A 1 391 ? 15.390 -3.847 -3.123 1.00 48.78 391 ARG A C 1
ATOM 3120 O O . ARG A 1 391 ? 14.656 -3.486 -4.036 1.00 48.78 391 ARG A O 1
ATOM 3127 N N . TYR A 1 392 ? 15.025 -3.787 -1.845 1.00 50.25 392 TYR A N 1
ATOM 3128 C CA . TYR A 1 392 ? 13.678 -3.419 -1.405 1.00 50.25 392 TYR A CA 1
ATOM 3129 C C . TYR A 1 392 ? 13.695 -2.101 -0.626 1.00 50.25 392 TYR A C 1
ATOM 3131 O O . TYR A 1 392 ? 14.636 -1.825 0.125 1.00 50.25 392 TYR A O 1
ATOM 3139 N N . THR A 1 393 ? 12.658 -1.275 -0.782 1.00 45.75 393 THR A N 1
ATOM 3140 C CA . THR A 1 393 ? 12.442 -0.085 0.058 1.00 45.75 393 THR A CA 1
ATOM 3141 C C . THR A 1 393 ? 12.466 -0.509 1.529 1.00 45.75 393 THR A C 1
ATOM 3143 O O . THR A 1 393 ? 11.852 -1.511 1.871 1.00 45.75 393 THR A O 1
ATOM 3146 N N . GLY A 1 394 ? 13.223 0.188 2.385 1.00 46.38 394 GLY A N 1
ATOM 3147 C CA . GLY A 1 394 ? 13.405 -0.159 3.808 1.00 46.38 394 GLY A CA 1
ATOM 3148 C C . GLY A 1 394 ? 14.461 -1.232 4.118 1.00 46.38 394 GLY A C 1
ATOM 3149 O O . GLY A 1 394 ? 14.722 -1.488 5.291 1.00 46.38 394 GLY A O 1
ATOM 3150 N N . SER A 1 395 ? 15.104 -1.823 3.105 1.00 52.38 395 SER A N 1
ATOM 3151 C CA . SER A 1 395 ? 16.267 -2.697 3.315 1.00 52.38 395 SER A CA 1
ATOM 3152 C C . SER A 1 395 ? 17.454 -1.925 3.888 1.00 52.38 395 SER A C 1
ATOM 3154 O O . SER A 1 395 ? 17.620 -0.724 3.643 1.00 52.38 395 SER A O 1
ATOM 3156 N N . ARG A 1 396 ? 18.319 -2.619 4.636 1.00 53.00 396 ARG A N 1
ATOM 3157 C CA . ARG A 1 396 ? 19.581 -2.036 5.083 1.00 53.00 396 ARG A CA 1
ATOM 3158 C C . ARG A 1 396 ? 20.426 -1.733 3.849 1.00 53.00 396 ARG A C 1
ATOM 3160 O O . ARG A 1 396 ? 20.829 -2.635 3.115 1.00 53.00 396 ARG A O 1
ATOM 3167 N N . MET A 1 397 ? 20.749 -0.463 3.629 1.00 57.00 397 MET A N 1
ATOM 3168 C CA . MET A 1 397 ? 21.820 -0.123 2.699 1.00 57.00 397 MET A CA 1
ATOM 3169 C C . MET A 1 397 ? 23.148 -0.449 3.376 1.00 57.00 397 MET A C 1
ATOM 3171 O O . MET A 1 397 ? 23.659 0.324 4.183 1.00 57.00 397 MET A O 1
ATOM 3175 N N . VAL A 1 398 ? 23.693 -1.628 3.084 1.00 58.66 398 VAL A N 1
ATOM 3176 C CA . VAL A 1 398 ? 25.088 -1.927 3.405 1.00 58.66 398 VAL A CA 1
ATOM 3177 C C . VAL A 1 398 ? 25.925 -1.340 2.281 1.00 58.66 398 VAL A C 1
ATOM 3179 O O . VAL A 1 398 ? 26.108 -1.967 1.242 1.00 58.66 398 VAL A O 1
ATOM 3182 N N . ILE A 1 399 ? 26.373 -0.105 2.484 1.00 66.00 399 ILE A N 1
ATOM 3183 C CA . ILE A 1 399 ? 27.377 0.527 1.634 1.00 66.00 399 ILE A CA 1
ATOM 3184 C C . ILE A 1 399 ? 28.725 0.015 2.140 1.00 66.00 399 ILE A C 1
ATOM 3186 O O . ILE A 1 399 ? 29.124 0.341 3.257 1.00 66.00 399 ILE A O 1
ATOM 3190 N N . SER A 1 400 ? 29.389 -0.851 1.376 1.00 73.19 400 SER A N 1
ATOM 3191 C CA . SER A 1 400 ? 30.742 -1.280 1.727 1.00 73.19 400 SER A CA 1
ATOM 3192 C C . SER A 1 400 ? 31.765 -0.202 1.392 1.00 73.19 400 SER A C 1
ATOM 3194 O O . SER A 1 400 ? 31.476 0.757 0.677 1.00 73.19 400 SER A O 1
ATOM 3196 N N . GLU A 1 401 ? 32.991 -0.385 1.868 1.00 76.12 401 GLU A N 1
ATOM 3197 C CA . GLU A 1 401 ? 34.108 0.487 1.518 1.00 76.12 401 GLU A CA 1
ATOM 3198 C C . GLU A 1 401 ? 34.292 0.594 -0.005 1.00 76.12 401 GLU A C 1
ATOM 3200 O O . GLU A 1 401 ? 34.477 1.684 -0.539 1.00 76.12 401 GLU A O 1
ATOM 3205 N N . GLU A 1 402 ? 34.120 -0.511 -0.734 1.00 82.88 402 GLU A N 1
ATOM 3206 C CA . GLU A 1 402 ? 34.151 -0.526 -2.197 1.00 82.88 402 GLU A CA 1
ATOM 3207 C C . GLU A 1 402 ? 33.014 0.285 -2.834 1.00 82.88 402 GLU A C 1
ATOM 3209 O O . GLU A 1 402 ? 33.223 0.914 -3.872 1.00 82.88 402 GLU A O 1
ATOM 3214 N N . ASP A 1 403 ? 31.817 0.275 -2.237 1.00 78.81 403 ASP A N 1
ATOM 3215 C CA . ASP A 1 403 ? 30.690 1.092 -2.695 1.00 78.81 403 ASP A CA 1
ATOM 3216 C C . ASP A 1 403 ? 30.998 2.591 -2.483 1.00 78.81 403 ASP A C 1
ATOM 3218 O O . ASP A 1 403 ? 30.750 3.402 -3.373 1.00 78.81 403 ASP A O 1
ATOM 3222 N N . ILE A 1 404 ? 31.617 2.962 -1.354 1.00 76.62 404 ILE A N 1
ATOM 3223 C CA . ILE A 1 404 ? 32.057 4.343 -1.071 1.00 76.62 404 ILE A CA 1
ATOM 3224 C C . ILE A 1 404 ? 33.141 4.790 -2.059 1.00 76.62 404 ILE A C 1
ATOM 3226 O O . ILE A 1 404 ? 33.076 5.902 -2.584 1.00 76.62 404 ILE A O 1
ATOM 3230 N N . GLN A 1 405 ? 34.129 3.934 -2.332 1.00 81.88 405 GLN A N 1
ATOM 3231 C CA . GLN A 1 405 ? 35.223 4.241 -3.255 1.00 81.88 405 GLN A CA 1
ATOM 3232 C C . GLN A 1 405 ? 34.701 4.578 -4.657 1.00 81.88 405 GLN A C 1
ATOM 3234 O O . GLN A 1 405 ? 35.104 5.599 -5.214 1.00 81.88 405 GLN A O 1
ATOM 3239 N N . ILE A 1 406 ? 33.780 3.773 -5.208 1.00 85.00 406 ILE A N 1
ATOM 3240 C CA . ILE A 1 406 ? 33.209 4.058 -6.533 1.00 85.00 406 ILE A CA 1
ATOM 3241 C C . ILE A 1 406 ? 32.309 5.297 -6.503 1.00 85.00 406 ILE A C 1
ATOM 3243 O O . ILE A 1 406 ? 32.408 6.115 -7.408 1.00 85.00 406 ILE A O 1
ATOM 3247 N N . ILE A 1 407 ? 31.482 5.491 -5.467 1.00 79.75 407 ILE A N 1
ATOM 3248 C CA . ILE A 1 407 ? 30.623 6.684 -5.351 1.00 79.75 407 ILE A CA 1
ATOM 3249 C C . ILE A 1 407 ? 31.475 7.957 -5.359 1.00 79.75 407 ILE A C 1
ATOM 3251 O O . ILE A 1 407 ? 31.188 8.881 -6.117 1.00 79.75 407 ILE A O 1
ATOM 3255 N N . ASN A 1 408 ? 32.549 7.988 -4.567 1.00 77.12 408 ASN A N 1
ATOM 3256 C CA . ASN A 1 408 ? 33.461 9.128 -4.506 1.00 77.12 408 ASN A CA 1
ATOM 3257 C C . ASN A 1 408 ? 34.215 9.336 -5.822 1.00 77.12 408 ASN A C 1
ATOM 3259 O O . ASN A 1 408 ? 34.426 10.477 -6.227 1.00 77.12 408 ASN A O 1
ATOM 3263 N N . PHE A 1 409 ? 34.620 8.252 -6.490 1.00 84.38 409 PHE A N 1
ATOM 3264 C CA . PHE A 1 409 ? 35.274 8.332 -7.794 1.00 84.38 409 PHE A CA 1
ATOM 3265 C C . PHE A 1 409 ? 34.335 8.925 -8.851 1.00 84.38 409 PHE A C 1
ATOM 3267 O O . PHE A 1 409 ? 34.707 9.865 -9.545 1.00 84.38 409 PHE A O 1
ATOM 3274 N N . LEU A 1 410 ? 33.095 8.431 -8.915 1.00 80.19 410 LEU A N 1
ATOM 3275 C CA . LEU A 1 410 ? 32.060 8.940 -9.813 1.00 80.19 410 LEU A CA 1
ATOM 3276 C C . LEU A 1 410 ? 31.703 10.396 -9.509 1.00 80.19 410 LEU A C 1
ATOM 3278 O O . LEU A 1 410 ? 31.576 11.186 -10.430 1.00 80.19 410 LEU A O 1
ATOM 3282 N N . HIS A 1 411 ? 31.605 10.784 -8.239 1.00 75.62 411 HIS A N 1
ATOM 3283 C CA . HIS A 1 411 ? 31.303 12.167 -7.868 1.00 75.62 411 HIS A CA 1
ATOM 3284 C C . HIS A 1 411 ? 32.397 13.166 -8.289 1.00 75.62 411 HIS A C 1
ATOM 3286 O O . HIS A 1 411 ? 32.098 14.322 -8.564 1.00 75.62 411 HIS A O 1
ATOM 3292 N N . ARG A 1 412 ? 33.664 12.729 -8.343 1.00 75.19 412 ARG A N 1
ATOM 3293 C CA . ARG A 1 412 ? 34.810 13.555 -8.773 1.00 75.19 412 ARG A CA 1
ATOM 3294 C C . ARG A 1 412 ? 35.007 13.596 -10.286 1.00 75.19 412 ARG A C 1
ATOM 3296 O O . ARG A 1 412 ? 35.778 14.422 -10.767 1.00 75.19 412 ARG A O 1
ATOM 3303 N N . LEU A 1 413 ? 34.374 12.689 -11.025 1.00 75.62 413 LEU A N 1
ATOM 3304 C CA . LEU A 1 413 ? 34.349 12.740 -12.478 1.00 75.62 413 LEU A CA 1
ATOM 3305 C C . LEU A 1 413 ? 33.451 13.917 -12.875 1.00 75.62 413 LEU A C 1
ATOM 3307 O O . LEU A 1 413 ? 32.228 13.812 -12.851 1.00 75.62 413 LEU A O 1
ATOM 3311 N N . ASP A 1 414 ? 34.072 15.045 -13.201 1.00 56.72 414 ASP A N 1
ATOM 3312 C CA . ASP A 1 414 ? 33.405 16.235 -13.726 1.00 56.72 414 ASP A CA 1
ATOM 3313 C C . ASP A 1 414 ? 32.878 15.911 -15.138 1.00 56.72 414 ASP A C 1
ATOM 3315 O O . ASP A 1 414 ? 33.652 15.783 -16.093 1.00 56.72 414 ASP A O 1
ATOM 3319 N N . ILE A 1 415 ? 31.577 15.626 -15.273 1.00 59.78 415 ILE A N 1
ATOM 3320 C CA . ILE A 1 415 ? 30.977 15.208 -16.549 1.00 59.78 415 ILE A CA 1
ATOM 3321 C C . ILE A 1 415 ? 29.813 16.134 -16.907 1.00 59.78 415 ILE A C 1
ATOM 3323 O O . ILE A 1 415 ? 28.758 16.100 -16.280 1.00 59.78 415 ILE A O 1
ATOM 3327 N N . ASP A 1 416 ? 29.957 16.837 -18.033 1.00 56.69 416 ASP A N 1
ATOM 3328 C CA . ASP A 1 416 ? 28.925 17.653 -18.699 1.00 56.69 416 ASP A CA 1
ATOM 3329 C C . ASP A 1 416 ? 27.637 16.890 -19.098 1.00 56.69 416 ASP A C 1
ATOM 3331 O O . ASP A 1 416 ? 26.710 17.473 -19.664 1.00 56.69 416 ASP A O 1
ATOM 3335 N N . LYS A 1 417 ? 27.554 15.568 -18.869 1.00 57.19 417 LYS A N 1
ATOM 3336 C CA . LYS A 1 417 ? 26.415 14.706 -19.239 1.00 57.19 417 LYS A CA 1
ATOM 3337 C C . LYS A 1 417 ? 26.170 13.607 -18.184 1.00 57.19 417 LYS A C 1
ATOM 3339 O O . LYS A 1 417 ? 27.109 12.909 -17.815 1.00 57.19 417 LYS A O 1
ATOM 3344 N N . PRO A 1 418 ? 24.921 13.386 -17.731 1.00 71.12 418 PRO A N 1
ATOM 3345 C CA . PRO A 1 418 ? 24.648 12.722 -16.451 1.00 71.12 418 PRO A CA 1
ATOM 3346 C C . PRO A 1 418 ? 24.536 11.185 -16.482 1.00 71.12 418 PRO A C 1
ATOM 3348 O O . PRO A 1 418 ? 24.209 10.616 -15.445 1.00 71.12 418 PRO A O 1
ATOM 3351 N N . TYR A 1 419 ? 24.741 10.492 -17.613 1.00 78.00 419 TYR A N 1
ATOM 3352 C CA . TYR A 1 419 ? 24.417 9.059 -17.726 1.00 78.00 419 TYR A CA 1
ATOM 3353 C C . TYR A 1 419 ? 25.621 8.123 -17.573 1.00 78.00 419 TYR A C 1
ATOM 3355 O O . TYR A 1 419 ? 26.626 8.262 -18.273 1.00 78.00 419 TYR A O 1
ATOM 3363 N N . ILE A 1 420 ? 25.467 7.090 -16.741 1.00 84.31 420 ILE A N 1
ATOM 3364 C CA . ILE A 1 420 ? 26.341 5.910 -16.692 1.00 84.31 420 ILE A CA 1
ATOM 3365 C C . ILE A 1 420 ? 25.558 4.677 -17.122 1.00 84.31 420 ILE A C 1
ATOM 3367 O O . ILE A 1 420 ? 24.449 4.420 -16.641 1.00 84.31 420 ILE A O 1
ATOM 3371 N N . ILE A 1 421 ? 26.160 3.887 -18.009 1.00 83.44 421 ILE A N 1
ATOM 3372 C CA . ILE A 1 421 ? 25.601 2.596 -18.392 1.00 83.44 421 ILE A CA 1
ATOM 3373 C C . ILE A 1 421 ? 25.893 1.586 -17.292 1.00 83.44 421 ILE A C 1
ATOM 3375 O O . ILE A 1 421 ? 27.031 1.427 -16.860 1.00 83.44 421 ILE A O 1
ATOM 3379 N N . THR A 1 422 ? 24.863 0.879 -16.847 1.00 80.62 422 THR A N 1
ATOM 3380 C CA . THR A 1 422 ? 25.005 -0.186 -15.859 1.00 80.62 422 THR A CA 1
ATOM 3381 C C . THR A 1 422 ? 23.956 -1.269 -16.122 1.00 80.62 422 THR A C 1
ATOM 3383 O O . THR A 1 422 ? 22.775 -0.952 -16.315 1.00 80.62 422 THR A O 1
ATOM 3386 N N . PRO A 1 423 ? 24.351 -2.554 -16.138 1.00 66.12 423 PRO A N 1
ATOM 3387 C CA . PRO A 1 423 ? 23.431 -3.674 -16.335 1.00 66.12 423 PRO A CA 1
ATOM 3388 C C . PRO A 1 423 ? 22.442 -3.850 -15.171 1.00 66.12 423 PRO A C 1
ATOM 3390 O O . PRO A 1 423 ? 21.453 -4.564 -15.299 1.00 66.12 423 PRO A O 1
ATOM 3393 N N . TYR A 1 424 ? 22.681 -3.185 -14.038 1.00 61.72 424 TYR A N 1
ATOM 3394 C CA . TYR A 1 424 ? 21.857 -3.280 -12.838 1.00 61.72 424 TYR A CA 1
ATOM 3395 C C . TYR A 1 424 ? 21.370 -1.894 -12.420 1.00 61.72 424 TYR A C 1
ATOM 3397 O O . TYR A 1 424 ? 22.066 -0.905 -12.631 1.00 61.72 424 TYR A O 1
ATOM 3405 N N . SER A 1 425 ? 20.207 -1.798 -11.766 1.00 54.50 425 SER A N 1
ATOM 3406 C CA . SER A 1 425 ? 19.785 -0.565 -11.085 1.00 54.50 425 SER A CA 1
ATOM 3407 C C . SER A 1 425 ? 20.717 -0.305 -9.894 1.00 54.50 425 SER A C 1
ATOM 3409 O O . SER A 1 425 ? 20.437 -0.672 -8.749 1.00 54.50 425 SER A O 1
ATOM 3411 N N . SER A 1 426 ? 21.905 0.223 -10.166 1.00 61.81 426 SER A N 1
ATOM 3412 C CA . SER A 1 426 ? 22.954 0.351 -9.172 1.00 61.81 426 SER A CA 1
ATOM 3413 C C . SER A 1 426 ? 22.702 1.617 -8.375 1.00 61.81 426 SER A C 1
ATOM 3415 O O . SER A 1 426 ? 23.060 2.715 -8.790 1.00 61.81 426 SER A O 1
ATOM 3417 N N . LEU A 1 427 ? 22.089 1.434 -7.209 1.00 66.50 427 LEU A N 1
ATOM 3418 C CA . LEU A 1 427 ? 21.963 2.419 -6.138 1.00 66.50 427 LEU A CA 1
ATOM 3419 C C . LEU A 1 427 ? 23.223 3.295 -5.979 1.00 66.50 427 LEU A C 1
ATOM 3421 O O . LEU A 1 427 ? 23.102 4.489 -5.739 1.00 66.50 427 LEU A O 1
ATOM 3425 N N . THR A 1 428 ? 24.418 2.728 -6.173 1.00 72.19 428 THR A N 1
ATOM 3426 C CA . THR A 1 428 ? 25.708 3.437 -6.167 1.00 72.19 428 THR A CA 1
ATOM 3427 C C . THR A 1 428 ? 25.805 4.564 -7.206 1.00 72.19 428 THR A C 1
ATOM 3429 O O . THR A 1 428 ? 26.280 5.641 -6.868 1.00 72.19 428 THR A O 1
ATOM 3432 N N . VAL A 1 429 ? 25.300 4.371 -8.429 1.00 73.38 429 VAL A N 1
ATOM 3433 C CA . VAL A 1 429 ? 25.258 5.407 -9.486 1.00 73.38 429 VAL A CA 1
ATOM 3434 C C . VAL A 1 429 ? 24.287 6.527 -9.118 1.00 73.38 429 VAL A C 1
ATOM 3436 O O . VAL A 1 429 ? 24.587 7.703 -9.293 1.00 73.38 429 VAL A O 1
ATOM 3439 N N . HIS A 1 430 ? 23.130 6.188 -8.547 1.00 70.75 430 HIS A N 1
ATOM 3440 C CA . HIS A 1 430 ? 22.186 7.211 -8.094 1.00 70.75 430 HIS A CA 1
ATOM 3441 C C . HIS A 1 430 ? 22.718 8.000 -6.894 1.00 70.75 430 HIS A C 1
ATOM 3443 O O . HIS A 1 430 ? 22.538 9.215 -6.829 1.00 70.75 430 HIS A O 1
ATOM 3449 N N . LEU A 1 431 ? 23.404 7.335 -5.959 1.00 69.25 431 LEU A N 1
ATOM 3450 C CA . LEU A 1 431 ? 24.029 7.986 -4.807 1.00 69.25 431 LEU A CA 1
ATOM 3451 C C . LEU A 1 431 ? 25.191 8.909 -5.200 1.00 69.25 431 LEU A C 1
ATOM 3453 O O . LEU A 1 431 ? 25.446 9.865 -4.475 1.00 69.25 431 LEU A O 1
ATOM 3457 N N . SER A 1 432 ? 25.857 8.677 -6.336 1.00 70.56 432 SER A N 1
ATOM 3458 C CA . SER A 1 432 ? 26.878 9.597 -6.860 1.00 70.56 432 SER A CA 1
ATOM 3459 C C . SER A 1 432 ? 26.296 10.827 -7.570 1.00 70.56 432 SER A C 1
ATOM 3461 O O . SER A 1 432 ? 27.058 11.684 -8.011 1.00 70.56 432 SER A O 1
ATOM 3463 N N . GLY A 1 433 ? 24.965 10.936 -7.679 1.00 67.06 433 GLY A N 1
ATOM 3464 C CA . GLY A 1 433 ? 24.281 12.028 -8.380 1.00 67.06 433 GLY A CA 1
ATOM 3465 C C . GLY A 1 433 ? 24.133 11.810 -9.889 1.00 67.06 433 GLY A C 1
ATOM 3466 O O . GLY A 1 433 ? 23.728 12.729 -10.597 1.00 67.06 433 GLY A O 1
ATOM 3467 N N . MET A 1 434 ? 24.438 10.607 -10.384 1.00 75.69 434 MET A N 1
ATOM 3468 C CA . MET A 1 434 ? 24.361 10.257 -11.803 1.00 75.69 434 MET A CA 1
ATOM 3469 C C . MET A 1 434 ? 23.074 9.488 -12.135 1.00 75.69 434 MET A C 1
ATOM 3471 O O . MET A 1 434 ? 22.440 8.843 -11.292 1.00 75.69 434 MET A O 1
ATOM 3475 N N . ALA A 1 435 ? 22.673 9.558 -13.399 1.00 76.56 435 ALA A N 1
ATOM 3476 C CA . ALA A 1 435 ? 21.525 8.860 -13.949 1.00 76.56 435 ALA A CA 1
ATOM 3477 C C . ALA A 1 435 ? 21.947 7.545 -14.619 1.00 76.56 435 ALA A C 1
ATOM 3479 O O . ALA A 1 435 ? 23.041 7.413 -15.167 1.00 76.56 435 ALA A O 1
ATOM 3480 N N . THR A 1 436 ? 21.052 6.563 -14.603 1.00 79.31 436 THR A N 1
ATOM 3481 C CA . THR A 1 436 ? 21.176 5.341 -15.406 1.00 79.31 436 THR A CA 1
ATOM 3482 C C . THR A 1 436 ? 20.399 5.498 -16.709 1.00 79.31 436 THR A C 1
ATOM 3484 O O . THR A 1 436 ? 19.522 6.359 -16.808 1.00 79.31 436 THR A O 1
ATOM 3487 N N . LEU A 1 437 ? 20.696 4.663 -17.708 1.00 78.50 437 LEU A N 1
ATOM 3488 C CA . LEU A 1 437 ? 19.912 4.619 -18.944 1.00 78.50 437 LEU A CA 1
ATOM 3489 C C . LEU A 1 437 ? 18.421 4.337 -18.661 1.00 78.50 437 LEU A C 1
ATOM 3491 O O . LEU A 1 437 ? 18.116 3.575 -17.735 1.00 78.50 437 LEU A O 1
ATOM 3495 N N . PRO A 1 438 ? 17.493 4.898 -19.461 1.00 75.62 438 PRO A N 1
ATOM 3496 C CA . PRO A 1 438 ? 16.089 4.502 -19.432 1.00 75.62 438 PRO A CA 1
ATOM 3497 C C . PRO A 1 438 ? 15.902 2.989 -19.660 1.00 75.62 438 PRO A C 1
ATOM 3499 O O . PRO A 1 438 ? 16.736 2.365 -20.323 1.00 75.62 438 PRO A O 1
ATOM 3502 N N . PRO A 1 439 ? 14.796 2.385 -19.183 1.00 72.75 439 PRO A N 1
ATOM 3503 C CA . PRO A 1 439 ? 14.595 0.931 -19.224 1.00 72.75 439 PRO A CA 1
ATOM 3504 C C . PRO A 1 439 ? 14.689 0.302 -20.622 1.00 72.75 439 PRO A C 1
ATOM 3506 O O . PRO A 1 439 ? 15.232 -0.797 -20.764 1.00 72.75 439 PRO A O 1
ATOM 3509 N N . LEU A 1 440 ? 14.228 1.004 -21.665 1.00 76.94 440 LEU A N 1
ATOM 3510 C CA . LEU A 1 440 ? 14.339 0.548 -23.054 1.00 76.94 440 LEU A CA 1
ATOM 3511 C C . LEU A 1 440 ? 15.796 0.356 -23.480 1.00 76.94 440 LEU A C 1
ATOM 3513 O O . LEU A 1 440 ? 16.169 -0.693 -24.002 1.00 76.94 440 LEU A O 1
ATOM 3517 N N . PHE A 1 441 ? 16.644 1.332 -23.180 1.00 80.06 441 PHE A N 1
ATOM 3518 C CA . PHE A 1 441 ? 18.058 1.283 -23.530 1.00 80.06 441 PHE A CA 1
ATOM 3519 C C . PHE A 1 441 ? 18.872 0.406 -22.588 1.00 80.06 441 PHE A C 1
ATOM 3521 O O . PHE A 1 441 ? 19.849 -0.197 -23.016 1.00 80.06 441 PHE A O 1
ATOM 3528 N N . GLN A 1 442 ? 18.463 0.279 -21.325 1.00 78.06 442 GLN A N 1
ATOM 3529 C CA . GLN A 1 442 ? 19.089 -0.656 -20.396 1.00 78.06 442 GLN A CA 1
ATOM 3530 C C . GLN A 1 442 ? 18.851 -2.107 -20.833 1.00 78.06 442 GLN A C 1
ATOM 3532 O O . GLN A 1 442 ? 19.786 -2.904 -20.867 1.00 78.06 442 GLN A O 1
ATOM 3537 N N . THR A 1 443 ? 17.620 -2.448 -21.225 1.00 74.69 443 THR A N 1
ATOM 3538 C CA . THR A 1 443 ? 17.308 -3.776 -21.774 1.00 74.69 443 THR A CA 1
ATOM 3539 C C . THR A 1 443 ? 17.964 -3.997 -23.133 1.00 74.69 443 THR A C 1
ATOM 3541 O O . THR A 1 443 ? 18.420 -5.104 -23.396 1.00 74.69 443 THR A O 1
ATOM 3544 N N . ALA A 1 444 ? 18.050 -2.973 -23.989 1.00 77.00 444 ALA A N 1
ATOM 3545 C CA . ALA A 1 444 ? 18.815 -3.034 -25.237 1.00 77.00 444 ALA A CA 1
ATOM 3546 C C . ALA A 1 444 ? 20.286 -3.344 -24.991 1.00 77.00 444 ALA A C 1
ATOM 3548 O O . ALA A 1 444 ? 20.800 -4.327 -25.516 1.00 77.00 444 ALA A O 1
ATOM 3549 N N . PHE A 1 445 ? 20.921 -2.584 -24.105 1.00 79.62 445 PHE A N 1
ATOM 3550 C CA . PHE A 1 445 ? 22.308 -2.778 -23.710 1.00 79.62 445 PHE A CA 1
ATOM 3551 C C . PHE A 1 445 ? 22.591 -4.188 -23.173 1.00 79.62 445 PHE A C 1
ATOM 3553 O O . PHE A 1 445 ? 23.618 -4.773 -23.498 1.00 79.62 445 PHE A O 1
ATOM 3560 N N . LEU A 1 446 ? 21.684 -4.749 -22.368 1.00 75.75 446 LEU A N 1
ATOM 3561 C CA . LEU A 1 446 ? 21.850 -6.082 -21.779 1.00 75.75 446 LEU A CA 1
ATOM 3562 C C . LEU A 1 446 ? 21.795 -7.225 -22.797 1.00 75.75 446 LEU A C 1
ATOM 3564 O O . LEU A 1 446 ? 22.353 -8.289 -22.542 1.00 75.75 446 LEU A O 1
ATOM 3568 N N . THR A 1 447 ? 21.092 -7.038 -23.914 1.00 76.19 447 THR A N 1
ATOM 3569 C CA . THR A 1 447 ? 20.870 -8.109 -24.899 1.00 76.19 447 THR A CA 1
ATOM 3570 C C . THR A 1 447 ? 21.583 -7.882 -26.221 1.00 76.19 447 THR A C 1
ATOM 3572 O O . THR A 1 447 ? 21.631 -8.800 -27.038 1.00 76.19 447 THR A O 1
ATOM 3575 N N . THR A 1 448 ? 22.055 -6.660 -26.474 1.00 80.31 448 THR A N 1
ATOM 3576 C CA . THR A 1 448 ? 22.667 -6.322 -27.752 1.00 80.31 448 THR A CA 1
ATOM 3577 C C . THR A 1 448 ? 23.958 -7.106 -27.943 1.00 80.31 448 THR A C 1
ATOM 3579 O O . THR A 1 448 ? 24.722 -7.337 -27.005 1.00 80.31 448 THR A O 1
ATOM 3582 N N . ARG A 1 449 ? 24.177 -7.543 -29.180 1.00 79.19 449 ARG A N 1
ATOM 3583 C CA . ARG A 1 449 ? 25.421 -8.167 -29.638 1.00 79.19 449 ARG A CA 1
ATOM 3584 C C . ARG A 1 449 ? 26.083 -7.343 -30.743 1.00 79.19 449 ARG A C 1
ATOM 3586 O O . ARG A 1 449 ? 27.105 -7.761 -31.273 1.00 79.19 449 ARG A O 1
ATOM 3593 N N . ASP A 1 450 ? 25.522 -6.174 -31.056 1.00 81.88 450 ASP A N 1
ATOM 3594 C CA . ASP A 1 450 ? 25.945 -5.318 -32.158 1.00 81.88 450 ASP A CA 1
ATOM 3595 C C . ASP A 1 450 ? 26.467 -3.974 -31.627 1.00 81.88 450 ASP A C 1
ATOM 3597 O O . ASP A 1 450 ? 25.745 -3.194 -30.999 1.00 81.88 450 ASP A O 1
ATOM 3601 N N . CYS A 1 451 ? 27.736 -3.673 -31.912 1.00 84.44 451 CYS A N 1
ATOM 3602 C CA . CYS A 1 451 ? 28.348 -2.389 -31.570 1.00 84.44 451 CYS A CA 1
ATOM 3603 C C . CYS A 1 451 ? 27.638 -1.200 -32.241 1.00 84.44 451 CYS A C 1
ATOM 3605 O O . CYS A 1 451 ? 27.668 -0.094 -31.699 1.00 84.44 451 CYS A O 1
ATOM 3607 N N . ASN A 1 452 ? 26.972 -1.408 -33.382 1.00 84.94 452 ASN A N 1
ATOM 3608 C CA . ASN A 1 452 ? 26.204 -0.363 -34.056 1.00 84.94 452 ASN A CA 1
ATOM 3609 C C . ASN A 1 452 ? 24.933 -0.006 -33.280 1.00 84.94 452 ASN A C 1
ATOM 3611 O O . ASN A 1 452 ? 24.580 1.170 -33.191 1.00 84.94 452 ASN A O 1
ATOM 3615 N N . GLU A 1 453 ? 24.279 -0.995 -32.667 1.00 86.38 453 GLU A N 1
ATOM 3616 C CA . GLU A 1 453 ? 23.134 -0.751 -31.789 1.00 86.38 453 GLU A CA 1
ATOM 3617 C C . GLU A 1 453 ? 23.574 0.007 -30.537 1.00 86.38 453 GLU A C 1
ATOM 3619 O O . GLU A 1 453 ? 22.936 0.978 -30.136 1.00 86.38 453 GLU A O 1
ATOM 3624 N N . LEU A 1 454 ? 24.717 -0.366 -29.955 1.00 85.31 454 LEU A N 1
ATOM 3625 C CA . LEU A 1 454 ? 25.287 0.366 -28.830 1.00 85.31 454 LEU A CA 1
ATOM 3626 C C . LEU A 1 454 ? 25.593 1.831 -29.184 1.00 85.31 454 LEU A C 1
ATOM 3628 O O . LEU A 1 454 ? 25.273 2.727 -28.403 1.00 85.31 454 LEU A O 1
ATOM 3632 N N . ASN A 1 455 ? 26.178 2.084 -30.357 1.00 86.50 455 ASN A N 1
ATOM 3633 C CA . ASN A 1 455 ? 26.430 3.441 -30.844 1.00 86.50 455 ASN A CA 1
ATOM 3634 C C . ASN A 1 455 ? 25.117 4.236 -31.018 1.00 86.50 455 ASN A C 1
ATOM 3636 O O . ASN A 1 455 ? 25.002 5.383 -30.574 1.00 86.50 455 ASN A O 1
ATOM 3640 N N . PHE A 1 456 ? 24.082 3.612 -31.586 1.00 86.00 456 PHE A N 1
ATOM 3641 C CA . PHE A 1 456 ? 22.755 4.220 -31.704 1.00 86.00 456 PHE A CA 1
ATOM 3642 C C . PHE A 1 456 ? 22.188 4.640 -30.334 1.00 86.00 456 PHE A C 1
ATOM 3644 O O . PHE A 1 456 ? 21.773 5.788 -30.155 1.00 86.00 456 PHE A O 1
ATOM 3651 N N . ILE A 1 457 ? 22.267 3.761 -29.328 1.00 84.06 457 ILE A N 1
ATOM 3652 C CA . ILE A 1 457 ? 21.846 4.054 -27.945 1.00 84.06 457 ILE A CA 1
ATOM 3653 C C . ILE A 1 457 ? 22.637 5.235 -27.359 1.00 84.06 457 ILE A C 1
ATOM 3655 O O . ILE A 1 457 ? 22.067 6.131 -26.733 1.00 84.06 457 ILE A O 1
ATOM 3659 N N . LEU A 1 458 ? 23.953 5.251 -27.570 1.00 82.19 458 LEU A N 1
ATOM 3660 C CA . LEU A 1 458 ? 24.860 6.280 -27.059 1.00 82.19 458 LEU A CA 1
ATOM 3661 C C . LEU A 1 458 ? 24.693 7.637 -27.748 1.00 82.19 458 LEU A C 1
ATOM 3663 O O . LEU A 1 458 ? 24.961 8.672 -27.137 1.00 82.19 458 LEU A O 1
ATOM 3667 N N . THR A 1 459 ? 24.206 7.655 -28.988 1.00 80.94 459 THR A N 1
ATOM 3668 C CA . THR A 1 459 ? 23.835 8.896 -29.679 1.00 80.94 459 THR A CA 1
ATOM 3669 C C . THR A 1 459 ? 22.654 9.575 -28.969 1.00 80.94 459 THR A C 1
ATOM 3671 O O . THR A 1 459 ? 22.632 10.798 -28.823 1.00 80.94 459 THR A O 1
ATOM 3674 N N . LEU A 1 460 ? 21.704 8.783 -28.462 1.00 79.44 460 LEU A N 1
ATOM 3675 C CA . LEU A 1 460 ? 20.508 9.258 -27.758 1.00 79.44 460 LEU A CA 1
ATOM 3676 C C . LEU A 1 460 ? 20.767 9.620 -26.297 1.00 79.44 460 LEU A C 1
ATOM 3678 O O . LEU A 1 460 ? 20.339 10.675 -25.819 1.00 79.44 460 LEU A O 1
ATOM 3682 N N . HIS A 1 461 ? 21.496 8.752 -25.600 1.00 80.56 461 HIS A N 1
ATOM 3683 C CA . HIS A 1 461 ? 21.884 8.917 -24.206 1.00 80.56 461 HIS A CA 1
ATOM 3684 C C . HIS A 1 461 ? 23.404 8.859 -24.089 1.00 80.56 461 HIS A C 1
ATOM 3686 O O . HIS A 1 461 ? 23.962 7.803 -23.777 1.00 80.56 461 HIS A O 1
ATOM 3692 N N . PRO A 1 462 ? 24.092 9.993 -24.316 1.00 80.50 462 PRO A N 1
ATOM 3693 C CA . PRO A 1 462 ? 25.542 10.016 -24.303 1.00 80.50 462 PRO A CA 1
ATOM 3694 C C . PRO A 1 462 ? 26.075 9.609 -22.934 1.00 80.50 462 PRO A C 1
ATOM 3696 O O . PRO A 1 462 ? 25.835 10.282 -21.928 1.00 80.50 462 PRO A O 1
ATOM 3699 N N . SER A 1 463 ? 26.834 8.522 -22.927 1.00 82.56 463 SER A N 1
ATOM 3700 C CA . SER A 1 463 ? 27.581 8.032 -21.782 1.00 82.56 463 SER A CA 1
ATOM 3701 C C . SER A 1 463 ? 29.014 7.762 -22.215 1.00 82.56 463 SER A C 1
ATOM 3703 O O . SER A 1 463 ? 29.259 7.374 -23.353 1.00 82.56 463 SER A O 1
ATOM 3705 N N . LYS A 1 464 ? 29.968 7.997 -21.315 1.00 84.00 464 LYS A N 1
ATOM 3706 C CA . LYS A 1 464 ? 31.395 7.725 -21.552 1.00 84.00 464 LYS A CA 1
ATOM 3707 C C . LYS A 1 464 ? 31.874 6.464 -20.834 1.00 84.00 464 LYS A C 1
ATOM 3709 O O . LYS A 1 464 ? 32.978 5.996 -21.102 1.00 84.00 464 LYS A O 1
ATOM 3714 N N . TYR A 1 465 ? 31.062 5.931 -19.920 1.00 86.62 465 TYR A N 1
ATOM 3715 C CA . TYR A 1 465 ? 31.493 4.915 -18.972 1.00 86.62 465 TYR A CA 1
ATOM 3716 C C . TYR A 1 465 ? 30.428 3.839 -18.769 1.00 86.62 465 TYR A C 1
ATOM 3718 O O . TYR A 1 465 ? 29.235 4.128 -18.652 1.00 86.62 465 TYR A O 1
ATOM 3726 N N . ILE A 1 466 ? 30.895 2.598 -18.659 1.00 87.50 466 ILE A N 1
ATOM 3727 C CA . ILE A 1 466 ? 30.100 1.436 -18.271 1.00 87.50 466 ILE A CA 1
ATOM 3728 C C . ILE A 1 466 ? 30.554 1.003 -16.881 1.00 87.50 466 ILE A C 1
ATOM 3730 O O . ILE A 1 466 ? 31.722 0.672 -16.675 1.00 87.50 466 ILE A O 1
ATOM 3734 N N . LEU A 1 467 ? 29.639 0.989 -15.917 1.00 87.31 467 LEU A N 1
ATOM 3735 C CA . LEU A 1 467 ? 29.884 0.437 -14.592 1.00 87.31 467 LEU A CA 1
ATOM 3736 C C . LEU A 1 467 ? 29.441 -1.027 -14.555 1.00 87.31 467 LEU A C 1
ATOM 3738 O O . LEU A 1 467 ? 28.259 -1.332 -14.701 1.00 87.31 467 LEU A O 1
ATOM 3742 N N . MET A 1 468 ? 30.385 -1.927 -14.293 1.00 85.81 468 MET A N 1
ATOM 3743 C CA . MET A 1 468 ? 30.157 -3.368 -14.182 1.00 85.81 468 MET A CA 1
ATOM 3744 C C . MET A 1 468 ? 30.419 -3.855 -12.756 1.00 85.81 468 MET A C 1
ATOM 3746 O O . MET A 1 468 ? 31.343 -3.395 -12.082 1.00 85.81 468 MET A O 1
ATOM 3750 N N . ARG A 1 469 ? 29.626 -4.830 -12.298 1.00 83.56 469 ARG A N 1
ATOM 3751 C CA . ARG A 1 469 ? 29.819 -5.508 -11.008 1.00 83.56 469 ARG A CA 1
ATOM 3752 C C . ARG A 1 469 ? 30.509 -6.856 -11.218 1.00 83.56 469 ARG A C 1
ATOM 3754 O O . ARG A 1 469 ? 29.972 -7.717 -11.912 1.00 83.56 469 ARG A O 1
ATOM 3761 N N . LYS A 1 470 ? 31.647 -7.076 -10.559 1.00 81.19 470 LYS A N 1
ATOM 3762 C CA . LYS A 1 470 ? 32.384 -8.348 -10.599 1.00 81.19 470 LYS A CA 1
ATOM 3763 C C . LYS A 1 470 ? 31.512 -9.512 -10.083 1.00 81.19 470 LYS A C 1
ATOM 3765 O O . LYS A 1 470 ? 30.727 -9.302 -9.154 1.00 81.19 470 LYS A O 1
ATOM 3770 N N . PRO A 1 471 ? 31.621 -10.721 -10.665 1.00 74.38 471 PRO A N 1
ATOM 3771 C CA . PRO A 1 471 ? 32.581 -11.131 -11.696 1.00 74.38 471 PRO A CA 1
ATOM 3772 C C . PRO A 1 471 ? 32.110 -10.867 -13.137 1.00 74.38 471 PRO A C 1
ATOM 3774 O O . PRO A 1 471 ? 32.757 -11.335 -14.062 1.00 74.38 471 PRO A O 1
ATOM 3777 N N . HIS A 1 472 ? 30.996 -10.155 -13.348 1.00 72.50 472 HIS A N 1
ATOM 3778 C CA . HIS A 1 472 ? 30.447 -9.969 -14.690 1.00 72.50 472 HIS A CA 1
ATOM 3779 C C . HIS A 1 472 ? 31.422 -9.196 -15.572 1.00 72.50 472 HIS A C 1
ATOM 3781 O O . HIS A 1 472 ? 31.897 -8.118 -15.197 1.00 72.50 472 HIS A O 1
ATOM 3787 N N . GLU A 1 473 ? 31.664 -9.741 -16.756 1.00 69.44 473 GLU A N 1
ATOM 3788 C CA . GLU A 1 473 ? 32.479 -9.116 -17.784 1.00 69.44 473 GLU A CA 1
ATOM 3789 C C . GLU A 1 473 ? 31.590 -8.583 -18.897 1.00 69.44 473 GLU A C 1
ATOM 3791 O O . GLU A 1 473 ? 30.520 -9.119 -19.187 1.00 69.44 473 GLU A O 1
ATOM 3796 N N . TYR A 1 474 ? 32.027 -7.478 -19.484 1.00 73.12 474 TYR A N 1
ATOM 3797 C CA . TYR A 1 474 ? 31.384 -6.909 -20.649 1.00 73.12 474 TYR A CA 1
ATOM 3798 C C . TYR A 1 474 ? 32.118 -7.415 -21.887 1.00 73.12 474 TYR A C 1
ATOM 3800 O O . TYR A 1 474 ? 33.329 -7.242 -21.992 1.00 73.12 474 TYR A O 1
ATOM 3808 N N . THR A 1 475 ? 31.403 -8.084 -22.789 1.00 72.75 475 THR A N 1
ATOM 3809 C CA . THR A 1 475 ? 32.019 -8.903 -23.847 1.00 72.75 475 THR A CA 1
ATOM 3810 C C . THR A 1 475 ? 32.051 -8.240 -25.222 1.00 72.75 475 THR A C 1
ATOM 3812 O O . THR A 1 475 ? 32.723 -8.748 -26.111 1.00 72.75 475 THR A O 1
ATOM 3815 N N . LEU A 1 476 ? 31.340 -7.125 -25.425 1.00 76.31 476 LEU A N 1
ATOM 3816 C CA . LEU A 1 476 ? 31.247 -6.451 -26.734 1.00 76.31 476 LEU A CA 1
ATOM 3817 C C . LEU A 1 476 ? 32.557 -5.777 -27.159 1.00 76.31 476 LEU A C 1
ATOM 3819 O O . LEU A 1 476 ? 32.861 -5.712 -28.346 1.00 76.31 476 LEU A O 1
ATOM 3823 N N . PHE A 1 477 ? 33.344 -5.289 -26.202 1.00 76.50 477 PHE A N 1
ATOM 3824 C CA . PHE A 1 477 ? 34.692 -4.777 -26.435 1.00 76.50 477 PHE A CA 1
ATOM 3825 C C . PHE A 1 477 ? 35.533 -4.898 -25.164 1.00 76.50 477 PHE A C 1
ATOM 3827 O O . PHE A 1 477 ? 35.001 -4.915 -24.054 1.00 76.50 477 PHE A O 1
ATOM 3834 N N . SER A 1 478 ? 36.855 -4.940 -25.331 1.00 74.25 478 SER A N 1
ATOM 3835 C CA . SER A 1 478 ? 37.813 -4.998 -24.227 1.00 74.25 478 SER A CA 1
ATOM 3836 C C . SER A 1 478 ? 38.565 -3.674 -24.108 1.00 74.25 478 SER A C 1
ATOM 3838 O O . SER A 1 478 ? 39.273 -3.269 -25.029 1.00 74.25 478 SER A O 1
ATOM 3840 N N . THR A 1 479 ? 38.404 -2.993 -22.974 1.00 80.25 479 THR A N 1
ATOM 3841 C CA . THR A 1 479 ? 39.213 -1.834 -22.577 1.00 80.25 479 THR A CA 1
ATOM 3842 C C . THR A 1 479 ? 39.631 -1.965 -21.118 1.00 80.25 479 THR A C 1
ATOM 3844 O O . THR A 1 479 ? 38.914 -2.537 -20.293 1.00 80.25 479 THR A O 1
ATOM 3847 N N . SER A 1 480 ? 40.810 -1.435 -20.785 1.00 85.06 480 SER A N 1
ATOM 3848 C CA . SER A 1 480 ? 41.280 -1.395 -19.401 1.00 85.06 480 SER A CA 1
ATOM 3849 C C . SER A 1 480 ? 40.359 -0.501 -18.558 1.00 85.06 480 SER A C 1
ATOM 3851 O O . SER A 1 480 ? 40.072 0.627 -18.978 1.00 85.06 480 SER A O 1
ATOM 3853 N N . PRO A 1 481 ? 39.905 -0.955 -17.377 1.00 88.94 481 PRO A N 1
ATOM 3854 C CA . PRO A 1 481 ? 39.063 -0.141 -16.517 1.00 88.94 481 PRO A CA 1
ATOM 3855 C C . PRO A 1 481 ? 39.837 1.076 -15.994 1.00 88.94 481 PRO A C 1
ATOM 3857 O O . PRO A 1 481 ? 41.004 0.972 -15.625 1.00 88.94 481 PRO A O 1
ATOM 3860 N N . ILE A 1 482 ? 39.173 2.230 -15.927 1.00 90.12 482 ILE A N 1
ATOM 3861 C CA . ILE A 1 482 ? 39.731 3.457 -15.325 1.00 90.12 482 ILE A CA 1
ATOM 3862 C C . ILE A 1 482 ? 39.602 3.468 -13.799 1.00 90.12 482 ILE A C 1
ATOM 3864 O O . ILE A 1 482 ? 40.259 4.245 -13.114 1.00 90.12 482 ILE A O 1
ATOM 3868 N N . PHE A 1 483 ? 38.735 2.608 -13.270 1.00 89.12 483 PHE A N 1
ATOM 3869 C CA . PHE A 1 483 ? 38.590 2.354 -11.849 1.00 89.12 483 PHE A CA 1
ATOM 3870 C C . PHE A 1 483 ? 38.261 0.883 -11.643 1.00 89.12 483 PHE A C 1
ATOM 3872 O O . PHE A 1 483 ? 37.382 0.329 -12.308 1.00 89.12 483 PHE A O 1
ATOM 3879 N N . GLU A 1 484 ? 38.924 0.260 -10.680 1.00 90.69 484 GLU A N 1
ATOM 3880 C CA . GLU A 1 484 ? 38.671 -1.120 -10.311 1.00 90.69 484 GLU A CA 1
ATOM 3881 C C . GLU A 1 484 ? 38.857 -1.306 -8.807 1.00 90.69 484 GLU A C 1
ATOM 3883 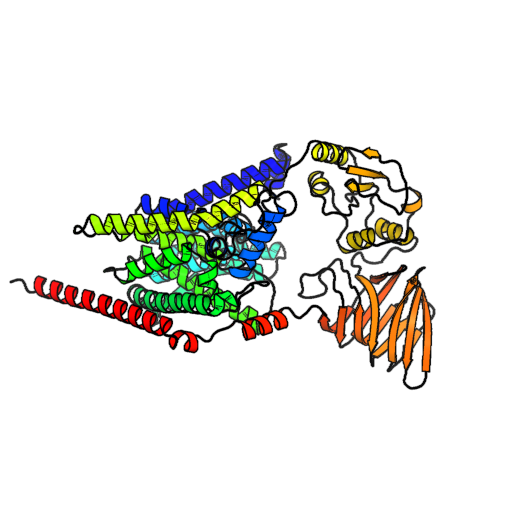O O . GLU A 1 484 ? 39.863 -0.902 -8.230 1.00 90.69 484 GLU A O 1
ATOM 3888 N N . ASN A 1 485 ? 37.885 -1.950 -8.168 1.00 89.75 485 ASN A N 1
ATOM 3889 C CA . ASN A 1 485 ? 38.005 -2.408 -6.788 1.00 89.75 485 ASN A CA 1
ATOM 3890 C C . ASN A 1 485 ? 37.506 -3.853 -6.664 1.00 89.75 485 ASN A C 1
ATOM 3892 O O . ASN A 1 485 ? 37.294 -4.541 -7.666 1.00 89.75 485 ASN A O 1
ATOM 3896 N N . LYS A 1 486 ? 37.333 -4.368 -5.442 1.00 86.38 486 LYS A N 1
ATOM 3897 C CA . LYS A 1 486 ? 36.912 -5.768 -5.240 1.00 86.38 486 LYS A CA 1
ATOM 3898 C C . LYS A 1 486 ? 35.504 -6.066 -5.775 1.00 86.38 486 LYS A C 1
ATOM 3900 O O . LYS A 1 486 ? 35.221 -7.220 -6.082 1.00 86.38 486 LYS A O 1
ATOM 3905 N N . LYS A 1 487 ? 34.637 -5.056 -5.922 1.00 84.19 487 LYS A N 1
ATOM 3906 C CA . LYS A 1 487 ? 33.238 -5.217 -6.358 1.00 84.19 487 LYS A CA 1
ATOM 3907 C C . LYS A 1 487 ? 32.952 -4.710 -7.770 1.00 84.19 487 LYS A C 1
ATOM 3909 O O . LYS A 1 487 ? 32.093 -5.283 -8.436 1.00 84.19 487 LYS A O 1
ATOM 3914 N N . TYR A 1 488 ? 33.629 -3.662 -8.227 1.00 88.31 488 TYR A N 1
ATOM 3915 C CA . TYR A 1 488 ? 33.279 -2.931 -9.444 1.00 88.31 488 TYR A CA 1
ATOM 3916 C C . TYR A 1 488 ? 34.463 -2.758 -10.389 1.00 88.31 488 TYR A C 1
ATOM 3918 O O . TYR A 1 488 ? 35.616 -2.687 -9.962 1.00 88.31 488 TYR A O 1
ATOM 3926 N N . LYS A 1 489 ? 34.135 -2.646 -11.676 1.00 89.75 489 LYS A N 1
ATOM 3927 C CA . LYS A 1 489 ? 35.011 -2.176 -12.751 1.00 89.75 489 LYS A CA 1
ATOM 3928 C C . LYS A 1 489 ? 34.276 -1.053 -13.488 1.00 89.75 489 LYS A C 1
ATOM 3930 O O . LYS A 1 489 ? 33.131 -1.247 -13.894 1.00 89.75 489 LYS A O 1
ATOM 3935 N N . LEU A 1 490 ? 34.909 0.104 -13.648 1.00 88.62 490 LEU A N 1
ATOM 3936 C CA . LEU A 1 490 ? 34.406 1.200 -14.474 1.00 88.62 490 LEU A CA 1
ATOM 3937 C C . LEU A 1 490 ? 35.199 1.229 -15.777 1.00 88.62 490 LEU A C 1
ATOM 3939 O O . LEU A 1 490 ? 36.405 1.476 -15.776 1.00 88.62 490 LEU A O 1
ATOM 3943 N N . ILE A 1 491 ? 34.515 0.955 -16.875 1.00 89.06 491 ILE A N 1
ATOM 3944 C CA . ILE A 1 491 ? 35.109 0.719 -18.184 1.00 89.06 491 ILE A CA 1
ATOM 3945 C C . ILE A 1 491 ? 34.851 1.949 -19.065 1.00 89.06 491 ILE A C 1
ATOM 3947 O O . ILE A 1 491 ? 33.692 2.350 -19.207 1.00 89.06 491 ILE A O 1
ATOM 3951 N N . PRO A 1 492 ? 35.889 2.572 -19.649 1.00 88.69 492 PRO A N 1
ATOM 3952 C CA . PRO A 1 492 ? 35.706 3.649 -20.610 1.00 88.69 492 PRO A CA 1
ATOM 3953 C C . PRO A 1 492 ? 35.206 3.089 -21.945 1.00 88.69 492 PRO A C 1
ATOM 3955 O O . PRO A 1 492 ? 35.698 2.065 -22.430 1.00 88.69 492 PRO A O 1
ATOM 3958 N N . ILE A 1 493 ? 34.240 3.780 -22.549 1.00 86.88 493 ILE A N 1
ATOM 3959 C CA . ILE A 1 493 ? 33.728 3.431 -23.875 1.00 86.88 493 ILE A CA 1
ATOM 3960 C C . ILE A 1 493 ? 34.720 3.947 -24.932 1.00 86.88 493 ILE A C 1
ATOM 3962 O O . ILE A 1 493 ? 35.046 5.138 -24.916 1.00 86.88 493 ILE A O 1
ATOM 3966 N N . PRO A 1 494 ? 35.213 3.087 -25.844 1.00 87.12 494 PRO A N 1
ATOM 3967 C CA . PRO A 1 494 ? 36.119 3.496 -26.907 1.00 87.12 494 PRO A CA 1
ATOM 3968 C C . PRO A 1 494 ? 35.572 4.636 -27.771 1.00 87.12 494 PRO A C 1
ATOM 3970 O O . PRO A 1 494 ? 34.392 4.662 -28.124 1.00 87.12 494 PRO A O 1
ATOM 3973 N N . SER A 1 495 ? 36.458 5.532 -28.205 1.00 82.56 495 SER A N 1
ATOM 3974 C CA . SER A 1 495 ? 36.106 6.672 -29.062 1.00 82.56 495 SER A CA 1
ATOM 3975 C C . SER A 1 495 ? 35.470 6.266 -30.396 1.00 82.56 495 SER A C 1
ATOM 3977 O O . SER A 1 495 ? 34.609 6.985 -30.890 1.00 82.56 495 SER A O 1
ATOM 3979 N N . TRP A 1 496 ? 35.835 5.106 -30.953 1.00 81.75 496 TRP A N 1
ATOM 3980 C CA . TRP A 1 496 ? 35.260 4.592 -32.201 1.00 81.75 496 TRP A CA 1
ATOM 3981 C C . TRP A 1 496 ? 33.790 4.159 -32.066 1.00 81.75 496 TRP A C 1
ATOM 3983 O O . TRP A 1 496 ? 33.063 4.202 -33.052 1.00 81.75 496 TRP A O 1
ATOM 3993 N N . ILE A 1 497 ? 33.330 3.807 -30.858 1.00 82.25 497 ILE A N 1
ATOM 3994 C CA . ILE A 1 497 ? 31.909 3.534 -30.564 1.00 82.25 497 ILE A CA 1
ATOM 3995 C C . ILE A 1 497 ? 31.152 4.837 -30.309 1.00 82.25 497 ILE A C 1
ATOM 3997 O O . ILE A 1 497 ? 29.978 4.946 -30.638 1.00 82.25 497 ILE A O 1
ATOM 4001 N N . LEU A 1 498 ? 31.827 5.831 -29.726 1.00 74.62 498 LEU A N 1
ATOM 4002 C CA . LEU A 1 498 ? 31.264 7.158 -29.457 1.00 74.62 498 LEU A CA 1
ATOM 4003 C C . LEU A 1 498 ? 31.156 8.039 -30.713 1.00 74.62 498 LEU A C 1
ATOM 4005 O O . LEU A 1 498 ? 30.663 9.166 -30.622 1.00 74.62 498 LEU A O 1
ATOM 4009 N N . ALA A 1 499 ? 31.635 7.564 -31.865 1.00 71.25 499 ALA A N 1
ATOM 4010 C CA . ALA A 1 499 ? 31.493 8.259 -33.134 1.00 71.25 499 ALA A CA 1
ATOM 4011 C C . ALA A 1 499 ? 30.003 8.384 -33.480 1.00 71.25 499 ALA A C 1
ATOM 4013 O O . ALA A 1 499 ? 29.315 7.374 -33.578 1.00 71.25 499 ALA A O 1
ATOM 4014 N N . GLN A 1 500 ? 29.512 9.616 -33.654 1.00 62.44 500 GLN A N 1
ATOM 4015 C CA . GLN A 1 500 ? 28.088 9.886 -33.877 1.00 62.44 500 GLN A CA 1
ATOM 4016 C C . GLN A 1 500 ? 27.519 9.005 -34.990 1.00 62.44 500 GLN A C 1
ATOM 4018 O O . GLN A 1 500 ? 28.032 8.994 -36.111 1.00 62.44 500 GLN A O 1
ATOM 4023 N N . SER A 1 501 ? 26.436 8.291 -34.677 1.00 65.19 501 SER A N 1
ATOM 4024 C CA . SER A 1 501 ? 25.663 7.609 -35.707 1.00 65.19 501 SER A CA 1
ATOM 4025 C C . SER A 1 501 ? 25.110 8.633 -36.703 1.00 65.19 501 SER A C 1
ATOM 4027 O O . SER A 1 501 ? 24.707 9.739 -36.339 1.00 65.19 501 SER A O 1
ATOM 4029 N N . SER A 1 502 ? 25.083 8.267 -37.984 1.00 61.91 502 SER A N 1
ATOM 4030 C CA . SER A 1 502 ? 24.514 9.112 -39.042 1.00 61.91 502 SER A CA 1
ATOM 4031 C C . SER A 1 502 ? 22.988 9.239 -38.947 1.00 61.91 502 SER A C 1
ATOM 4033 O O . SER A 1 502 ? 22.395 10.073 -39.630 1.00 61.91 502 SER A O 1
ATOM 4035 N N . ILE A 1 503 ? 22.348 8.424 -38.103 1.00 68.06 503 ILE A N 1
ATOM 4036 C CA . ILE A 1 503 ? 20.898 8.317 -37.960 1.00 68.06 503 ILE A CA 1
ATOM 4037 C C . ILE A 1 503 ? 20.509 8.812 -36.570 1.00 68.06 503 ILE A C 1
ATOM 4039 O O . ILE A 1 503 ? 20.637 8.102 -35.576 1.00 68.06 503 ILE A O 1
ATOM 4043 N N . VAL A 1 504 ? 19.998 10.039 -36.516 1.00 69.62 504 VAL A N 1
ATOM 4044 C CA . VAL A 1 504 ? 19.462 10.639 -35.292 1.00 69.62 504 VAL A CA 1
ATOM 4045 C C . VAL A 1 504 ? 17.934 10.582 -35.363 1.00 69.62 504 VAL A C 1
ATOM 4047 O O . VAL A 1 504 ? 17.362 11.145 -36.301 1.00 69.62 504 VAL A O 1
ATOM 4050 N N . PRO A 1 505 ? 17.248 9.910 -34.421 1.00 70.62 505 PRO A N 1
ATOM 4051 C CA . PRO A 1 505 ? 15.793 9.914 -34.399 1.00 70.62 505 PRO A CA 1
ATOM 4052 C C . PRO A 1 505 ? 15.243 11.324 -34.196 1.00 70.62 505 PRO A C 1
ATOM 4054 O O . PRO A 1 505 ? 15.845 12.163 -33.524 1.00 70.62 505 PRO A O 1
ATOM 4057 N N . SER A 1 506 ? 14.066 11.571 -34.762 1.00 70.44 506 SER A N 1
ATOM 4058 C CA . SER A 1 506 ? 13.390 12.867 -34.667 1.00 70.44 506 SER A CA 1
ATOM 4059 C C . SER A 1 506 ? 12.799 13.116 -33.278 1.00 70.44 506 SER A C 1
ATOM 4061 O O . SER A 1 506 ? 12.625 14.264 -32.868 1.00 70.44 506 SER A O 1
ATOM 4063 N N . THR A 1 507 ? 12.536 12.044 -32.529 1.00 69.06 507 THR A N 1
ATOM 4064 C CA . THR A 1 507 ? 11.973 12.087 -31.180 1.00 69.06 507 THR A CA 1
ATOM 4065 C C . THR A 1 507 ? 12.764 11.213 -30.217 1.00 69.06 507 THR A C 1
ATOM 4067 O O . THR A 1 507 ? 13.284 10.169 -30.597 1.00 69.06 507 THR A O 1
ATOM 4070 N N . ARG A 1 508 ? 12.783 11.594 -28.934 1.00 67.31 508 ARG A N 1
ATOM 4071 C CA . ARG A 1 508 ? 13.286 10.721 -27.859 1.00 67.31 508 ARG A CA 1
ATOM 4072 C C . ARG A 1 508 ? 12.298 9.617 -27.471 1.00 67.31 508 ARG A C 1
ATOM 4074 O O . ARG A 1 508 ? 12.703 8.655 -26.847 1.00 67.31 508 ARG A O 1
ATOM 4081 N N . ASP A 1 509 ? 11.028 9.738 -27.855 1.00 71.69 509 ASP A N 1
ATOM 4082 C CA . ASP A 1 509 ? 9.998 8.745 -27.548 1.00 71.69 509 ASP A CA 1
ATOM 4083 C C . ASP A 1 509 ? 10.067 7.581 -28.552 1.00 71.69 509 ASP A C 1
ATOM 4085 O O . ASP A 1 509 ? 9.380 7.582 -29.575 1.00 71.69 509 ASP A O 1
ATOM 4089 N N . LEU A 1 510 ? 10.926 6.602 -28.266 1.00 84.88 510 LEU A N 1
ATOM 4090 C CA . LEU A 1 510 ? 11.108 5.414 -29.099 1.00 84.88 510 LEU A CA 1
ATOM 4091 C C . LEU A 1 510 ? 10.398 4.185 -28.529 1.00 84.88 510 LEU A C 1
ATOM 4093 O O . LEU A 1 510 ? 10.227 4.024 -27.317 1.00 84.88 510 LEU A O 1
ATOM 4097 N N . ILE A 1 511 ? 10.033 3.283 -29.437 1.00 87.50 511 ILE A N 1
ATOM 4098 C CA . ILE A 1 511 ? 9.558 1.936 -29.122 1.00 87.50 511 ILE A CA 1
ATOM 4099 C C . ILE A 1 511 ? 10.482 0.952 -29.835 1.00 87.50 511 ILE A C 1
ATOM 4101 O O . ILE A 1 511 ? 10.807 1.139 -31.006 1.00 87.50 511 ILE A O 1
ATOM 4105 N N . ALA A 1 512 ? 10.907 -0.097 -29.139 1.00 89.56 512 ALA A N 1
ATOM 4106 C CA . ALA A 1 512 ? 11.617 -1.216 -29.740 1.00 89.56 512 ALA A CA 1
ATOM 4107 C C . ALA A 1 512 ? 10.675 -2.420 -29.825 1.00 89.56 512 ALA A C 1
ATOM 4109 O O . ALA A 1 512 ? 10.006 -2.752 -28.851 1.00 89.56 512 ALA A O 1
ATOM 4110 N N . ILE A 1 513 ? 10.624 -3.071 -30.982 1.00 91.75 513 ILE A N 1
ATOM 4111 C CA . ILE A 1 513 ? 9.848 -4.296 -31.223 1.00 91.75 513 ILE A CA 1
ATOM 4112 C C . ILE A 1 513 ? 10.738 -5.323 -31.919 1.00 91.75 513 ILE A C 1
ATOM 4114 O O . ILE A 1 513 ? 11.683 -4.942 -32.606 1.00 91.75 513 ILE A O 1
ATOM 4118 N N . SER A 1 514 ? 10.451 -6.617 -31.788 1.00 89.69 514 SER A N 1
ATOM 4119 C CA . SER A 1 514 ? 11.192 -7.636 -32.549 1.00 89.69 514 SER A CA 1
ATOM 4120 C C . SER A 1 514 ? 10.545 -7.942 -33.897 1.00 89.69 514 SER A C 1
ATOM 4122 O O . SER A 1 514 ? 11.242 -8.200 -34.875 1.00 89.69 514 SER A O 1
ATOM 4124 N N . LYS A 1 515 ? 9.209 -7.936 -33.947 1.00 92.62 515 LYS A N 1
ATOM 4125 C CA . LYS A 1 515 ? 8.433 -8.365 -35.115 1.00 92.62 515 LYS A CA 1
ATOM 4126 C C . LYS A 1 515 ? 7.037 -7.750 -35.110 1.00 92.62 515 LYS A C 1
ATOM 4128 O O . LYS A 1 515 ? 6.464 -7.532 -34.042 1.00 92.62 515 LYS A O 1
ATOM 4133 N N . VAL A 1 516 ? 6.483 -7.525 -36.298 1.00 93.81 516 VAL A N 1
ATOM 4134 C CA . VAL A 1 516 ? 5.070 -7.167 -36.499 1.00 93.81 516 VAL A CA 1
ATOM 4135 C C . VAL A 1 516 ? 4.379 -8.298 -37.244 1.00 93.81 516 VAL A C 1
ATOM 4137 O O . VAL A 1 516 ? 4.918 -8.780 -38.237 1.00 93.81 516 VAL A O 1
ATOM 4140 N N . PHE A 1 517 ? 3.194 -8.696 -36.796 1.00 92.75 517 PHE A N 1
ATOM 4141 C CA . PHE A 1 517 ? 2.262 -9.529 -37.557 1.00 92.75 517 PHE A CA 1
ATOM 4142 C C . PHE A 1 517 ? 1.040 -8.700 -37.931 1.00 92.75 517 PHE A C 1
ATOM 4144 O O . PHE A 1 517 ? 0.627 -7.839 -37.158 1.00 92.75 517 PHE A O 1
ATOM 4151 N N . PHE A 1 518 ? 0.447 -8.971 -39.085 1.00 91.56 518 PHE A N 1
ATOM 4152 C CA . PHE A 1 518 ? -0.830 -8.386 -39.473 1.00 91.56 518 PHE A CA 1
ATOM 4153 C C . PHE A 1 518 ? -1.670 -9.409 -40.235 1.00 91.56 518 PHE A C 1
ATOM 4155 O O . PHE A 1 518 ? -1.123 -10.194 -41.011 1.00 91.56 518 PHE A O 1
ATOM 4162 N N . ASN A 1 519 ? -2.981 -9.401 -39.996 1.00 87.12 519 ASN A N 1
ATOM 4163 C CA . ASN A 1 519 ? -3.933 -10.342 -40.583 1.00 87.12 519 ASN A CA 1
ATOM 4164 C C . ASN A 1 519 ? -5.160 -9.609 -41.121 1.00 87.12 519 ASN A C 1
ATOM 4166 O O . ASN A 1 519 ? -5.759 -8.792 -40.426 1.00 87.12 519 ASN A O 1
ATOM 4170 N N . ASN A 1 520 ? -5.560 -9.962 -42.342 1.00 85.31 520 ASN A N 1
ATOM 4171 C CA . ASN A 1 520 ? -6.674 -9.382 -43.081 1.00 85.31 520 ASN A CA 1
ATOM 4172 C C . ASN A 1 520 ? -6.631 -7.848 -43.067 1.00 85.31 520 ASN A C 1
ATOM 4174 O O . ASN A 1 520 ? -7.658 -7.190 -42.911 1.00 85.31 520 ASN A O 1
ATOM 4178 N N . SER A 1 521 ? -5.428 -7.294 -43.224 1.00 89.44 521 SER A N 1
ATOM 4179 C CA . SER A 1 521 ? -5.168 -5.869 -43.044 1.00 89.44 521 SER A CA 1
ATOM 4180 C C . SER A 1 521 ? -4.847 -5.195 -44.370 1.00 89.44 521 SER A C 1
ATOM 4182 O O . SER A 1 521 ? -4.249 -5.796 -45.268 1.00 89.44 521 SER A O 1
ATOM 4184 N N . ARG A 1 522 ? -5.193 -3.912 -44.467 1.00 91.44 522 ARG A N 1
ATOM 4185 C CA . ARG A 1 522 ? -4.668 -3.008 -45.488 1.00 91.44 522 ARG A CA 1
ATOM 4186 C C . ARG A 1 522 ? -3.317 -2.477 -45.031 1.00 91.44 522 ARG A C 1
ATOM 4188 O O . ARG A 1 522 ? -3.206 -1.949 -43.929 1.00 91.44 522 ARG A O 1
ATOM 4195 N N . VAL A 1 523 ? -2.291 -2.595 -45.867 1.00 90.69 523 VAL A N 1
ATOM 4196 C CA . VAL A 1 523 ? -0.915 -2.190 -45.555 1.00 90.69 523 VAL A CA 1
ATOM 4197 C C . VAL A 1 523 ? -0.431 -1.169 -46.577 1.00 90.69 523 VAL A C 1
ATOM 4199 O O . VAL A 1 523 ? -0.405 -1.439 -47.776 1.00 90.69 523 VAL A O 1
ATOM 4202 N N . ILE A 1 524 ? -0.009 -0.002 -46.095 1.00 91.44 524 ILE A N 1
ATOM 4203 C CA . ILE A 1 524 ? 0.600 1.065 -46.889 1.00 91.44 524 ILE A CA 1
ATOM 4204 C C . ILE A 1 524 ? 2.049 1.241 -46.431 1.00 91.44 524 ILE A C 1
ATOM 4206 O O . ILE A 1 524 ? 2.332 1.476 -45.254 1.00 91.44 524 ILE A O 1
ATOM 4210 N N . LEU A 1 525 ? 2.972 1.146 -47.383 1.00 90.62 525 LEU A N 1
ATOM 4211 C CA . LEU A 1 525 ? 4.410 1.262 -47.176 1.00 90.62 525 LEU A CA 1
ATOM 4212 C C . LEU A 1 525 ? 4.926 2.470 -47.952 1.00 90.62 525 LEU A C 1
ATOM 4214 O O . LEU A 1 525 ? 4.801 2.536 -49.177 1.00 90.62 525 LEU A O 1
ATOM 4218 N N . LYS A 1 526 ? 5.536 3.421 -47.246 1.00 89.06 526 LYS A N 1
ATOM 4219 C CA . LYS A 1 526 ? 6.047 4.657 -47.842 1.00 89.06 526 LYS A CA 1
ATOM 4220 C C . LYS A 1 526 ? 7.518 4.859 -47.497 1.00 89.06 526 LYS A C 1
ATOM 4222 O O . LYS A 1 526 ? 7.875 5.000 -46.332 1.00 89.06 526 LYS A O 1
ATOM 4227 N N . THR A 1 527 ? 8.365 4.932 -48.515 1.00 85.56 527 THR A N 1
ATOM 4228 C CA . THR A 1 527 ? 9.748 5.428 -48.417 1.00 85.56 527 THR A CA 1
ATOM 4229 C C . THR A 1 527 ? 9.878 6.729 -49.214 1.00 85.56 527 THR A C 1
ATOM 4231 O O . THR A 1 527 ? 8.903 7.200 -49.799 1.00 85.56 527 THR A O 1
ATOM 4234 N N . SER A 1 528 ? 11.069 7.334 -49.257 1.00 78.00 528 SER A N 1
ATOM 4235 C CA . SER A 1 528 ? 11.317 8.528 -50.080 1.00 78.00 528 SER A CA 1
ATOM 4236 C C . SER A 1 528 ? 11.037 8.298 -51.571 1.00 78.00 528 SER A C 1
ATOM 4238 O O . SER A 1 528 ? 10.631 9.226 -52.261 1.00 78.00 528 SER A O 1
ATOM 4240 N N . ASN A 1 529 ? 11.217 7.061 -52.055 1.00 79.44 529 ASN A N 1
ATOM 4241 C CA . ASN A 1 529 ? 11.218 6.743 -53.487 1.00 79.44 529 ASN A CA 1
ATOM 4242 C C . ASN A 1 529 ? 10.171 5.685 -53.884 1.00 79.44 529 ASN A C 1
ATOM 4244 O O . ASN A 1 529 ? 10.062 5.358 -55.063 1.00 79.44 529 ASN A O 1
ATOM 4248 N N . LYS A 1 530 ? 9.438 5.098 -52.928 1.00 79.81 530 LYS A N 1
ATOM 4249 C CA . LYS A 1 530 ? 8.440 4.049 -53.191 1.00 79.81 530 LYS A CA 1
ATOM 4250 C C . LYS A 1 530 ? 7.187 4.257 -52.347 1.00 79.81 530 LYS A C 1
ATOM 4252 O O . LYS A 1 530 ? 7.273 4.521 -51.149 1.00 79.81 530 LYS A O 1
ATOM 4257 N N . PHE A 1 531 ? 6.035 4.076 -52.983 1.00 89.50 531 PHE A N 1
ATOM 4258 C CA . PHE A 1 531 ? 4.729 3.975 -52.346 1.00 89.50 531 PHE A CA 1
ATOM 4259 C C . PHE A 1 531 ? 4.107 2.651 -52.786 1.00 89.50 531 PHE A C 1
ATOM 4261 O O . PHE A 1 531 ? 3.976 2.411 -53.985 1.00 89.50 531 PHE A O 1
ATOM 4268 N N . LEU A 1 532 ? 3.789 1.785 -51.830 1.00 87.50 532 LEU A N 1
ATOM 4269 C CA . LEU A 1 532 ? 3.167 0.488 -52.079 1.00 87.50 532 LEU A CA 1
ATOM 4270 C C . LEU A 1 532 ? 1.941 0.359 -51.185 1.00 87.50 532 LEU A C 1
ATOM 4272 O O . LEU A 1 532 ? 2.002 0.694 -50.002 1.00 87.50 532 LEU A O 1
ATOM 4276 N N . GLU A 1 533 ? 0.845 -0.132 -51.746 1.00 89.50 533 GLU A N 1
ATOM 4277 C CA . GLU A 1 533 ? -0.424 -0.293 -51.049 1.00 89.50 533 GLU A CA 1
ATOM 4278 C C . GLU A 1 533 ? -1.018 -1.667 -51.354 1.00 89.50 533 GLU A C 1
ATOM 4280 O O . GLU A 1 533 ? -1.109 -2.081 -52.510 1.00 89.50 533 GLU A O 1
ATOM 4285 N N . TYR A 1 534 ? -1.429 -2.358 -50.296 1.00 87.94 534 TYR A N 1
ATOM 4286 C CA . TYR A 1 534 ? -2.028 -3.683 -50.341 1.00 87.94 534 TYR A CA 1
ATOM 4287 C C . TYR A 1 534 ? -3.330 -3.649 -49.548 1.00 87.94 534 TYR A C 1
ATOM 4289 O O . TYR A 1 534 ? -3.313 -3.309 -48.373 1.00 87.94 534 TYR A O 1
ATOM 4297 N N . ASN A 1 535 ? -4.459 -3.985 -50.177 1.00 82.44 535 ASN A N 1
ATOM 4298 C CA . ASN A 1 535 ? -5.780 -3.785 -49.566 1.00 82.44 535 ASN A CA 1
ATOM 4299 C C . ASN A 1 535 ? -6.181 -4.872 -48.563 1.00 82.44 535 ASN A C 1
ATOM 4301 O O . ASN A 1 535 ? -6.794 -4.555 -47.553 1.00 82.44 535 ASN A O 1
ATOM 4305 N N . VAL A 1 536 ? -5.867 -6.140 -48.842 1.00 86.06 536 VAL A N 1
ATOM 4306 C CA . VAL A 1 536 ? -6.136 -7.261 -47.930 1.00 86.06 536 VAL A CA 1
ATOM 4307 C C . VAL A 1 536 ? -4.981 -8.246 -48.030 1.00 86.06 536 VAL A C 1
ATOM 4309 O O . VAL A 1 536 ? -4.836 -8.964 -49.029 1.00 86.06 536 VAL A O 1
ATOM 4312 N N . CYS A 1 537 ? -4.136 -8.251 -47.007 1.00 88.31 537 CYS A N 1
ATOM 4313 C CA . CYS A 1 537 ? -3.014 -9.166 -46.900 1.00 88.31 537 CYS A CA 1
ATOM 4314 C C . CYS A 1 537 ? -2.758 -9.587 -45.451 1.00 88.31 537 CYS A C 1
ATOM 4316 O O . CYS A 1 537 ? -3.053 -8.869 -44.493 1.00 88.31 537 CYS A O 1
ATOM 4318 N N . ASN A 1 538 ? -2.179 -10.776 -45.329 1.00 89.44 538 ASN A N 1
ATOM 4319 C CA . ASN A 1 538 ? -1.564 -11.273 -44.110 1.00 89.44 538 ASN A CA 1
ATOM 4320 C C . ASN A 1 538 ? -0.058 -11.133 -44.256 1.00 89.44 538 ASN A C 1
ATOM 4322 O O . ASN A 1 538 ? 0.465 -11.125 -45.374 1.00 89.44 538 ASN A O 1
ATOM 4326 N N . GLY A 1 539 ? 0.666 -11.040 -43.153 1.00 91.69 539 GLY A N 1
ATOM 4327 C CA . GLY A 1 539 ? 2.104 -10.944 -43.276 1.00 91.69 539 GLY A CA 1
ATOM 4328 C C . GLY A 1 539 ? 2.844 -10.590 -42.013 1.00 91.69 539 GLY A C 1
ATOM 4329 O O . GLY A 1 539 ? 2.287 -10.495 -40.916 1.00 91.69 539 GLY A O 1
ATOM 4330 N N . THR A 1 540 ? 4.150 -10.420 -42.195 1.00 93.81 540 THR A N 1
ATOM 4331 C CA . THR A 1 540 ? 5.071 -10.134 -41.103 1.00 93.81 540 THR A CA 1
ATOM 4332 C C . THR A 1 540 ? 6.137 -9.131 -41.493 1.00 93.81 540 THR A C 1
ATOM 4334 O O . THR A 1 540 ? 6.639 -9.174 -42.614 1.00 93.81 540 THR A O 1
ATOM 4337 N N . ILE A 1 541 ? 6.528 -8.283 -40.544 1.00 93.50 541 ILE A N 1
ATOM 4338 C CA . ILE A 1 541 ? 7.644 -7.342 -40.678 1.00 93.50 541 ILE A CA 1
ATOM 4339 C C . ILE A 1 541 ? 8.733 -7.737 -39.691 1.00 93.50 541 ILE A C 1
ATOM 4341 O O . ILE A 1 541 ? 8.483 -7.803 -38.485 1.00 93.50 541 ILE A O 1
ATOM 4345 N N . GLU A 1 542 ? 9.931 -7.978 -40.207 1.00 93.25 542 GLU A N 1
ATOM 4346 C CA . GLU A 1 542 ? 11.105 -8.401 -39.446 1.00 93.25 542 GLU A CA 1
ATOM 4347 C C . GLU A 1 542 ? 12.316 -7.522 -39.771 1.00 93.25 542 GLU A C 1
ATOM 4349 O O . GLU A 1 542 ? 12.399 -6.902 -40.834 1.00 93.25 542 GLU A O 1
ATOM 4354 N N . SER A 1 543 ? 13.270 -7.468 -38.844 1.00 90.12 543 SER A N 1
ATOM 4355 C CA . SER A 1 543 ? 14.570 -6.850 -39.093 1.00 90.12 543 SER A CA 1
ATOM 4356 C C . SER A 1 543 ? 15.468 -7.806 -39.873 1.00 90.12 543 SER A C 1
ATOM 4358 O O . SER A 1 543 ? 15.527 -8.992 -39.561 1.00 90.12 543 SER A O 1
ATOM 4360 N N . ILE A 1 544 ? 16.218 -7.275 -40.838 1.00 87.69 544 ILE A N 1
ATOM 4361 C CA . ILE A 1 544 ? 17.358 -7.973 -41.461 1.00 87.69 544 ILE A CA 1
ATOM 4362 C C . ILE A 1 544 ? 18.688 -7.251 -41.184 1.00 87.69 544 ILE A C 1
ATOM 4364 O O . ILE A 1 544 ? 19.703 -7.542 -41.811 1.00 87.69 544 ILE A O 1
ATOM 4368 N N . GLY A 1 545 ? 18.681 -6.309 -40.231 1.00 81.31 545 GLY A N 1
ATOM 4369 C CA . GLY A 1 545 ? 19.830 -5.480 -39.873 1.00 81.31 545 GLY A CA 1
ATOM 4370 C C . GLY A 1 545 ? 20.154 -4.383 -40.892 1.00 81.31 545 GLY A C 1
ATOM 4371 O O . GLY A 1 545 ? 19.531 -4.255 -41.950 1.00 81.31 545 GLY A O 1
ATOM 4372 N N . GLY A 1 546 ? 21.126 -3.536 -40.546 1.00 83.25 546 GLY A N 1
ATOM 4373 C CA . GLY A 1 546 ? 21.642 -2.503 -41.449 1.00 83.25 546 GLY A CA 1
ATOM 4374 C C . GLY A 1 546 ? 20.618 -1.437 -41.855 1.00 83.25 546 GLY A C 1
ATOM 4375 O O . GLY A 1 546 ? 20.777 -0.831 -42.913 1.00 83.25 546 GLY A O 1
ATOM 4376 N N . ASN A 1 547 ? 19.589 -1.194 -41.031 1.00 88.50 547 ASN A N 1
ATOM 4377 C CA . ASN A 1 547 ? 18.471 -0.266 -41.280 1.00 88.50 547 ASN A CA 1
ATOM 4378 C C . ASN A 1 547 ? 17.456 -0.715 -42.350 1.00 88.50 547 ASN A C 1
ATOM 4380 O O . ASN A 1 547 ? 16.639 0.087 -42.817 1.00 88.50 547 ASN A O 1
ATOM 4384 N N . TYR A 1 548 ? 17.468 -1.997 -42.711 1.00 89.44 548 TYR A N 1
ATOM 4385 C CA . TYR A 1 548 ? 16.458 -2.603 -43.569 1.00 89.44 548 TYR A CA 1
ATOM 4386 C C . TYR A 1 548 ? 15.453 -3.431 -42.764 1.00 89.44 548 TYR A C 1
ATOM 4388 O O . TYR A 1 548 ? 15.799 -4.088 -41.776 1.00 89.44 548 TYR A O 1
ATOM 4396 N N . VAL A 1 549 ? 14.202 -3.414 -43.223 1.00 92.12 549 VAL A N 1
ATOM 4397 C CA . VAL A 1 549 ? 13.150 -4.346 -42.799 1.00 92.12 549 VAL A CA 1
ATOM 4398 C C . VAL A 1 549 ? 12.756 -5.245 -43.960 1.00 92.12 549 VAL A C 1
ATOM 4400 O O . VAL A 1 549 ? 12.696 -4.800 -45.111 1.00 92.12 549 VAL A O 1
ATOM 4403 N N . LEU A 1 550 ? 12.463 -6.500 -43.644 1.00 92.25 550 LEU A N 1
ATOM 4404 C CA . LEU A 1 550 ? 11.889 -7.473 -44.555 1.00 92.25 550 LEU A CA 1
ATOM 4405 C C . LEU A 1 550 ? 10.401 -7.618 -44.256 1.00 92.25 550 LEU A C 1
ATOM 4407 O O . LEU A 1 550 ? 10.002 -7.870 -43.120 1.00 92.25 550 LEU A O 1
ATOM 4411 N N . ILE A 1 551 ? 9.589 -7.432 -45.287 1.00 91.31 551 ILE A N 1
ATOM 4412 C CA . ILE A 1 551 ? 8.136 -7.483 -45.213 1.00 91.31 551 ILE A CA 1
ATOM 4413 C C . ILE A 1 551 ? 7.683 -8.667 -46.056 1.00 91.31 551 ILE A C 1
ATOM 4415 O O . ILE A 1 551 ? 7.831 -8.660 -47.278 1.00 91.31 551 ILE A O 1
ATOM 4419 N N . TYR A 1 552 ? 7.149 -9.677 -45.384 1.00 90.94 552 TYR A N 1
ATOM 4420 C CA . TYR A 1 552 ? 6.509 -10.830 -46.000 1.00 90.94 552 TYR A CA 1
ATOM 4421 C C . TYR A 1 552 ? 5.021 -10.537 -46.144 1.00 90.94 552 TYR A C 1
ATOM 4423 O O . TYR A 1 552 ? 4.370 -10.213 -45.152 1.00 90.94 552 TYR A O 1
ATOM 4431 N N . LEU A 1 553 ? 4.496 -10.650 -47.360 1.00 89.12 553 LEU A N 1
ATOM 4432 C CA . LEU A 1 553 ? 3.093 -10.418 -47.690 1.00 89.12 553 LEU A CA 1
ATOM 4433 C C . LEU A 1 553 ? 2.498 -11.676 -48.313 1.00 89.12 553 LEU A C 1
ATOM 4435 O O . LEU A 1 553 ? 3.042 -12.226 -49.269 1.00 89.12 553 LEU A O 1
ATOM 4439 N N . GLU A 1 554 ? 1.347 -12.089 -47.805 1.00 86.75 554 GLU A N 1
ATOM 4440 C CA . GLU A 1 554 ? 0.523 -13.168 -48.325 1.00 86.75 554 GLU A CA 1
ATOM 4441 C C . GLU A 1 554 ? -0.869 -12.611 -48.635 1.00 86.75 554 GLU A C 1
ATOM 4443 O O . GLU A 1 554 ? -1.626 -12.211 -47.751 1.00 86.75 554 GLU A O 1
ATOM 4448 N N . SER A 1 555 ? -1.192 -12.547 -49.923 1.00 80.31 555 SER A N 1
ATOM 4449 C CA . SER A 1 555 ? -2.531 -12.247 -50.430 1.00 80.31 555 SER A CA 1
ATOM 4450 C C . SER A 1 555 ? -3.077 -13.480 -51.151 1.00 80.31 555 SER A C 1
ATOM 4452 O O . SER A 1 555 ? -2.302 -14.359 -51.529 1.00 80.31 555 SER A O 1
ATOM 4454 N N . LEU A 1 556 ? -4.395 -13.534 -51.380 1.00 69.38 556 LEU A N 1
ATOM 4455 C CA . LEU A 1 556 ? -5.137 -14.689 -51.917 1.00 69.38 556 LEU A CA 1
ATOM 4456 C C . LEU A 1 556 ? -4.454 -15.408 -53.098 1.00 69.38 556 LEU A C 1
ATOM 4458 O O . LEU A 1 556 ? -4.578 -16.621 -53.203 1.00 69.38 556 LEU A O 1
ATOM 4462 N N . ASN A 1 557 ? -3.700 -14.690 -53.942 1.00 68.06 557 ASN A N 1
ATOM 4463 C CA . ASN A 1 557 ? -3.042 -15.243 -55.132 1.00 68.06 557 ASN A CA 1
ATOM 4464 C C . ASN A 1 557 ? -1.532 -14.943 -55.240 1.00 68.06 557 ASN A C 1
ATOM 4466 O O . ASN A 1 557 ? -0.940 -15.200 -56.289 1.00 68.06 557 ASN A O 1
ATOM 4470 N N . LYS A 1 558 ? -0.889 -14.351 -54.221 1.00 77.38 558 LYS A N 1
ATOM 4471 C CA . LYS A 1 558 ? 0.511 -13.902 -54.337 1.00 77.38 558 LYS A CA 1
ATOM 4472 C C . LYS A 1 558 ? 1.231 -13.873 -52.992 1.00 77.38 558 LYS A C 1
ATOM 4474 O O . LYS A 1 558 ? 0.704 -13.340 -52.018 1.00 77.38 558 LYS A O 1
ATOM 4479 N N . LYS A 1 559 ? 2.462 -14.391 -52.979 1.00 84.12 559 LYS A N 1
ATOM 4480 C CA . LYS A 1 559 ? 3.426 -14.204 -51.890 1.00 84.12 559 LYS A CA 1
ATOM 4481 C C . LYS A 1 559 ? 4.528 -13.267 -52.364 1.00 84.12 559 LYS A C 1
ATOM 4483 O O . LYS A 1 559 ? 5.118 -13.510 -53.415 1.00 84.12 559 LYS A O 1
ATOM 4488 N N . GLU A 1 560 ? 4.782 -12.200 -51.618 1.00 86.19 560 GLU A N 1
ATOM 4489 C CA . GLU A 1 560 ? 5.827 -11.222 -51.926 1.00 86.19 560 GLU A CA 1
ATOM 4490 C C . GLU A 1 560 ? 6.721 -10.982 -50.713 1.00 86.19 560 GLU A C 1
ATOM 4492 O O . GLU A 1 560 ? 6.239 -10.846 -49.591 1.00 86.19 560 GLU A O 1
ATOM 4497 N N . ASN A 1 561 ? 8.022 -10.864 -50.970 1.00 88.81 561 ASN A N 1
ATOM 4498 C CA . ASN A 1 561 ? 9.013 -10.472 -49.978 1.00 88.81 561 ASN A CA 1
ATOM 4499 C C . ASN A 1 561 ? 9.601 -9.131 -50.408 1.00 88.81 561 ASN A C 1
ATOM 4501 O O . ASN A 1 561 ? 10.176 -9.023 -51.493 1.00 88.81 561 ASN A O 1
ATOM 4505 N N . ILE A 1 562 ? 9.458 -8.111 -49.567 1.00 89.44 562 ILE A N 1
ATOM 4506 C CA . ILE A 1 562 ? 9.867 -6.744 -49.885 1.00 89.44 562 ILE A CA 1
ATOM 4507 C C . ILE A 1 562 ? 10.859 -6.269 -48.839 1.00 89.44 562 ILE A C 1
ATOM 4509 O O . ILE A 1 562 ? 10.556 -6.221 -47.651 1.00 89.44 562 ILE A O 1
ATOM 4513 N N . THR A 1 563 ? 12.039 -5.868 -49.293 1.00 90.88 563 THR A N 1
ATOM 4514 C CA . THR A 1 563 ? 13.043 -5.220 -48.449 1.00 90.88 563 THR A CA 1
ATOM 4515 C C . THR A 1 563 ? 12.962 -3.710 -48.621 1.00 90.88 563 THR A C 1
ATOM 4517 O O . THR A 1 563 ? 13.129 -3.201 -49.735 1.00 90.88 563 THR A O 1
ATOM 4520 N N . LEU A 1 564 ? 12.726 -2.982 -47.529 1.00 90.25 564 LEU A N 1
ATOM 4521 C CA . LEU A 1 564 ? 12.662 -1.519 -47.526 1.00 90.25 564 LEU A CA 1
ATOM 4522 C C . LEU A 1 564 ? 13.664 -0.929 -46.534 1.00 90.25 564 LEU A C 1
ATOM 4524 O O . LEU A 1 564 ? 13.833 -1.438 -45.428 1.00 90.25 564 LEU A O 1
ATOM 4528 N N . TYR A 1 565 ? 14.299 0.171 -46.937 1.00 90.62 565 TYR A N 1
ATOM 4529 C CA . TYR A 1 565 ? 15.150 0.986 -46.074 1.00 90.62 565 TYR A CA 1
ATOM 4530 C C . TYR A 1 565 ? 14.285 1.995 -45.313 1.00 90.62 565 TYR A C 1
ATOM 4532 O O . TYR A 1 565 ? 13.612 2.808 -45.951 1.00 90.62 565 TYR A O 1
ATOM 4540 N N . LEU A 1 566 ? 14.287 1.915 -43.977 1.00 89.50 566 LEU A N 1
ATOM 4541 C CA . LEU A 1 566 ? 13.609 2.840 -43.050 1.00 89.50 566 LEU A CA 1
ATOM 4542 C C . LEU A 1 566 ? 12.211 3.338 -43.503 1.00 89.50 566 LEU A C 1
ATOM 4544 O O . LEU A 1 566 ? 12.006 4.545 -43.676 1.00 89.50 566 LEU A O 1
ATOM 4548 N N . PRO A 1 567 ? 11.236 2.439 -43.745 1.00 93.25 567 PRO A N 1
ATOM 4549 C CA . PRO A 1 567 ? 9.920 2.837 -44.234 1.00 93.25 567 PRO A CA 1
ATOM 4550 C C . PRO A 1 567 ? 9.040 3.483 -43.155 1.00 93.25 567 PRO A C 1
ATOM 4552 O O . PRO A 1 567 ? 9.129 3.175 -41.965 1.00 93.25 567 PRO A O 1
ATOM 4555 N N . ASN A 1 568 ? 8.102 4.312 -43.613 1.00 92.81 568 ASN A N 1
ATOM 4556 C CA . ASN A 1 568 ? 6.870 4.612 -42.893 1.00 92.81 568 ASN A CA 1
ATOM 4557 C C . ASN A 1 568 ? 5.855 3.513 -43.202 1.00 92.81 568 ASN A C 1
ATOM 4559 O O . ASN A 1 568 ? 5.598 3.215 -44.373 1.00 92.81 568 ASN A O 1
ATOM 4563 N N . ILE A 1 569 ? 5.284 2.928 -42.159 1.00 93.94 569 ILE A N 1
ATOM 4564 C CA . ILE A 1 569 ? 4.355 1.808 -42.252 1.00 93.94 569 ILE A CA 1
ATOM 4565 C C . ILE A 1 569 ? 3.012 2.253 -41.688 1.00 93.94 569 ILE A C 1
ATOM 4567 O O . ILE A 1 569 ? 2.945 2.857 -40.618 1.00 93.94 569 ILE A O 1
ATOM 4571 N N . TYR A 1 570 ? 1.949 1.943 -42.418 1.00 95.12 570 TYR A N 1
ATOM 4572 C CA . TYR A 1 570 ? 0.568 2.140 -42.007 1.00 95.12 570 TYR A CA 1
ATOM 4573 C C . TYR A 1 570 ? -0.194 0.833 -42.232 1.00 95.12 570 TYR A C 1
ATOM 4575 O O . TYR A 1 570 ? -0.120 0.259 -43.316 1.00 95.12 570 TYR A O 1
ATOM 4583 N N . ILE A 1 571 ? -0.888 0.353 -41.205 1.00 93.12 571 ILE A N 1
ATOM 4584 C CA . ILE A 1 571 ? -1.638 -0.903 -41.207 1.00 93.12 571 ILE A CA 1
ATOM 4585 C C . ILE A 1 571 ? -3.043 -0.610 -40.682 1.00 93.12 571 ILE A C 1
ATOM 4587 O O . ILE A 1 571 ? -3.191 -0.026 -39.614 1.00 93.12 571 ILE A O 1
ATOM 4591 N N . GLU A 1 572 ? -4.068 -1.005 -41.423 1.00 91.50 572 GLU A N 1
ATOM 4592 C CA . GLU A 1 572 ? -5.480 -0.885 -41.058 1.00 91.50 572 GLU A CA 1
ATOM 4593 C C . GLU A 1 572 ? -6.093 -2.294 -41.026 1.00 91.50 572 GLU A C 1
ATOM 4595 O O . GLU A 1 572 ? -6.276 -2.915 -42.070 1.00 91.50 572 GLU A O 1
ATOM 4600 N N . GLY A 1 573 ? -6.343 -2.825 -39.825 1.00 88.12 573 GLY A N 1
ATOM 4601 C CA . GLY A 1 573 ? -6.818 -4.190 -39.572 1.00 88.12 573 GLY A CA 1
ATOM 4602 C C . GLY A 1 573 ? -6.297 -4.757 -38.244 1.00 88.12 573 GLY A C 1
ATOM 4603 O O . GLY A 1 573 ? -6.067 -4.010 -37.291 1.00 88.12 573 GLY A O 1
ATOM 4604 N N . GLU A 1 574 ? -6.103 -6.076 -38.162 1.00 87.25 574 GLU A N 1
ATOM 4605 C CA . GLU A 1 574 ? -5.494 -6.724 -36.992 1.00 87.25 574 GLU A CA 1
ATOM 4606 C C . GLU A 1 574 ? -3.963 -6.631 -37.089 1.00 87.25 574 GLU A C 1
ATOM 4608 O O . GLU A 1 574 ? -3.368 -7.036 -38.092 1.00 87.25 574 GLU A O 1
ATOM 4613 N N . THR A 1 575 ? -3.312 -6.088 -36.056 1.00 90.44 575 THR A N 1
ATOM 4614 C CA . THR A 1 575 ? -1.851 -5.925 -35.975 1.00 90.44 575 THR A CA 1
ATOM 4615 C C . THR A 1 575 ? -1.329 -6.399 -34.625 1.00 90.44 575 THR A C 1
ATOM 4617 O O . THR A 1 575 ? -1.834 -5.983 -33.591 1.00 90.44 575 THR A O 1
ATOM 4620 N N . ILE A 1 576 ? -0.270 -7.208 -34.603 1.00 89.06 576 ILE A N 1
ATOM 4621 C CA . ILE A 1 576 ? 0.375 -7.681 -33.372 1.00 89.06 576 ILE A CA 1
ATOM 4622 C C . ILE A 1 576 ? 1.839 -7.241 -33.355 1.00 89.06 576 ILE A C 1
ATOM 4624 O O . ILE A 1 576 ? 2.617 -7.612 -34.233 1.00 89.06 576 ILE A O 1
ATOM 4628 N N . LEU A 1 577 ? 2.233 -6.484 -32.330 1.00 90.31 577 LEU A N 1
ATOM 4629 C CA . LEU A 1 577 ? 3.623 -6.100 -32.066 1.00 90.31 577 LEU A CA 1
ATOM 4630 C C . LEU A 1 577 ? 4.243 -7.066 -31.054 1.00 90.31 577 LEU A C 1
ATOM 4632 O O . LEU A 1 577 ? 3.707 -7.226 -29.960 1.00 90.31 577 LEU A O 1
ATOM 4636 N N . MET A 1 578 ? 5.371 -7.686 -31.391 1.00 88.38 578 MET A N 1
ATOM 4637 C CA . MET A 1 578 ? 6.052 -8.666 -30.535 1.00 88.38 578 MET A CA 1
ATOM 4638 C C . MET A 1 578 ? 7.232 -8.067 -29.777 1.00 88.38 578 MET A C 1
ATOM 4640 O O . MET A 1 578 ? 7.972 -7.247 -30.329 1.00 88.38 578 MET A O 1
ATOM 4644 N N . ASN A 1 579 ? 7.441 -8.554 -28.548 1.00 82.81 579 ASN A N 1
ATOM 4645 C CA . ASN A 1 579 ? 8.529 -8.165 -27.645 1.00 82.81 579 ASN A CA 1
ATOM 4646 C C . ASN A 1 579 ? 8.709 -6.646 -27.597 1.00 82.81 579 ASN A C 1
ATOM 4648 O O . ASN A 1 579 ? 9.798 -6.114 -27.820 1.00 82.81 579 ASN A O 1
ATOM 4652 N N . LEU A 1 580 ? 7.596 -5.958 -27.366 1.00 85.00 580 LEU A N 1
ATOM 4653 C CA . LEU A 1 580 ? 7.551 -4.516 -27.321 1.00 85.00 580 LEU A CA 1
ATOM 4654 C C . LEU A 1 580 ? 8.256 -4.023 -26.059 1.00 85.00 580 LEU A C 1
ATOM 4656 O O . LEU A 1 580 ? 7.986 -4.486 -24.955 1.00 85.00 580 LEU A O 1
ATOM 4660 N N . ILE A 1 581 ? 9.131 -3.043 -26.224 1.00 82.94 581 ILE A N 1
ATOM 4661 C CA . ILE A 1 581 ? 9.819 -2.332 -25.158 1.00 82.94 581 ILE A CA 1
ATOM 4662 C C . ILE A 1 581 ? 9.606 -0.844 -25.412 1.00 82.94 581 ILE A C 1
ATOM 4664 O O . ILE A 1 581 ? 9.746 -0.375 -26.539 1.00 82.94 581 ILE A O 1
ATOM 4668 N N . THR A 1 582 ? 9.265 -0.089 -24.375 1.00 77.38 582 THR A N 1
ATOM 4669 C CA . THR A 1 582 ? 8.905 1.327 -24.497 1.00 77.38 582 THR A CA 1
ATOM 4670 C C . THR A 1 582 ? 9.454 2.151 -23.341 1.00 77.38 582 THR A C 1
ATOM 4672 O O . THR A 1 582 ? 9.574 1.670 -22.214 1.00 77.38 582 THR A O 1
ATOM 4675 N N . GLU A 1 583 ? 9.782 3.416 -23.606 1.00 65.88 583 GLU A N 1
ATOM 4676 C CA . GLU A 1 583 ? 10.147 4.386 -22.566 1.00 65.88 583 GLU A CA 1
ATOM 4677 C C . GLU A 1 583 ? 8.941 4.903 -21.776 1.00 65.88 583 GLU A C 1
ATOM 4679 O O . GLU A 1 583 ? 9.068 5.285 -20.610 1.00 65.88 583 GLU A O 1
ATOM 4684 N N . ARG A 1 584 ? 7.756 4.899 -22.396 1.00 63.53 584 ARG A N 1
ATOM 4685 C CA . ARG A 1 584 ? 6.496 5.339 -21.787 1.00 63.53 584 ARG A CA 1
ATOM 4686 C C . ARG A 1 584 ? 5.501 4.199 -21.727 1.00 63.53 584 ARG A C 1
ATOM 4688 O O . ARG A 1 584 ? 5.493 3.323 -22.581 1.00 63.53 584 ARG A O 1
ATOM 4695 N N . ARG A 1 585 ? 4.602 4.228 -20.750 1.00 59.41 585 ARG A N 1
ATOM 4696 C CA . ARG A 1 585 ? 3.474 3.290 -20.720 1.00 59.41 585 ARG A CA 1
ATOM 4697 C C . ARG A 1 585 ? 2.595 3.549 -21.946 1.00 59.41 585 ARG A C 1
ATOM 4699 O O . ARG A 1 585 ? 2.035 4.632 -22.068 1.00 59.41 585 ARG A O 1
ATOM 4706 N N . ILE A 1 586 ? 2.539 2.581 -22.861 1.00 55.44 586 ILE A N 1
ATOM 4707 C CA . ILE A 1 586 ? 1.723 2.650 -24.089 1.00 55.44 586 ILE A CA 1
ATOM 4708 C C . ILE A 1 586 ? 0.249 2.337 -23.783 1.00 55.44 586 ILE A C 1
ATOM 4710 O O . ILE A 1 586 ? -0.638 2.688 -24.555 1.00 55.44 586 ILE A O 1
ATOM 4714 N N . THR A 1 587 ? -0.025 1.732 -22.626 1.00 51.44 587 THR A N 1
ATOM 4715 C CA . THR A 1 587 ? -1.355 1.316 -22.174 1.00 51.44 587 THR A CA 1
ATOM 4716 C C . THR A 1 587 ? -1.619 1.790 -20.738 1.00 51.44 587 THR A C 1
ATOM 4718 O O . THR A 1 587 ? -0.724 2.288 -20.051 1.00 51.44 587 THR A O 1
ATOM 4721 N N . GLU A 1 588 ? -2.843 1.594 -20.240 1.00 47.28 588 GLU A N 1
ATOM 4722 C CA . GLU A 1 588 ? -3.165 1.709 -18.805 1.00 47.28 588 GLU A CA 1
ATOM 4723 C C . GLU A 1 588 ? -2.391 0.694 -17.932 1.00 47.28 588 GLU A C 1
ATOM 4725 O O . GLU A 1 588 ? -2.383 0.795 -16.700 1.00 47.28 588 GLU A O 1
ATOM 4730 N N . LEU A 1 589 ? -1.693 -0.268 -18.550 1.00 47.34 589 LEU A N 1
ATOM 4731 C CA . LEU A 1 589 ? -0.824 -1.215 -17.864 1.00 47.34 589 LEU A CA 1
ATOM 4732 C C . LEU A 1 589 ? 0.526 -0.576 -17.524 1.00 47.34 589 LEU A C 1
ATOM 4734 O O . LEU A 1 589 ? 1.079 0.274 -18.221 1.00 47.34 589 LEU A O 1
ATOM 4738 N N . LYS A 1 590 ? 1.074 -0.994 -16.383 1.00 53.00 590 LYS A N 1
ATOM 4739 C CA . LYS A 1 590 ? 2.293 -0.414 -15.809 1.00 53.00 590 LYS A CA 1
ATOM 4740 C C . LYS A 1 590 ? 3.592 -0.981 -16.389 1.00 53.00 590 LYS A C 1
ATOM 4742 O O . LYS A 1 590 ? 4.652 -0.529 -15.946 1.00 53.00 590 LYS A O 1
ATOM 4747 N N . SER A 1 591 ? 3.534 -1.939 -17.315 1.00 56.41 591 SER A N 1
ATOM 4748 C CA . SER A 1 591 ? 4.713 -2.610 -17.865 1.00 56.41 591 SER A CA 1
ATOM 4749 C C . SER A 1 591 ? 5.354 -1.804 -19.002 1.00 56.41 591 SER A C 1
ATOM 4751 O O . SER A 1 591 ? 4.686 -1.232 -19.858 1.00 56.41 591 SER A O 1
ATOM 4753 N N . LEU A 1 592 ? 6.687 -1.716 -18.967 1.00 65.00 592 LEU A N 1
ATOM 4754 C CA . LEU A 1 592 ? 7.518 -1.095 -20.013 1.00 65.00 592 LEU A CA 1
ATOM 4755 C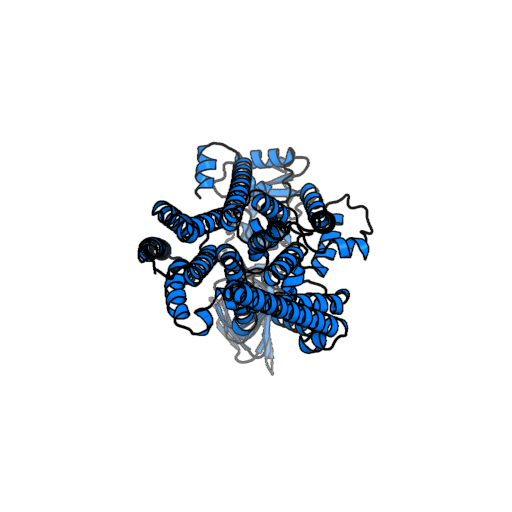 C . LEU A 1 592 ? 7.982 -2.118 -21.063 1.00 65.00 592 LEU A C 1
ATOM 4757 O O . LEU A 1 592 ? 8.621 -1.748 -22.043 1.00 65.00 592 LEU A O 1
ATOM 4761 N N . VAL A 1 593 ? 7.682 -3.398 -20.830 1.00 72.00 593 VAL A N 1
ATOM 4762 C CA . VAL A 1 593 ? 8.014 -4.537 -21.685 1.00 72.00 593 VAL A CA 1
ATOM 4763 C C . VAL A 1 593 ? 6.756 -5.388 -21.813 1.00 72.00 593 VAL A C 1
ATOM 4765 O O . VAL A 1 593 ? 6.182 -5.754 -20.792 1.00 72.00 593 VAL A O 1
ATOM 4768 N N . LEU A 1 594 ? 6.341 -5.690 -23.040 1.00 72.75 594 LEU A N 1
ATOM 4769 C CA . LEU A 1 594 ? 5.179 -6.513 -23.361 1.00 72.75 594 LEU A CA 1
ATOM 4770 C C . LEU A 1 594 ? 5.604 -7.631 -24.323 1.00 72.75 594 LEU A C 1
ATOM 4772 O O . LEU A 1 594 ? 6.226 -7.341 -25.346 1.00 72.75 594 LEU A O 1
ATOM 4776 N N . PRO A 1 595 ? 5.257 -8.902 -24.062 1.00 78.25 595 PRO A N 1
ATOM 4777 C CA . PRO A 1 595 ? 5.594 -9.995 -24.974 1.00 78.25 595 PRO A CA 1
ATOM 4778 C C . PRO A 1 595 ? 4.832 -9.887 -26.304 1.00 78.25 595 PRO A C 1
ATOM 4780 O O . PRO A 1 595 ? 5.397 -10.172 -27.358 1.00 78.25 595 PRO A O 1
ATOM 4783 N N . ALA A 1 596 ? 3.576 -9.429 -26.271 1.00 81.88 596 ALA A N 1
ATOM 4784 C CA . ALA A 1 596 ? 2.792 -9.125 -27.462 1.00 81.88 596 ALA A CA 1
ATOM 4785 C C . ALA A 1 596 ? 1.735 -8.039 -27.189 1.00 81.88 596 ALA A C 1
ATOM 4787 O O . ALA A 1 596 ? 1.114 -8.017 -26.125 1.00 81.88 596 ALA A O 1
ATOM 4788 N N . LEU A 1 597 ? 1.494 -7.166 -28.166 1.00 84.00 597 LEU A N 1
ATOM 4789 C CA . LEU A 1 597 ? 0.424 -6.167 -28.160 1.00 84.00 597 LEU A CA 1
ATOM 4790 C C . LEU A 1 597 ? -0.416 -6.328 -29.427 1.00 84.00 597 LEU A C 1
ATOM 4792 O O . LEU A 1 597 ? 0.080 -6.022 -30.508 1.00 84.00 597 LEU A O 1
ATOM 4796 N N . SER A 1 598 ? -1.655 -6.808 -29.292 1.00 83.06 598 SER A N 1
ATOM 4797 C CA . SER A 1 598 ? -2.614 -6.854 -30.401 1.00 83.06 598 SER A CA 1
ATOM 4798 C C . SER A 1 598 ? -3.377 -5.534 -30.503 1.00 83.06 598 SER A C 1
ATOM 4800 O O . SER A 1 598 ? -3.705 -4.917 -29.487 1.00 83.06 598 SER A O 1
ATOM 4802 N N . ILE A 1 599 ? -3.622 -5.086 -31.727 1.00 83.56 599 ILE A N 1
ATOM 4803 C CA . ILE A 1 599 ? -4.287 -3.836 -32.069 1.00 83.56 599 ILE A CA 1
ATOM 4804 C C . ILE A 1 599 ? -5.291 -4.138 -33.177 1.00 83.56 599 ILE A C 1
ATOM 4806 O O . ILE A 1 599 ? -4.902 -4.561 -34.264 1.00 83.56 599 ILE A O 1
ATOM 4810 N N . GLU A 1 600 ? -6.569 -3.896 -32.908 1.00 83.44 600 GLU A N 1
ATOM 4811 C CA . GLU A 1 600 ? -7.643 -3.967 -33.899 1.00 83.44 600 GLU A CA 1
ATOM 4812 C C . GLU A 1 600 ? -8.009 -2.548 -34.334 1.00 83.44 600 GLU A C 1
ATOM 4814 O O . GLU A 1 600 ? -8.659 -1.803 -33.593 1.00 83.44 600 GLU A O 1
ATOM 4819 N N . GLY A 1 601 ? -7.563 -2.146 -35.524 1.00 87.06 601 GLY A N 1
ATOM 4820 C CA . GLY A 1 601 ? -7.818 -0.818 -36.071 1.00 87.06 601 GLY A CA 1
ATOM 4821 C C . GLY A 1 601 ? -6.652 -0.307 -36.905 1.00 87.06 601 GLY A C 1
ATOM 4822 O O . GLY A 1 601 ? -6.060 -1.039 -37.685 1.00 87.06 601 GLY A O 1
ATOM 4823 N N . VAL A 1 602 ? -6.327 0.973 -36.766 1.00 88.62 602 VAL A N 1
ATOM 4824 C CA . VAL A 1 602 ? -5.261 1.621 -37.534 1.00 88.62 602 VAL A CA 1
ATOM 4825 C C . VAL A 1 602 ? -4.004 1.746 -36.687 1.00 88.62 602 VAL A C 1
ATOM 4827 O O . VAL A 1 602 ? -4.071 2.227 -35.559 1.00 88.62 602 VAL A O 1
ATOM 4830 N N . VAL A 1 603 ? -2.857 1.385 -37.250 1.00 91.06 603 VAL A N 1
ATOM 4831 C CA . VAL A 1 603 ? -1.521 1.534 -36.670 1.00 91.06 603 VAL A CA 1
ATOM 4832 C C . VAL A 1 603 ? -0.628 2.235 -37.683 1.00 91.06 603 VAL A C 1
ATOM 4834 O O . VAL A 1 603 ? -0.592 1.850 -38.848 1.00 91.06 603 VAL A O 1
ATOM 4837 N N . SER A 1 604 ? 0.127 3.247 -37.259 1.00 92.62 604 SER A N 1
ATOM 4838 C CA . SER A 1 604 ? 1.161 3.834 -38.108 1.00 92.62 604 SER A CA 1
ATOM 4839 C C . SER A 1 604 ? 2.409 4.219 -37.331 1.00 92.62 604 SER A C 1
ATOM 4841 O O . SER A 1 604 ? 2.329 4.677 -36.192 1.00 92.62 604 SER A O 1
ATOM 4843 N N . PHE A 1 605 ? 3.568 3.996 -37.939 1.00 92.94 605 PHE A N 1
ATOM 4844 C CA . PHE A 1 605 ? 4.864 4.291 -37.340 1.00 92.94 605 PHE A CA 1
ATOM 4845 C C . PHE A 1 605 ? 5.944 4.451 -38.406 1.00 92.94 605 PHE A C 1
ATOM 4847 O O . PHE A 1 605 ? 5.815 3.986 -39.541 1.00 92.94 605 PHE A O 1
ATOM 4854 N N . LYS A 1 606 ? 7.043 5.094 -38.016 1.00 92.44 606 LYS A N 1
ATOM 4855 C CA . LYS A 1 606 ? 8.247 5.221 -38.833 1.00 92.44 606 LYS A CA 1
ATOM 4856 C C . LYS A 1 606 ? 9.350 4.343 -38.270 1.00 92.44 606 LYS A C 1
ATOM 4858 O O . LYS A 1 606 ? 9.648 4.423 -37.081 1.00 92.44 606 LYS A O 1
ATOM 4863 N N . VAL A 1 607 ? 9.978 3.534 -39.118 1.00 91.75 607 VAL A N 1
ATOM 4864 C CA . VAL A 1 607 ? 11.181 2.784 -38.741 1.00 91.75 607 VAL A CA 1
ATOM 4865 C C . VAL A 1 607 ? 12.371 3.741 -38.719 1.00 91.75 607 VAL A C 1
ATOM 4867 O O . VAL A 1 607 ? 12.662 4.395 -39.718 1.00 91.75 607 VAL A O 1
ATOM 4870 N N . VAL A 1 608 ? 13.051 3.827 -37.577 1.00 89.69 608 VAL A N 1
ATOM 4871 C CA . VAL A 1 608 ? 14.233 4.683 -37.373 1.00 89.69 608 VAL A CA 1
ATOM 4872 C C . VAL A 1 608 ? 15.516 3.915 -37.631 1.00 89.69 608 VAL A C 1
ATOM 4874 O O . VAL A 1 608 ? 16.413 4.424 -38.292 1.00 89.69 608 VAL A O 1
ATOM 4877 N N . SER A 1 609 ? 15.616 2.703 -37.087 1.00 90.38 609 SER A N 1
ATOM 4878 C CA . SER A 1 609 ? 16.802 1.862 -37.211 1.00 90.38 609 SER A CA 1
ATOM 4879 C C . SER A 1 609 ? 16.453 0.398 -36.966 1.00 90.38 609 SER A C 1
ATOM 4881 O O . SER A 1 609 ? 15.464 0.091 -36.290 1.00 90.38 609 SER A O 1
ATOM 4883 N N . THR A 1 610 ? 17.247 -0.508 -37.533 1.00 89.81 610 THR A N 1
ATOM 4884 C CA . THR A 1 610 ? 17.044 -1.953 -37.406 1.00 89.81 610 THR A CA 1
ATOM 4885 C C . THR A 1 610 ? 18.353 -2.672 -37.104 1.00 89.81 610 THR A C 1
ATOM 4887 O O . THR A 1 610 ? 19.389 -2.407 -37.717 1.00 89.81 610 THR A O 1
ATOM 4890 N N . PHE A 1 611 ? 18.274 -3.609 -36.165 1.00 88.94 611 PHE A N 1
ATOM 4891 C CA . PHE A 1 611 ? 19.369 -4.447 -35.680 1.00 88.94 611 PHE A CA 1
ATOM 4892 C C . PHE A 1 611 ? 18.901 -5.898 -35.613 1.00 88.94 611 PHE A C 1
ATOM 4894 O O . PHE A 1 611 ? 17.706 -6.163 -35.736 1.00 88.94 611 PHE A O 1
ATOM 4901 N N . GLU A 1 612 ? 19.819 -6.838 -35.403 1.00 79.19 612 GLU A N 1
ATOM 4902 C CA . GLU A 1 612 ? 19.587 -8.287 -35.541 1.00 79.19 612 GLU A CA 1
ATOM 4903 C C . GLU A 1 612 ? 18.279 -8.790 -34.895 1.00 79.19 612 GLU A C 1
ATOM 4905 O O . GLU A 1 612 ? 17.570 -9.588 -35.494 1.00 79.19 612 GLU A O 1
ATOM 4910 N N . ASN A 1 613 ? 17.899 -8.261 -33.724 1.00 79.62 613 ASN A N 1
ATOM 4911 C CA . ASN A 1 613 ? 16.693 -8.685 -33.000 1.00 79.62 613 ASN A CA 1
ATOM 4912 C C . ASN A 1 613 ? 15.663 -7.570 -32.749 1.00 79.62 613 ASN A C 1
ATOM 4914 O O . ASN A 1 613 ? 14.691 -7.793 -32.022 1.00 79.62 613 ASN A O 1
ATOM 4918 N N . ARG A 1 614 ? 15.889 -6.351 -33.259 1.00 89.56 614 ARG A N 1
ATOM 4919 C CA . ARG A 1 614 ? 15.112 -5.165 -32.864 1.00 89.56 614 ARG A CA 1
ATOM 4920 C C . ARG A 1 614 ? 14.884 -4.199 -34.017 1.00 89.56 614 ARG A C 1
ATOM 4922 O O . ARG A 1 614 ? 15.791 -3.876 -34.779 1.00 89.56 614 ARG A O 1
ATOM 4929 N N . ILE A 1 615 ? 13.669 -3.682 -34.073 1.00 92.31 615 ILE A N 1
ATOM 4930 C CA . ILE A 1 615 ? 13.231 -2.583 -34.922 1.00 92.31 615 ILE A CA 1
ATOM 4931 C C . ILE A 1 615 ? 12.896 -1.428 -33.978 1.00 92.31 615 ILE A C 1
ATOM 4933 O O . ILE A 1 615 ? 12.003 -1.554 -33.138 1.00 92.31 615 ILE A O 1
ATOM 4937 N N . TYR A 1 616 ? 13.616 -0.316 -34.103 1.00 90.81 616 TYR A N 1
ATOM 4938 C CA . TYR A 1 616 ? 13.300 0.917 -33.390 1.00 90.81 616 TYR A CA 1
ATOM 4939 C C . TYR A 1 616 ? 12.336 1.742 -34.234 1.00 90.81 616 TYR A C 1
ATOM 4941 O O . TYR A 1 616 ? 12.624 2.050 -35.395 1.00 90.81 616 TYR A O 1
ATOM 4949 N N . ILE A 1 617 ? 11.196 2.098 -33.649 1.00 91.31 617 ILE A N 1
ATOM 4950 C CA . ILE A 1 617 ? 10.142 2.868 -34.303 1.00 91.31 617 ILE A CA 1
ATOM 4951 C C . ILE A 1 617 ? 9.885 4.187 -33.563 1.00 91.31 617 ILE A C 1
ATOM 4953 O O . ILE A 1 617 ? 9.969 4.254 -32.335 1.00 91.31 617 ILE A O 1
ATOM 4957 N N . GLU A 1 618 ? 9.555 5.228 -34.324 1.00 89.50 618 GLU A N 1
ATOM 4958 C CA . GLU A 1 618 ? 9.151 6.552 -33.838 1.00 89.50 618 GLU A CA 1
ATOM 4959 C C . GLU A 1 618 ? 7.781 6.948 -34.402 1.00 89.50 618 GLU A C 1
ATOM 4961 O O . GLU A 1 618 ? 7.269 6.320 -35.336 1.00 89.50 618 GLU A O 1
ATOM 4966 N N . ASN A 1 619 ? 7.193 8.014 -33.848 1.00 86.19 619 ASN A N 1
ATOM 4967 C CA . ASN A 1 619 ? 5.889 8.547 -34.266 1.00 86.19 619 ASN A CA 1
ATOM 4968 C C . ASN A 1 619 ? 4.782 7.480 -34.306 1.00 86.19 619 ASN A C 1
ATOM 4970 O O . ASN A 1 619 ? 3.919 7.490 -35.184 1.00 86.19 619 ASN A O 1
ATOM 4974 N N . PHE A 1 620 ? 4.824 6.546 -33.354 1.00 87.56 620 PHE A N 1
ATOM 4975 C CA . PHE A 1 620 ? 3.827 5.494 -33.234 1.00 87.56 620 PHE A CA 1
ATOM 4976 C C . PHE A 1 620 ? 2.461 6.093 -32.892 1.00 87.56 620 PHE A C 1
ATOM 4978 O O . PHE A 1 620 ? 2.282 6.733 -31.855 1.00 87.56 620 PHE A O 1
ATOM 4985 N N . THR A 1 621 ? 1.489 5.867 -33.766 1.00 85.88 621 THR A N 1
ATOM 4986 C CA . THR A 1 621 ? 0.096 6.278 -33.594 1.00 85.88 621 THR A CA 1
ATOM 4987 C C . THR A 1 621 ? -0.811 5.083 -33.824 1.00 85.88 621 THR A C 1
ATOM 4989 O O . THR A 1 621 ? -0.546 4.242 -34.684 1.00 85.88 621 THR A O 1
ATOM 4992 N N . TYR A 1 622 ? -1.892 5.003 -33.055 1.00 85.31 622 TYR A N 1
ATOM 4993 C CA . TYR A 1 622 ? -2.897 3.964 -33.224 1.00 85.31 622 TYR A CA 1
ATOM 4994 C C . TYR A 1 622 ? -4.306 4.532 -33.034 1.00 85.31 622 TYR A C 1
ATOM 4996 O O . TYR A 1 622 ? -4.501 5.528 -32.333 1.00 85.31 622 TYR A O 1
ATOM 5004 N N . ARG A 1 623 ? -5.296 3.896 -33.662 1.00 78.25 623 ARG A N 1
ATOM 5005 C CA . ARG A 1 623 ? -6.720 4.207 -33.512 1.00 78.25 623 ARG A CA 1
ATOM 5006 C C . ARG A 1 623 ? -7.516 2.909 -33.588 1.00 78.25 623 ARG A C 1
ATOM 5008 O O . ARG A 1 623 ? -7.625 2.335 -34.665 1.00 78.25 623 ARG A O 1
ATOM 5015 N N . GLY A 1 624 ? -8.058 2.447 -32.465 1.00 75.81 624 GLY A N 1
ATOM 5016 C CA . GLY A 1 624 ? -8.733 1.150 -32.396 1.00 75.81 624 GLY A CA 1
ATOM 5017 C C . GLY A 1 624 ? -8.670 0.514 -31.010 1.00 75.81 624 GLY A C 1
ATOM 5018 O O . GLY A 1 624 ? -8.258 1.167 -30.049 1.00 75.81 624 GLY A O 1
ATOM 5019 N N . GLY A 1 625 ? -9.086 -0.749 -30.917 1.00 70.94 625 GLY A N 1
ATOM 5020 C CA . GLY A 1 625 ? -8.996 -1.550 -29.697 1.00 70.94 625 GLY A CA 1
ATOM 5021 C C . GLY A 1 625 ? -7.567 -2.035 -29.453 1.00 70.94 625 GLY A C 1
ATOM 5022 O O . GLY A 1 625 ? -6.901 -2.491 -30.379 1.00 70.94 625 GLY A O 1
ATOM 5023 N N . LEU A 1 626 ? -7.090 -1.935 -28.211 1.00 73.06 626 LEU A N 1
ATOM 5024 C CA . LEU A 1 626 ? -5.798 -2.478 -27.785 1.00 73.06 626 LEU A CA 1
ATOM 5025 C C . LEU A 1 626 ? -6.012 -3.709 -26.903 1.00 73.06 626 LEU A C 1
ATOM 5027 O O . LEU A 1 626 ? -6.637 -3.621 -25.848 1.00 73.06 626 LEU A O 1
ATOM 5031 N N . CYS A 1 627 ? -5.414 -4.827 -27.297 1.00 65.94 627 CYS A N 1
ATOM 5032 C CA . CYS A 1 627 ? -5.433 -6.095 -26.578 1.00 65.94 627 CYS A CA 1
ATOM 5033 C C . CYS A 1 627 ? -3.988 -6.530 -26.261 1.00 65.94 627 CYS A C 1
ATOM 5035 O O . CYS A 1 627 ? -3.395 -7.331 -26.992 1.00 65.94 627 CYS A O 1
ATOM 5037 N N . PRO A 1 628 ? -3.366 -5.991 -25.195 1.00 65.81 628 PRO A N 1
ATOM 5038 C CA . PRO A 1 628 ? -2.069 -6.473 -24.725 1.00 65.81 628 PRO A CA 1
ATOM 5039 C C . PRO A 1 628 ? -2.182 -7.944 -24.306 1.00 65.81 628 PRO A C 1
ATOM 5041 O O . PRO A 1 628 ? -3.016 -8.289 -23.476 1.00 65.81 628 PRO A O 1
ATOM 5044 N N . LYS A 1 629 ? -1.329 -8.815 -24.857 1.00 57.81 629 LYS A N 1
ATOM 5045 C CA . LYS A 1 629 ? -1.216 -10.225 -24.455 1.00 57.81 629 LYS A CA 1
ATOM 5046 C C . LYS A 1 629 ? -0.263 -10.346 -23.261 1.00 57.81 629 LYS A C 1
ATOM 5048 O O . LYS A 1 629 ? 0.800 -10.948 -23.330 1.00 57.81 629 LYS A O 1
ATOM 5053 N N . GLU A 1 630 ? -0.663 -9.756 -22.147 1.00 54.41 630 GLU A N 1
ATOM 5054 C CA . GLU A 1 630 ? -0.417 -10.323 -20.819 1.00 54.41 630 GLU A CA 1
ATOM 5055 C C . GLU A 1 630 ? -1.770 -10.927 -20.408 1.00 54.41 630 GLU A C 1
ATOM 5057 O O . GLU A 1 630 ? -2.789 -10.365 -20.807 1.00 54.41 630 GLU A O 1
ATOM 5062 N N . PHE A 1 631 ? -1.835 -12.061 -19.689 1.00 46.78 631 PHE A N 1
ATOM 5063 C CA . PHE A 1 631 ? -3.121 -12.536 -19.140 1.00 46.78 631 PHE A CA 1
ATOM 5064 C C . PHE A 1 631 ? -3.849 -11.330 -18.548 1.00 46.78 631 PHE A C 1
ATOM 5066 O O . PHE A 1 631 ? -3.255 -10.651 -17.699 1.00 46.78 631 PHE A O 1
ATOM 5073 N N . SER A 1 632 ? -5.049 -10.991 -19.042 1.00 55.22 632 SER A N 1
ATOM 5074 C CA . SER A 1 632 ? -5.669 -9.748 -18.601 1.00 55.22 632 SER A CA 1
ATOM 5075 C C . SER A 1 632 ? -5.814 -9.870 -17.089 1.00 55.22 632 SER A C 1
ATOM 5077 O O . SER A 1 632 ? -6.308 -10.870 -16.569 1.00 55.22 632 SER A O 1
ATOM 5079 N N . LEU A 1 633 ? -5.258 -8.921 -16.333 1.00 56.78 633 LEU A N 1
ATOM 5080 C CA . LEU A 1 633 ? -5.233 -9.057 -14.874 1.00 56.78 633 LEU A CA 1
ATOM 5081 C C . LEU A 1 633 ? -6.668 -9.153 -14.327 1.00 56.78 633 LEU A C 1
ATOM 5083 O O . LEU A 1 633 ? -6.883 -9.728 -13.267 1.00 56.78 633 LEU A O 1
ATOM 5087 N N . LYS A 1 634 ? -7.647 -8.682 -15.112 1.00 61.91 634 LYS A N 1
ATOM 5088 C CA . LYS A 1 634 ? -9.074 -8.910 -14.921 1.00 61.91 634 LYS A CA 1
ATOM 5089 C C . LYS A 1 634 ? -9.468 -10.376 -15.093 1.00 61.91 634 LYS A C 1
ATOM 5091 O O . LYS A 1 634 ? -10.070 -10.899 -14.173 1.00 61.91 634 LYS A O 1
ATOM 5096 N N . GLU A 1 635 ? -9.090 -11.057 -16.174 1.00 63.41 635 GLU A N 1
ATOM 5097 C CA . GLU A 1 635 ? -9.308 -12.507 -16.324 1.00 63.41 635 GLU A CA 1
ATOM 5098 C C . GLU A 1 635 ? -8.652 -13.307 -15.197 1.00 63.41 635 GLU A C 1
ATOM 5100 O O . GLU A 1 635 ? -9.294 -14.187 -14.632 1.00 63.41 635 GLU A O 1
ATOM 5105 N N . LEU A 1 636 ? -7.420 -12.964 -14.802 1.00 64.75 636 LEU A N 1
ATOM 5106 C CA . LEU A 1 636 ? -6.761 -13.604 -13.657 1.00 64.75 636 LEU A CA 1
ATOM 5107 C C . LEU A 1 636 ? -7.524 -13.358 -12.352 1.00 64.75 636 LEU A C 1
ATOM 5109 O O . LEU A 1 636 ? -7.637 -14.262 -11.527 1.00 64.75 636 LEU A O 1
ATOM 5113 N N . MET A 1 637 ? -8.040 -12.143 -12.143 1.00 69.06 637 MET A N 1
ATOM 5114 C CA . MET A 1 637 ? -8.851 -11.814 -10.971 1.00 69.06 637 MET A CA 1
ATOM 5115 C C . MET A 1 637 ? -10.225 -12.483 -11.013 1.00 69.06 637 MET A C 1
ATOM 5117 O O . MET A 1 637 ? -10.686 -12.941 -9.974 1.00 69.06 637 MET A O 1
ATOM 5121 N N . ASP A 1 638 ? -10.862 -12.577 -12.175 1.00 72.69 638 ASP A N 1
ATOM 5122 C CA . ASP A 1 638 ? -12.166 -13.209 -12.360 1.00 72.69 638 ASP A CA 1
ATOM 5123 C C . ASP A 1 638 ? -12.060 -14.725 -12.169 1.00 72.69 638 ASP A C 1
ATOM 5125 O O . ASP A 1 638 ? -12.870 -15.314 -11.454 1.00 72.69 638 ASP A O 1
ATOM 5129 N N . GLU A 1 639 ? -11.020 -15.358 -12.716 1.00 72.25 639 GLU A N 1
ATOM 5130 C CA . GLU A 1 639 ? -10.698 -16.764 -12.465 1.00 72.25 639 GLU A CA 1
ATOM 5131 C C . GLU A 1 639 ? -10.378 -16.999 -10.983 1.00 72.25 639 GLU A C 1
ATOM 5133 O O . GLU A 1 639 ? -10.878 -17.944 -10.366 1.00 72.25 639 GLU A O 1
ATOM 5138 N N . TYR A 1 640 ? -9.604 -16.100 -10.374 1.00 75.31 640 TYR A N 1
ATOM 5139 C CA . TYR A 1 640 ? -9.286 -16.173 -8.956 1.00 75.31 640 TYR A CA 1
ATOM 5140 C C . TYR A 1 640 ? -10.543 -16.056 -8.078 1.00 75.31 640 TYR A C 1
ATOM 5142 O O . TYR A 1 640 ? -10.756 -16.906 -7.213 1.00 75.31 640 TYR A O 1
ATOM 5150 N N . VAL A 1 641 ? -11.403 -15.058 -8.308 1.00 78.12 641 VAL A N 1
ATOM 5151 C CA . VAL A 1 641 ? -12.669 -14.874 -7.578 1.00 78.12 641 VAL A CA 1
ATOM 5152 C C . VAL A 1 641 ? -13.573 -16.083 -7.789 1.00 78.12 641 VAL A C 1
ATOM 5154 O O . VAL A 1 641 ? -14.071 -16.638 -6.816 1.00 78.12 641 VAL A O 1
ATOM 5157 N N . LYS A 1 642 ? -13.716 -16.569 -9.026 1.00 80.75 642 LYS A N 1
ATOM 5158 C CA . LYS A 1 642 ? -14.522 -17.756 -9.341 1.00 80.75 642 LYS A CA 1
ATOM 5159 C C . LYS A 1 642 ? -14.082 -18.996 -8.555 1.00 80.75 642 LYS A C 1
ATOM 5161 O O . LYS A 1 642 ? -14.932 -19.764 -8.111 1.00 80.75 642 LYS A O 1
ATOM 5166 N N . ASN A 1 643 ? -12.777 -19.189 -8.373 1.00 79.62 643 ASN A N 1
ATOM 5167 C CA . ASN A 1 643 ? -12.234 -20.374 -7.706 1.00 79.62 643 ASN A CA 1
ATOM 5168 C C . ASN A 1 643 ? -12.242 -20.264 -6.169 1.00 79.62 643 ASN A C 1
ATOM 5170 O O . ASN A 1 643 ? -12.363 -21.277 -5.471 1.00 79.62 643 ASN A O 1
ATOM 5174 N N . HIS A 1 644 ? -12.129 -19.050 -5.626 1.00 79.56 644 HIS A N 1
ATOM 5175 C CA . HIS A 1 644 ? -11.893 -18.842 -4.193 1.00 79.56 644 HIS A CA 1
ATOM 5176 C C . HIS A 1 644 ? -13.072 -18.231 -3.443 1.00 79.56 644 HIS A C 1
ATOM 5178 O O . HIS A 1 644 ? -13.174 -18.453 -2.236 1.00 79.56 644 HIS A O 1
ATOM 5184 N N . ASP A 1 645 ? -13.968 -17.510 -4.120 1.00 85.62 645 ASP A N 1
ATOM 5185 C CA . ASP A 1 645 ? -15.113 -16.891 -3.464 1.00 85.62 645 ASP A CA 1
ATOM 5186 C C . ASP A 1 645 ? -16.042 -17.944 -2.844 1.00 85.62 645 ASP A C 1
ATOM 5188 O O . ASP A 1 645 ? -16.160 -19.096 -3.282 1.00 85.62 645 ASP A O 1
ATOM 5192 N N . ILE A 1 646 ? -16.684 -17.544 -1.756 1.00 88.56 646 ILE A N 1
ATOM 5193 C CA . ILE A 1 646 ? -17.679 -18.342 -1.058 1.00 88.56 646 ILE A CA 1
ATOM 5194 C C . ILE A 1 646 ? -18.832 -17.422 -0.697 1.00 88.56 646 ILE A C 1
ATOM 5196 O O . ILE A 1 646 ? -18.652 -16.395 -0.044 1.00 88.56 646 ILE A O 1
ATOM 5200 N N . SER A 1 647 ? -20.037 -17.784 -1.129 1.00 89.94 647 SER A N 1
ATOM 5201 C CA . SER A 1 647 ? -21.206 -16.940 -0.896 1.00 89.94 647 SER A CA 1
ATOM 5202 C C . SER A 1 647 ? -21.481 -16.779 0.605 1.00 89.94 647 SER A C 1
ATOM 5204 O O . SER A 1 647 ? -21.358 -17.732 1.384 1.00 89.94 647 SER A O 1
ATOM 5206 N N . ILE A 1 648 ? -21.931 -15.592 1.019 1.00 90.56 648 ILE A N 1
ATOM 5207 C CA . ILE A 1 648 ? -22.320 -15.328 2.416 1.00 90.56 648 ILE A CA 1
ATOM 5208 C C . ILE A 1 648 ? -23.377 -16.341 2.885 1.00 90.56 648 ILE A C 1
ATOM 5210 O O . ILE A 1 648 ? -23.303 -16.833 4.009 1.00 90.56 648 ILE A O 1
ATOM 5214 N N . LEU A 1 649 ? -24.321 -16.711 2.010 1.00 91.56 649 LEU A N 1
ATOM 5215 C CA . LEU A 1 649 ? -25.359 -17.697 2.313 1.00 91.56 649 LEU A CA 1
ATOM 5216 C C . LEU A 1 649 ? -24.767 -19.074 2.638 1.00 91.56 649 LEU A C 1
ATOM 5218 O O . LEU A 1 649 ? -25.154 -19.685 3.631 1.00 91.56 649 LEU A O 1
ATOM 5222 N N . SER A 1 650 ? -23.793 -19.543 1.853 1.00 92.00 650 SER A N 1
ATOM 5223 C CA . SER A 1 650 ? -23.124 -20.819 2.141 1.00 92.00 650 SER A CA 1
ATOM 5224 C C . SER A 1 650 ? -22.371 -20.805 3.473 1.00 92.00 650 SER A C 1
ATOM 5226 O O . SER A 1 650 ? -22.387 -21.801 4.191 1.00 92.00 650 SER A O 1
ATOM 5228 N N . VAL A 1 651 ? -21.774 -19.670 3.852 1.00 94.31 651 VAL A N 1
ATOM 5229 C CA . VAL A 1 651 ? -21.100 -19.525 5.153 1.00 94.31 651 VAL A CA 1
ATOM 5230 C C . VAL A 1 651 ? -22.109 -19.509 6.300 1.00 94.31 651 VAL A C 1
ATOM 5232 O O . VAL A 1 651 ? -21.865 -20.125 7.333 1.00 94.31 651 VAL A O 1
ATOM 5235 N N . LEU A 1 652 ? -23.255 -18.848 6.119 1.00 92.44 652 LEU A N 1
ATOM 5236 C CA . LEU A 1 652 ? -24.332 -18.800 7.111 1.00 92.44 652 LEU A CA 1
ATOM 5237 C C . LEU A 1 652 ? -24.919 -20.177 7.418 1.00 92.44 652 LEU A C 1
ATOM 5239 O O . LEU A 1 652 ? -25.181 -20.477 8.580 1.00 92.44 652 LEU A O 1
ATOM 5243 N N . LEU A 1 653 ? -25.117 -20.998 6.386 1.00 93.31 653 LEU A N 1
ATOM 5244 C CA . LEU A 1 653 ? -25.686 -22.341 6.517 1.00 93.31 653 LEU A CA 1
ATOM 5245 C C . LEU A 1 653 ? -24.686 -23.368 7.073 1.00 93.31 653 LEU A C 1
ATOM 5247 O O . LEU A 1 653 ? -25.091 -24.445 7.506 1.00 93.31 653 LEU A O 1
ATOM 5251 N N . HIS A 1 654 ? -23.392 -23.047 7.097 1.00 95.62 654 HIS A N 1
ATOM 5252 C CA . HIS A 1 654 ? -22.372 -23.898 7.702 1.00 95.62 654 HIS A CA 1
ATOM 5253 C C . HIS A 1 654 ? -22.550 -23.974 9.238 1.00 95.62 654 HIS A C 1
ATOM 5255 O O . HIS A 1 654 ? -22.885 -22.957 9.852 1.00 95.62 654 HIS A O 1
ATOM 5261 N N . PRO A 1 655 ? -22.253 -25.108 9.912 1.00 95.38 655 PRO A N 1
ATOM 5262 C CA . PRO A 1 655 ? -22.405 -25.242 11.369 1.00 95.38 655 PRO A CA 1
ATOM 5263 C C . PRO A 1 655 ? -21.740 -24.125 12.190 1.00 95.38 655 PRO A C 1
ATOM 5265 O O . PRO A 1 655 ? -22.326 -23.611 13.142 1.00 95.38 655 PRO A O 1
ATOM 5268 N N . LEU A 1 656 ? -20.539 -23.693 11.786 1.00 93.88 656 LEU A N 1
ATOM 5269 C CA . LEU A 1 656 ? -19.838 -22.561 12.413 1.00 93.88 656 LEU A CA 1
ATOM 5270 C C . LEU A 1 656 ? -20.579 -21.226 12.219 1.00 93.88 656 LEU A C 1
ATOM 5272 O O . LEU A 1 656 ? -20.613 -20.405 13.135 1.00 93.88 656 LEU A O 1
ATOM 5276 N N . GLY A 1 657 ? -21.192 -21.011 11.050 1.00 93.12 657 GLY A N 1
ATOM 5277 C CA . GLY A 1 657 ? -21.989 -19.820 10.750 1.00 93.12 657 GLY A CA 1
ATOM 5278 C C . GLY A 1 657 ? -23.280 -19.768 11.561 1.00 93.12 657 GLY A C 1
ATOM 5279 O O . GLY A 1 657 ? -23.619 -18.717 12.112 1.00 93.12 657 GLY A O 1
ATOM 5280 N N . LEU A 1 658 ? -23.955 -20.908 11.725 1.00 92.81 658 LEU A N 1
ATOM 5281 C CA . LEU A 1 658 ? -25.129 -21.039 12.593 1.00 92.81 658 LEU A CA 1
ATOM 5282 C C . LEU A 1 658 ? -24.776 -20.767 14.061 1.00 92.81 658 LEU A C 1
ATOM 5284 O O . LEU A 1 658 ? -25.458 -19.983 14.724 1.00 92.81 658 LEU A O 1
ATOM 5288 N N . LEU A 1 659 ? -23.673 -21.341 14.555 1.00 93.69 659 LEU A N 1
ATOM 5289 C CA . LEU A 1 659 ? -23.178 -21.108 15.914 1.00 93.69 659 LEU A CA 1
ATOM 5290 C C . LEU A 1 659 ? -22.827 -19.629 16.151 1.00 93.69 659 LEU A C 1
ATOM 5292 O O . LEU A 1 659 ? -23.178 -19.052 17.185 1.00 93.69 659 LEU A O 1
ATOM 5296 N N . TRP A 1 660 ? -22.179 -18.983 15.180 1.00 93.75 660 TRP A N 1
ATOM 5297 C CA . TRP A 1 660 ? -21.883 -17.553 15.254 1.00 93.75 660 TRP A CA 1
ATOM 5298 C C . TRP A 1 660 ? -23.152 -16.696 15.244 1.00 93.75 660 TRP A C 1
ATOM 5300 O O . TRP A 1 660 ? -23.295 -15.782 16.058 1.00 93.75 660 TRP A O 1
ATOM 5310 N N . SER A 1 661 ? -24.113 -17.033 14.384 1.00 92.19 661 SER A N 1
ATOM 5311 C CA . SER A 1 661 ? -25.414 -16.360 14.320 1.00 92.19 661 SER A CA 1
ATOM 5312 C C . SER A 1 661 ? -26.150 -16.456 15.657 1.00 92.19 661 SER A C 1
ATOM 5314 O O . SER A 1 661 ? -26.621 -15.444 16.176 1.00 92.19 661 SER A O 1
ATOM 5316 N N . PHE A 1 662 ? -26.163 -17.640 16.276 1.00 91.50 662 PHE A N 1
ATOM 5317 C CA . PHE A 1 662 ? -26.717 -17.841 17.615 1.00 91.50 662 PHE A CA 1
ATOM 5318 C C . PHE A 1 662 ? -25.998 -16.989 18.673 1.00 91.50 662 PHE A C 1
ATOM 5320 O O . PHE A 1 662 ? -26.642 -16.358 19.512 1.00 91.50 662 PHE A O 1
ATOM 5327 N N . THR A 1 663 ? -24.669 -16.898 18.598 1.00 89.12 663 THR A N 1
ATOM 5328 C CA . THR A 1 663 ? -23.860 -16.061 19.501 1.00 89.12 663 THR A CA 1
ATOM 5329 C C . THR A 1 663 ? -24.227 -14.578 19.380 1.00 89.12 663 THR A C 1
ATOM 5331 O O . THR A 1 663 ? -24.361 -13.882 20.388 1.00 89.12 663 THR A O 1
ATOM 5334 N N . ILE A 1 664 ? -24.453 -14.086 18.161 1.00 90.81 664 ILE A N 1
ATOM 5335 C CA . ILE A 1 664 ? -24.884 -12.703 17.919 1.00 90.81 664 ILE A CA 1
ATOM 5336 C C . ILE A 1 664 ? -26.309 -12.466 18.430 1.00 90.81 664 ILE A C 1
ATOM 5338 O O . ILE A 1 664 ? -26.558 -11.444 19.073 1.00 90.81 664 ILE A O 1
ATOM 5342 N N . VAL A 1 665 ? -27.229 -13.413 18.230 1.00 89.50 665 VAL A N 1
ATOM 5343 C CA . VAL A 1 665 ? -28.580 -13.346 18.813 1.00 89.50 665 VAL A CA 1
ATOM 5344 C C . VAL A 1 665 ? -28.504 -13.268 20.340 1.00 89.50 665 VAL A C 1
ATOM 5346 O O . VAL A 1 665 ? -29.161 -12.417 20.941 1.00 89.50 665 VAL A O 1
ATOM 5349 N N . LEU A 1 666 ? -27.646 -14.069 20.977 1.00 85.75 666 LEU A N 1
ATOM 5350 C CA . LEU A 1 666 ? -27.421 -14.007 22.422 1.00 85.75 666 LEU A CA 1
ATOM 5351 C C . LEU A 1 666 ? -26.905 -12.626 22.863 1.00 85.75 666 LEU A C 1
ATOM 5353 O O . LEU A 1 666 ? -27.403 -12.072 23.845 1.00 85.75 666 LEU A O 1
ATOM 5357 N N . ILE A 1 667 ? -25.956 -12.031 22.130 1.00 83.19 667 ILE A N 1
ATOM 5358 C CA . ILE A 1 667 ? -25.464 -10.667 22.396 1.00 83.19 667 ILE A CA 1
ATOM 5359 C C . ILE A 1 667 ? -26.613 -9.651 22.321 1.00 83.19 667 ILE A C 1
ATOM 5361 O O . ILE A 1 667 ? -26.757 -8.824 23.225 1.00 83.19 667 ILE A O 1
ATOM 5365 N N . ILE A 1 668 ? -27.466 -9.739 21.295 1.00 84.56 668 ILE A N 1
ATOM 5366 C CA . ILE A 1 668 ? -28.643 -8.874 21.137 1.00 84.56 668 ILE A CA 1
ATOM 5367 C C . ILE A 1 668 ? -29.586 -9.026 22.340 1.00 84.56 668 ILE A C 1
ATOM 5369 O O . ILE A 1 668 ? -29.971 -8.026 22.953 1.00 84.56 668 ILE A O 1
ATOM 5373 N N . VAL A 1 669 ? -29.909 -10.259 22.738 1.00 84.25 669 VAL A N 1
ATOM 5374 C CA . VAL A 1 669 ? -30.774 -10.545 23.896 1.00 84.25 669 VAL A CA 1
ATOM 5375 C C . VAL A 1 669 ? -30.187 -9.963 25.186 1.00 84.25 669 VAL A C 1
ATOM 5377 O O . VAL A 1 669 ? -30.898 -9.299 25.946 1.00 84.25 669 VAL A O 1
ATOM 5380 N N . LEU A 1 670 ? -28.883 -10.133 25.426 1.00 78.06 670 LEU A N 1
ATOM 5381 C CA . LEU A 1 670 ? -28.198 -9.572 26.596 1.00 78.06 670 LEU A CA 1
ATOM 5382 C C . LEU A 1 670 ? -28.252 -8.037 26.619 1.00 78.06 670 LEU A C 1
ATOM 5384 O O . LEU A 1 670 ? -28.448 -7.438 27.684 1.00 78.06 670 LEU A O 1
ATOM 5388 N N . MET A 1 671 ? -28.126 -7.388 25.459 1.00 74.75 671 MET A N 1
ATOM 5389 C CA . MET A 1 671 ? -28.263 -5.934 25.335 1.00 74.75 671 MET A CA 1
ATOM 5390 C C . MET A 1 671 ? -29.676 -5.453 25.695 1.00 74.75 671 MET A C 1
ATOM 5392 O O . MET A 1 671 ? -29.819 -4.474 26.437 1.00 74.75 671 MET A O 1
ATOM 5396 N N . PHE A 1 672 ? -30.718 -6.138 25.212 1.00 74.94 672 PHE A N 1
ATOM 5397 C CA . PHE A 1 672 ? -32.108 -5.813 25.548 1.00 74.94 672 PHE A CA 1
ATOM 5398 C C . PHE A 1 672 ? -32.417 -6.071 27.027 1.00 74.94 672 PHE A C 1
ATOM 5400 O O . PHE A 1 672 ? -32.991 -5.206 27.689 1.00 74.94 672 PHE A O 1
ATOM 5407 N N . SER A 1 673 ? -31.956 -7.194 27.584 1.00 71.94 673 SER A N 1
ATOM 5408 C CA . SER A 1 673 ? -32.153 -7.545 28.997 1.00 71.94 673 SER A CA 1
ATOM 5409 C C . SER A 1 673 ? -31.571 -6.494 29.951 1.00 71.94 673 SER A C 1
ATOM 5411 O O . SER A 1 673 ? -32.236 -6.074 30.902 1.00 71.94 673 SER A O 1
ATOM 5413 N N . LYS A 1 674 ? -30.362 -5.979 29.674 1.00 65.62 674 LYS A N 1
ATOM 5414 C CA . LYS A 1 674 ? -29.773 -4.877 30.458 1.00 65.62 674 LYS A CA 1
ATOM 5415 C C . LYS A 1 674 ? -30.610 -3.601 30.400 1.00 65.62 674 LYS A C 1
ATOM 5417 O O . LYS A 1 674 ? -30.802 -2.959 31.432 1.00 65.62 674 LYS A O 1
ATOM 5422 N N . ARG A 1 675 ? -31.123 -3.237 29.218 1.00 66.06 675 ARG A N 1
ATOM 5423 C CA . ARG A 1 675 ? -32.017 -2.077 29.056 1.00 66.06 675 ARG A CA 1
ATOM 5424 C C . ARG A 1 675 ? -33.278 -2.226 29.898 1.00 66.06 675 ARG A C 1
ATOM 5426 O O . ARG A 1 675 ? -33.620 -1.284 30.605 1.00 66.06 675 ARG A O 1
ATOM 5433 N N . VAL A 1 676 ? -33.907 -3.400 29.874 1.00 59.47 676 VAL A N 1
ATOM 5434 C CA . VAL A 1 676 ? -35.113 -3.700 30.661 1.00 59.47 676 VAL A CA 1
ATOM 5435 C C . VAL A 1 676 ? -34.826 -3.619 32.162 1.00 59.47 676 VAL A C 1
ATOM 5437 O O . VAL A 1 676 ? -35.511 -2.880 32.863 1.00 59.47 676 VAL A O 1
ATOM 5440 N N . ARG A 1 677 ? -33.760 -4.267 32.662 1.00 59.59 677 ARG A N 1
ATOM 5441 C CA . ARG A 1 677 ? -33.364 -4.175 34.086 1.00 59.59 677 ARG A CA 1
ATOM 5442 C C . ARG A 1 677 ? -33.109 -2.739 34.535 1.00 59.59 677 ARG A C 1
ATOM 5444 O O . ARG A 1 677 ? -33.452 -2.365 35.653 1.00 59.59 677 ARG A O 1
ATOM 5451 N N . ARG A 1 678 ? -32.502 -1.924 33.672 1.00 58.16 678 ARG A N 1
ATOM 5452 C CA . ARG A 1 678 ? -32.219 -0.520 33.970 1.00 58.16 678 ARG A CA 1
ATOM 5453 C C . ARG A 1 678 ? -33.483 0.334 33.964 1.00 58.16 678 ARG A C 1
ATOM 5455 O O . ARG A 1 678 ? -33.615 1.186 34.833 1.00 58.16 678 ARG A O 1
ATOM 5462 N N . LEU A 1 679 ? -34.406 0.091 33.032 1.00 55.91 679 LEU A N 1
ATOM 5463 C CA . LEU A 1 679 ? -35.715 0.745 33.012 1.00 55.91 679 LEU A CA 1
ATOM 5464 C C . LEU A 1 679 ? -36.478 0.446 34.303 1.00 55.91 679 LEU A C 1
ATOM 5466 O O . LEU A 1 679 ? -36.894 1.385 34.966 1.00 55.91 679 LEU A O 1
ATOM 5470 N N . ILE A 1 680 ? -36.519 -0.829 34.708 1.00 55.25 680 ILE A N 1
ATOM 5471 C CA . ILE A 1 680 ? -37.118 -1.286 35.971 1.00 55.25 680 ILE A CA 1
ATOM 5472 C C . ILE A 1 680 ? -36.452 -0.605 37.180 1.00 55.25 680 ILE A C 1
ATOM 5474 O O . ILE A 1 680 ? -37.131 -0.116 38.077 1.00 55.25 680 ILE A O 1
ATOM 5478 N N . SER A 1 681 ? -35.118 -0.511 37.196 1.00 53.03 681 SER A N 1
ATOM 5479 C CA . SER A 1 681 ? -34.362 0.190 38.244 1.00 53.03 681 SER A CA 1
ATOM 5480 C C . SER A 1 681 ? -34.649 1.695 38.304 1.00 53.03 681 SER A C 1
ATOM 5482 O O . SER A 1 681 ? -34.585 2.271 39.389 1.00 53.03 681 SER A O 1
ATOM 5484 N N . ILE A 1 682 ? -34.870 2.349 37.163 1.00 56.00 682 ILE A N 1
ATOM 5485 C CA . ILE A 1 682 ? -35.167 3.784 37.100 1.00 56.00 682 ILE A CA 1
ATOM 5486 C C . ILE A 1 682 ? -36.612 4.020 37.530 1.00 56.00 682 ILE A C 1
ATOM 5488 O O . ILE A 1 682 ? -36.838 4.896 38.357 1.00 56.00 682 ILE A O 1
ATOM 5492 N N . THR A 1 683 ? -37.568 3.212 37.064 1.00 48.41 683 THR A N 1
ATOM 5493 C CA . THR A 1 683 ? -38.960 3.286 37.525 1.00 48.41 683 THR A CA 1
ATOM 5494 C C . THR A 1 683 ? -39.052 3.040 39.029 1.00 48.41 683 THR A C 1
ATOM 5496 O O . THR A 1 683 ? -39.641 3.856 39.721 1.00 48.41 683 THR A O 1
ATOM 5499 N N . LEU A 1 684 ? -38.364 2.032 39.577 1.00 48.78 684 LEU A N 1
ATOM 5500 C CA . LEU A 1 684 ? -38.316 1.789 41.030 1.00 48.78 684 LEU A CA 1
ATOM 5501 C C . LEU A 1 684 ? -37.674 2.938 41.831 1.00 48.78 684 LEU A C 1
ATOM 5503 O O . LEU A 1 684 ? -37.987 3.110 42.999 1.00 48.78 684 LEU A O 1
ATOM 5507 N N . LYS A 1 685 ? -36.782 3.737 41.229 1.00 51.28 685 LYS A N 1
ATOM 5508 C CA . LYS A 1 685 ? -36.193 4.926 41.876 1.00 51.28 685 LYS A CA 1
ATOM 5509 C C . LYS A 1 685 ? -37.057 6.182 41.759 1.00 51.28 685 LYS A C 1
ATOM 5511 O O . LYS A 1 685 ? -36.959 7.054 42.616 1.00 51.28 685 LYS A O 1
ATOM 5516 N N . VAL A 1 686 ? -37.834 6.302 40.683 1.00 49.12 686 VAL A N 1
ATOM 5517 C CA . VAL A 1 686 ? -38.775 7.410 40.458 1.00 49.12 686 VAL A CA 1
ATOM 5518 C C . VAL A 1 686 ? -40.026 7.225 41.322 1.00 49.12 686 VAL A C 1
ATOM 5520 O O . VAL A 1 686 ? -40.511 8.191 41.899 1.00 49.12 686 VAL A O 1
ATOM 5523 N N . TYR A 1 687 ? -40.479 5.983 41.501 1.00 43.97 687 TYR A N 1
ATOM 5524 C CA . TYR A 1 687 ? -41.500 5.598 42.474 1.00 43.97 687 TYR A CA 1
ATOM 5525 C C . TYR A 1 687 ? -40.869 5.291 43.835 1.00 43.97 687 TYR A C 1
ATOM 5527 O O . TYR A 1 687 ? -40.909 4.146 44.269 1.00 43.97 687 TYR A O 1
ATOM 5535 N N . LYS A 1 688 ? -40.264 6.288 44.499 1.00 41.06 688 LYS A N 1
ATOM 5536 C CA . LYS A 1 688 ? -39.835 6.153 45.904 1.00 41.06 688 LYS A CA 1
ATOM 5537 C C . LYS A 1 688 ? -40.969 5.551 46.757 1.00 41.06 688 LYS A C 1
ATOM 5539 O O . LYS A 1 688 ? -41.909 6.256 47.119 1.00 41.06 688 LYS A O 1
ATOM 5544 N N . LEU A 1 689 ? -40.837 4.254 47.029 1.00 42.19 689 LEU A N 1
ATOM 5545 C CA . LEU A 1 689 ? -41.010 3.634 48.338 1.00 42.19 689 LEU A CA 1
ATOM 5546 C C . LEU A 1 689 ? -39.766 3.950 49.171 1.00 42.19 689 LEU A C 1
ATOM 5548 O O . LEU A 1 689 ? -38.647 3.855 48.604 1.00 42.19 689 LEU A O 1
#

Radius of gyration: 30.99 Å; chains: 1; bounding box: 83×56×104 Å

pLDDT: mean 77.5, std 13.39, range [37.09, 95.62]

Foldseek 3Di:
DVLVVVCVVVVPQSVVSVVVLQVVLVVLLLVLLLLLLCLLQVDNLLSVQLSLLQQFFFFVLVVCCVVPNQPDDPPALVSLVVSLLQSCQQQNCLTQLNPNLSRCVCPQLPHSVLSSLLSQLSSLLSCLQPPDVDVVSLVSNLVSLLVCLVPNLLSLLLSLLLLLLSCLLRVPPVPPSNLVSLVVSLVVSLVVCVVVVHDVVSNVSSCSNNVSSVVSVVCCVDPQSVPVQVVLLVVLLVVLLQQLLLVLLCVVQSVVGTPPDDDLPFSSSLNSSCHLLQVLLNVLSLLQSLDPGDDSSNSSLSSSLVVLVVVSNVVSVCCLPPPVQPPPDDRDSSVCSSSSSSSSSNLVVSPPDPPDPVVSVVSVVVVVVSSVSSSVSVVSNVVSQQNAEDDDVSHDDPCDPVLVVVLVVLLPPPDPAAEEEELDPDPSSVSSVGDYQFPLVSVCQVPDLDLQSVLLSCLLRPDQKYKYFPPDDDDSDDDQFPDDDPTIGIGGDDVVSPPHDPFDDPDSWKKKFQKKWFAQKWKWKDDPVDTDTDHGWTWMWHFPFPQKIWIWTDDPPDTDIDIDRFIKMKIAAKMKTAQMATSDDPDSDPDRTARMKIFGGMWIWTFRGGDPRITMTPPIDHDGDIDGPDCPVSNVVVVSCVSSHDDSVNSCPDPSNVVSVVVSVVSVVSSVVVVVVVVVVVVCVVPDD